Protein AF-0000000079913215 (afdb_homodimer)

Structure (mmCIF, N/CA/C/O backbone):
data_AF-0000000079913215-model_v1
#
loop_
_entity.id
_entity.type
_entity.pdbx_description
1 polymer 'Alpha/beta hydrolase'
#
loop_
_atom_site.group_PDB
_atom_site.id
_atom_site.type_symbol
_atom_site.label_atom_id
_atom_site.label_alt_id
_atom_site.label_comp_id
_atom_site.label_asym_id
_atom_site.label_entity_id
_atom_site.label_seq_id
_atom_site.pdbx_PDB_ins_code
_atom_site.Cartn_x
_atom_site.Cartn_y
_atom_site.Cartn_z
_atom_site.occupancy
_atom_site.B_iso_or_equiv
_atom_site.auth_seq_id
_atom_site.auth_comp_id
_atom_site.auth_asym_id
_atom_site.auth_atom_id
_atom_site.pdbx_PDB_model_num
ATOM 1 N N . MET A 1 1 ? 13.938 24.641 -9.336 1 28 1 MET A N 1
ATOM 2 C CA . MET A 1 1 ? 14.359 23.297 -9.742 1 28 1 MET A CA 1
ATOM 3 C C . MET A 1 1 ? 14.945 22.531 -8.555 1 28 1 MET A C 1
ATOM 5 O O . MET A 1 1 ? 15.953 22.953 -7.98 1 28 1 MET A O 1
ATOM 9 N N . SER A 1 2 ? 14.07 21.984 -7.719 1 37.97 2 SER A N 1
ATOM 10 C CA . SER A 1 2 ? 14.523 21.328 -6.488 1 37.97 2 SER A CA 1
ATOM 11 C C . SER A 1 2 ? 15.711 20.422 -6.75 1 37.97 2 SER A C 1
ATOM 13 O O . SER A 1 2 ? 15.742 19.703 -7.746 1 37.97 2 SER A O 1
ATOM 15 N N . ASN A 1 3 ? 16.875 20.781 -6.258 1 39.44 3 ASN A N 1
ATOM 16 C CA . ASN A 1 3 ? 18.141 20.078 -6.363 1 39.44 3 ASN A CA 1
ATOM 17 C C . ASN A 1 3 ? 18 18.609 -5.953 1 39.44 3 ASN A C 1
ATOM 19 O O . ASN A 1 3 ? 17.953 18.297 -4.766 1 39.44 3 ASN A O 1
ATOM 23 N N . VAL A 1 4 ? 17.297 17.844 -6.684 1 47.38 4 VAL A N 1
ATOM 24 C CA . VAL A 1 4 ? 17.297 16.406 -6.457 1 47.38 4 VAL A CA 1
ATOM 25 C C . VAL A 1 4 ? 18.734 15.898 -6.328 1 47.38 4 VAL A C 1
ATOM 27 O O . VAL A 1 4 ? 19.578 16.156 -7.199 1 47.38 4 VAL A O 1
ATOM 30 N N . GLN A 1 5 ? 19.156 15.586 -5.07 1 52.19 5 GLN A N 1
ATOM 31 C CA . GLN A 1 5 ? 20.469 15.07 -4.695 1 52.19 5 GLN A CA 1
ATOM 32 C C . GLN A 1 5 ? 20.844 13.867 -5.551 1 52.19 5 GLN A C 1
ATOM 34 O O . GLN A 1 5 ? 19.984 13.094 -5.973 1 52.19 5 GLN A O 1
ATOM 39 N N . SER A 1 6 ? 21.953 13.75 -5.914 1 61.62 6 SER A N 1
ATOM 40 C CA . SER A 1 6 ? 22.625 12.609 -6.523 1 61.62 6 SER A CA 1
ATOM 41 C C . SER A 1 6 ? 22.359 11.328 -5.734 1 61.62 6 SER A C 1
ATOM 43 O O . SER A 1 6 ? 22.578 11.281 -4.523 1 61.62 6 SER A O 1
ATOM 45 N N . GLY A 1 7 ? 21.25 10.414 -6.113 1 82.88 7 GLY A N 1
ATOM 46 C CA . GLY A 1 7 ? 21 9.133 -5.473 1 82.88 7 GLY A CA 1
ATOM 47 C C . GLY A 1 7 ? 19.562 8.938 -5.047 1 82.88 7 GLY A C 1
ATOM 48 O O . GLY A 1 7 ? 19.203 7.879 -4.535 1 82.88 7 GLY A O 1
ATOM 49 N N . ALA A 1 8 ? 18.828 10.07 -5.254 1 92.19 8 ALA A N 1
ATOM 50 C CA . ALA A 1 8 ? 17.422 9.93 -4.902 1 92.19 8 ALA A CA 1
ATOM 51 C C . ALA A 1 8 ? 16.719 8.922 -5.816 1 92.19 8 ALA A C 1
ATOM 53 O O . ALA A 1 8 ? 17.031 8.836 -7.004 1 92.19 8 ALA A O 1
ATOM 54 N N . PRO A 1 9 ? 15.805 8.227 -5.199 1 95.38 9 PRO A N 1
ATOM 55 C CA . PRO A 1 9 ? 15.062 7.297 -6.051 1 95.38 9 PRO A CA 1
ATOM 56 C C . PRO A 1 9 ? 14.352 7.996 -7.211 1 95.38 9 PRO A C 1
ATOM 58 O O . PRO A 1 9 ? 13.883 9.125 -7.059 1 95.38 9 PRO A O 1
ATOM 61 N N . HIS A 1 10 ? 14.234 7.285 -8.305 1 95.19 10 HIS A N 1
ATOM 62 C CA . HIS A 1 10 ? 13.633 7.844 -9.508 1 95.19 10 HIS A CA 1
ATOM 63 C C . HIS A 1 10 ? 12.203 8.305 -9.242 1 95.19 10 HIS A C 1
ATOM 65 O O . HIS A 1 10 ? 11.789 9.367 -9.719 1 95.19 10 HIS A O 1
ATOM 71 N N . TRP A 1 11 ? 11.445 7.5 -8.508 1 97.12 11 TRP A N 1
ATOM 72 C CA . TRP A 1 11 ? 10.055 7.855 -8.234 1 97.12 11 TRP A CA 1
ATOM 73 C C . TRP A 1 11 ? 9.977 9.188 -7.5 1 97.12 11 TRP A C 1
ATOM 75 O O . TRP A 1 11 ? 9.055 9.977 -7.73 1 97.12 11 TRP A O 1
ATOM 85 N N . PHE A 1 12 ? 10.922 9.484 -6.594 1 98.44 12 PHE A N 1
ATOM 86 C CA . PHE A 1 12 ? 10.961 10.711 -5.812 1 98.44 12 PHE A CA 1
ATOM 87 C C . PHE A 1 12 ? 11.289 11.906 -6.695 1 98.44 12 PHE A C 1
ATOM 89 O O . PHE A 1 12 ? 10.602 12.93 -6.648 1 98.44 12 PHE A O 1
ATOM 96 N N . ALA A 1 13 ? 12.297 11.742 -7.508 1 97.88 13 ALA A N 1
ATOM 97 C CA . ALA A 1 13 ? 12.703 12.812 -8.414 1 97.88 13 ALA A CA 1
ATOM 98 C C . ALA A 1 13 ? 11.578 13.156 -9.391 1 97.88 13 ALA A C 1
ATOM 100 O O . ALA A 1 13 ? 11.328 14.328 -9.672 1 97.88 13 ALA A O 1
ATOM 101 N N . SER A 1 14 ? 10.93 12.133 -9.891 1 97.44 14 SER A N 1
ATOM 102 C CA . SER A 1 14 ? 9.828 12.336 -10.828 1 97.44 14 SER A CA 1
ATOM 103 C C . SER A 1 14 ? 8.656 13.055 -10.164 1 97.44 14 SER A C 1
ATOM 105 O O . SER A 1 14 ? 8.039 13.93 -10.766 1 97.44 14 SER A O 1
ATOM 107 N N . ALA A 1 15 ? 8.352 12.672 -8.945 1 98.38 15 ALA A N 1
ATOM 108 C CA . ALA A 1 15 ? 7.266 13.312 -8.211 1 98.38 15 ALA A CA 1
ATOM 109 C C . ALA A 1 15 ? 7.555 14.789 -7.98 1 98.38 15 ALA A C 1
ATOM 111 O O . ALA A 1 15 ? 6.688 15.641 -8.203 1 98.38 15 ALA A O 1
ATOM 112 N N . LEU A 1 16 ? 8.742 15.102 -7.57 1 98.12 16 LEU A N 1
ATOM 113 C CA . LEU A 1 16 ? 9.094 16.484 -7.262 1 98.12 16 LEU A CA 1
ATOM 114 C C . LEU A 1 16 ? 9.133 17.328 -8.531 1 98.12 16 LEU A C 1
ATOM 116 O O . LEU A 1 16 ? 8.984 18.562 -8.461 1 98.12 16 LEU A O 1
ATOM 120 N N . ALA A 1 17 ? 9.32 16.703 -9.656 1 97.94 17 ALA A N 1
ATOM 121 C CA . ALA A 1 17 ? 9.406 17.406 -10.93 1 97.94 17 ALA A CA 1
ATOM 122 C C . ALA A 1 17 ? 8.016 17.734 -11.477 1 97.94 17 ALA A C 1
ATOM 124 O O . ALA A 1 17 ? 7.875 18.547 -12.398 1 97.94 17 ALA A O 1
ATOM 125 N N . CYS A 1 18 ? 7.008 17.109 -10.898 1 98 18 CYS A N 1
ATOM 126 C CA . CYS A 1 18 ? 5.648 17.359 -11.359 1 98 18 CYS A CA 1
ATOM 127 C C . CYS A 1 18 ? 5.25 18.812 -11.125 1 98 18 CYS A C 1
ATOM 129 O O . CYS A 1 18 ? 5.543 19.375 -10.07 1 98 18 CYS A O 1
ATOM 131 N N . PRO A 1 19 ? 4.613 19.438 -12.094 1 97.81 19 PRO A N 1
ATOM 132 C CA . PRO A 1 19 ? 4.168 20.812 -11.906 1 97.81 19 PRO A CA 1
ATOM 133 C C . PRO A 1 19 ? 3.225 20.969 -10.711 1 97.81 19 PRO A C 1
ATOM 135 O O . PRO A 1 19 ? 2.357 20.125 -10.492 1 97.81 19 PRO A O 1
ATOM 138 N N . VAL A 1 20 ? 3.439 21.984 -9.961 1 98.56 20 VAL A N 1
ATOM 139 C CA . VAL A 1 20 ? 2.623 22.266 -8.789 1 98.56 20 VAL A CA 1
ATOM 140 C C . VAL A 1 20 ? 2.084 23.703 -8.875 1 98.56 20 VAL A C 1
ATOM 142 O O . VAL A 1 20 ? 2.789 24.609 -9.32 1 98.56 20 VAL A O 1
ATOM 145 N N . GLU A 1 21 ? 0.799 23.875 -8.57 1 98.69 21 GLU A N 1
ATOM 146 C CA . GLU A 1 21 ? 0.175 25.188 -8.422 1 98.69 21 GLU A CA 1
ATOM 147 C C . GLU A 1 21 ? 0.134 25.609 -6.957 1 98.69 21 GLU A C 1
ATOM 149 O O . GLU A 1 21 ? -0.109 24.797 -6.07 1 98.69 21 GLU A O 1
ATOM 154 N N . VAL A 1 22 ? 0.387 26.875 -6.73 1 98.69 22 VAL A N 1
ATOM 155 C CA . VAL A 1 22 ? 0.302 27.422 -5.383 1 98.69 22 VAL A CA 1
ATOM 156 C C . VAL A 1 22 ? -0.801 28.469 -5.316 1 98.69 22 VAL A C 1
ATOM 158 O O . VAL A 1 22 ? -1.002 29.219 -6.273 1 98.69 22 VAL A O 1
ATOM 161 N N . GLY A 1 23 ? -1.54 28.406 -4.211 1 98.75 23 GLY A N 1
ATOM 162 C CA . GLY A 1 23 ? -2.613 29.375 -4.012 1 98.75 23 GLY A CA 1
ATOM 163 C C . GLY A 1 23 ? -2.902 29.641 -2.547 1 98.75 23 GLY A C 1
ATOM 164 O O . GLY A 1 23 ? -2.174 29.188 -1.667 1 98.75 23 GLY A O 1
ATOM 165 N N . GLN A 1 24 ? -3.85 30.531 -2.348 1 98.62 24 GLN A N 1
ATOM 166 C CA . GLN A 1 24 ? -4.277 30.875 -0.997 1 98.62 24 GLN A CA 1
ATOM 167 C C . GLN A 1 24 ? -5.766 31.219 -0.96 1 98.62 24 GLN A C 1
ATOM 169 O O . GLN A 1 24 ? -6.352 31.578 -1.985 1 98.62 24 GLN A O 1
ATOM 174 N N . VAL A 1 25 ? -6.32 31.047 0.155 1 98.75 25 VAL A N 1
ATOM 175 C CA . VAL A 1 25 ? -7.703 31.422 0.418 1 98.75 25 VAL A CA 1
ATOM 176 C C . VAL A 1 25 ? -7.801 32.094 1.784 1 98.75 25 VAL A C 1
ATOM 178 O O . VAL A 1 25 ? -7.016 31.812 2.688 1 98.75 25 VAL A O 1
ATOM 181 N N . ASP A 1 26 ? -8.664 33.094 1.885 1 98.5 26 ASP A N 1
ATOM 182 C CA . ASP A 1 26 ? -8.961 33.719 3.172 1 98.5 26 ASP A CA 1
ATOM 183 C C . ASP A 1 26 ? -10.016 32.906 3.938 1 98.5 26 ASP A C 1
ATOM 185 O O . ASP A 1 26 ? -11.125 32.719 3.439 1 98.5 26 ASP A O 1
ATOM 189 N N . VAL A 1 27 ? -9.625 32.406 5.074 1 98.06 27 VAL A N 1
ATOM 190 C CA . VAL A 1 27 ? -10.562 31.719 5.953 1 98.06 27 VAL A CA 1
ATOM 191 C C . VAL A 1 27 ? -10.586 32.375 7.324 1 98.06 27 VAL A C 1
ATOM 193 O O . VAL A 1 27 ? -9.609 32.312 8.078 1 98.06 27 VAL A O 1
ATOM 196 N N . ALA A 1 28 ? -11.75 33 7.691 1 96.94 28 ALA A N 1
ATOM 197 C CA . ALA A 1 28 ? -11.93 33.656 8.977 1 96.94 28 ALA A CA 1
ATOM 198 C C . ALA A 1 28 ? -10.758 34.594 9.281 1 96.94 28 ALA A C 1
ATOM 200 O O . ALA A 1 28 ? -10.148 34.5 10.344 1 96.94 28 ALA A O 1
ATOM 201 N N . ALA A 1 29 ? -10.289 35.344 8.352 1 96.69 29 ALA A N 1
ATOM 202 C CA . ALA A 1 29 ? -9.328 36.438 8.461 1 96.69 29 ALA A CA 1
ATOM 203 C C . ALA A 1 29 ? -7.895 35.906 8.531 1 96.69 29 ALA A C 1
ATOM 205 O O . ALA A 1 29 ? -7.008 36.562 9.07 1 96.69 29 ALA A O 1
ATOM 206 N N . ALA A 1 30 ? -7.688 34.719 8.094 1 98.12 30 ALA A N 1
ATOM 207 C CA . ALA A 1 30 ? -6.352 34.156 7.957 1 98.12 30 ALA A CA 1
ATOM 208 C C . ALA A 1 30 ? -6.117 33.656 6.535 1 98.12 30 ALA A C 1
ATOM 210 O O . ALA A 1 30 ? -6.977 32.969 5.961 1 98.12 30 ALA A O 1
ATOM 211 N N . GLN A 1 31 ? -4.996 34.031 6.012 1 98.69 31 GLN A N 1
ATOM 212 C CA . GLN A 1 31 ? -4.621 33.469 4.711 1 98.69 31 GLN A CA 1
ATOM 213 C C . GLN A 1 31 ? -4.113 32.031 4.836 1 98.69 31 GLN A C 1
ATOM 215 O O . GLN A 1 31 ? -3.123 31.781 5.52 1 98.69 31 GLN A O 1
ATOM 220 N N . ILE A 1 32 ? -4.812 31.172 4.168 1 98.88 32 ILE A N 1
ATOM 221 C CA . ILE A 1 32 ? -4.461 29.75 4.16 1 98.88 32 ILE A CA 1
ATOM 222 C C . ILE A 1 32 ? -3.848 29.375 2.814 1 98.88 32 ILE A C 1
ATOM 224 O O . ILE A 1 32 ? -4.496 29.5 1.773 1 98.88 32 ILE A O 1
ATOM 228 N N . ARG A 1 33 ? -2.604 28.938 2.838 1 98.94 33 ARG A N 1
ATOM 229 C CA . ARG A 1 33 ? -1.866 28.594 1.629 1 98.94 33 ARG A CA 1
ATOM 230 C C . ARG A 1 33 ? -2.068 27.125 1.268 1 98.94 33 ARG A C 1
ATOM 232 O O . ARG A 1 33 ? -2.307 26.281 2.145 1 98.94 33 ARG A O 1
ATOM 239 N N . TYR A 1 34 ? -2.049 26.844 -0.021 1 98.94 34 TYR A N 1
ATOM 240 C CA . TYR A 1 34 ? -2.158 25.453 -0.47 1 98.94 34 TYR A CA 1
ATOM 241 C C . TYR A 1 34 ? -1.324 25.219 -1.724 1 98.94 34 TYR A C 1
ATOM 243 O O . TYR A 1 34 ? -0.885 26.172 -2.371 1 98.94 34 TYR A O 1
ATOM 251 N N . ARG A 1 35 ? -1.052 24.062 -1.949 1 98.88 35 ARG A N 1
ATOM 252 C CA . ARG A 1 35 ? -0.433 23.516 -3.156 1 98.88 35 ARG A CA 1
ATOM 253 C C . ARG A 1 35 ? -1.342 22.484 -3.826 1 98.88 35 ARG A C 1
ATOM 255 O O . ARG A 1 35 ? -2.066 21.766 -3.148 1 98.88 35 ARG A O 1
ATOM 262 N N . ALA A 1 36 ? -1.284 22.484 -5.176 1 98.94 36 ALA A N 1
ATOM 263 C CA . ALA A 1 36 ? -2.242 21.625 -5.871 1 98.94 36 ALA A CA 1
ATOM 264 C C . ALA A 1 36 ? -1.607 20.969 -7.094 1 98.94 36 ALA A C 1
ATOM 266 O O . ALA A 1 36 ? -0.75 21.562 -7.75 1 98.94 36 ALA A O 1
ATOM 267 N N . TRP A 1 37 ? -1.973 19.766 -7.355 1 98.88 37 TRP A N 1
ATOM 268 C CA . TRP A 1 37 ? -1.52 18.953 -8.477 1 98.88 37 TRP A CA 1
ATOM 269 C C . TRP A 1 37 ? -2.703 18.375 -9.234 1 98.88 37 TRP A C 1
ATOM 271 O O . TRP A 1 37 ? -3.791 18.203 -8.672 1 98.88 37 TRP A O 1
ATOM 281 N N . GLY A 1 38 ? -2.492 17.969 -10.508 1 98.69 38 GLY A N 1
ATOM 282 C CA . GLY A 1 38 ? -3.512 17.281 -11.289 1 98.69 38 GLY A CA 1
ATOM 283 C C . GLY A 1 38 ? -4.504 18.234 -11.938 1 98.69 38 GLY A C 1
ATOM 284 O O . GLY A 1 38 ? -4.434 19.453 -11.734 1 98.69 38 GLY A O 1
ATOM 285 N N . PRO A 1 39 ? -5.395 17.734 -12.703 1 98.38 39 PRO A N 1
ATOM 286 C CA . PRO A 1 39 ? -6.32 18.562 -13.484 1 98.38 39 PRO A CA 1
ATOM 287 C C . PRO A 1 39 ? -7.398 19.219 -12.625 1 98.38 39 PRO A C 1
ATOM 289 O O . PRO A 1 39 ? -7.961 18.578 -11.734 1 98.38 39 PRO A O 1
ATOM 292 N N . THR A 1 40 ? -7.664 20.5 -12.914 1 98.19 40 THR A N 1
ATOM 293 C CA . THR A 1 40 ? -8.766 21.203 -12.266 1 98.19 40 THR A CA 1
ATOM 294 C C . THR A 1 40 ? -10.109 20.688 -12.781 1 98.19 40 THR A C 1
ATOM 296 O O . THR A 1 40 ? -10.18 20.109 -13.867 1 98.19 40 THR A O 1
ATOM 299 N N . GLY A 1 41 ? -11.086 20.844 -11.984 1 98.25 41 GLY A N 1
ATOM 300 C CA . GLY A 1 41 ? -12.422 20.453 -12.406 1 98.25 41 GLY A CA 1
ATOM 301 C C . GLY A 1 41 ? -12.68 18.969 -12.305 1 98.25 41 GLY A C 1
ATOM 302 O O . GLY A 1 41 ? -13.609 18.453 -12.938 1 98.25 41 GLY A O 1
ATOM 303 N N . THR A 1 42 ? -11.844 18.281 -11.594 1 98.19 42 THR A N 1
ATOM 304 C CA . THR A 1 42 ? -12 16.859 -11.344 1 98.19 42 THR A CA 1
ATOM 305 C C . THR A 1 42 ? -12.227 16.594 -9.859 1 98.19 42 THR A C 1
ATOM 307 O O . THR A 1 42 ? -11.93 17.438 -9.016 1 98.19 42 THR A O 1
ATOM 310 N N . PRO A 1 43 ? -12.867 15.438 -9.5 1 97.56 43 PRO A N 1
ATOM 311 C CA . PRO A 1 43 ? -12.914 15.07 -8.086 1 97.56 43 PRO A CA 1
ATOM 312 C C . PRO A 1 43 ? -11.539 15.047 -7.43 1 97.56 43 PRO A C 1
ATOM 314 O O . PRO A 1 43 ? -10.531 14.875 -8.117 1 97.56 43 PRO A O 1
ATOM 317 N N . GLY A 1 44 ? -11.547 15.25 -6.125 1 98.38 44 GLY A N 1
ATOM 318 C CA . GLY A 1 44 ? -10.203 15.422 -5.59 1 98.38 44 GLY A CA 1
ATOM 319 C C . GLY A 1 44 ? -10.102 15.078 -4.117 1 98.38 44 GLY A C 1
ATOM 320 O O . GLY A 1 44 ? -11.078 14.648 -3.504 1 98.38 44 GLY A O 1
ATOM 321 N N . ILE A 1 45 ? -8.82 15.148 -3.664 1 98.75 45 ILE A N 1
ATOM 322 C CA . ILE A 1 45 ? -8.531 14.898 -2.258 1 98.75 45 ILE A CA 1
ATOM 323 C C . ILE A 1 45 ? -7.77 16.078 -1.664 1 98.75 45 ILE A C 1
ATOM 325 O O . ILE A 1 45 ? -7.043 16.781 -2.373 1 98.75 45 ILE A O 1
ATOM 329 N N . VAL A 1 46 ? -8.039 16.375 -0.43 1 99 46 VAL A N 1
ATOM 330 C CA . VAL A 1 46 ? -7.281 17.344 0.365 1 99 46 VAL A CA 1
ATOM 331 C C . VAL A 1 46 ? -6.387 16.594 1.357 1 99 46 VAL A C 1
ATOM 333 O O . VAL A 1 46 ? -6.875 15.82 2.182 1 99 46 VAL A O 1
ATOM 336 N N . LEU A 1 47 ? -5.094 16.812 1.204 1 99 47 LEU A N 1
ATOM 337 C CA . LEU A 1 47 ? -4.105 16.234 2.115 1 99 47 LEU A CA 1
ATOM 338 C C . LEU A 1 47 ? -3.871 17.172 3.305 1 99 47 LEU A C 1
ATOM 340 O O . LEU A 1 47 ? -3.529 18.344 3.127 1 99 47 LEU A O 1
ATOM 344 N N . VAL A 1 48 ? -4.051 16.625 4.504 1 98.94 48 VAL A N 1
ATOM 345 C CA . VAL A 1 48 ? -3.945 17.406 5.734 1 98.94 48 VAL A CA 1
ATOM 346 C C . VAL A 1 48 ? -2.764 16.906 6.562 1 98.94 48 VAL A C 1
ATOM 348 O O . VAL A 1 48 ? -2.744 15.758 6.992 1 98.94 48 VAL A O 1
ATOM 351 N N . HIS A 1 49 ? -1.792 17.797 6.812 1 98.81 49 HIS A N 1
ATOM 352 C CA . HIS A 1 49 ? -0.534 17.438 7.453 1 98.81 49 HIS A CA 1
ATOM 353 C C . HIS A 1 49 ? -0.703 17.297 8.961 1 98.81 49 HIS A C 1
ATOM 355 O O . HIS A 1 49 ? -1.725 17.719 9.516 1 98.81 49 HIS A O 1
ATOM 361 N N . GLY A 1 50 ? 0.283 16.688 9.633 1 97.44 50 GLY A N 1
ATOM 362 C CA . GLY A 1 50 ? 0.31 16.516 11.078 1 97.44 50 GLY A CA 1
ATOM 363 C C . GLY A 1 50 ? 0.834 17.734 11.812 1 97.44 50 GLY A C 1
ATOM 364 O O . GLY A 1 50 ? 1.113 18.766 11.195 1 97.44 50 GLY A O 1
ATOM 365 N N . GLY A 1 51 ? 0.943 17.625 13.133 1 95.06 51 GLY A N 1
ATOM 366 C CA . GLY A 1 51 ? 1.44 18.719 13.945 1 95.06 51 GLY A CA 1
ATOM 367 C C . GLY A 1 51 ? 2.867 19.109 13.617 1 95.06 51 GLY A C 1
ATOM 368 O O . GLY A 1 51 ? 3.727 18.25 13.43 1 95.06 51 GLY A O 1
ATOM 369 N N . ALA A 1 52 ? 3.053 20.422 13.523 1 95.19 52 ALA A N 1
ATOM 370 C CA . ALA A 1 52 ? 4.363 21.016 13.297 1 95.19 52 ALA A CA 1
ATOM 371 C C . ALA A 1 52 ? 4.887 20.672 11.906 1 95.19 52 ALA A C 1
ATOM 373 O O . ALA A 1 52 ? 6.078 20.844 11.625 1 95.19 52 ALA A O 1
ATOM 374 N N . ALA A 1 53 ? 4.047 20.141 11.086 1 97.69 53 ALA A N 1
ATOM 375 C CA . ALA A 1 53 ? 4.375 19.844 9.695 1 97.69 53 ALA A CA 1
ATOM 376 C C . ALA A 1 53 ? 3.812 20.922 8.766 1 97.69 53 ALA A C 1
ATOM 378 O O . ALA A 1 53 ? 3.666 22.078 9.164 1 97.69 53 ALA A O 1
ATOM 379 N N . HIS A 1 54 ? 3.713 20.609 7.488 1 98.69 54 HIS A N 1
ATOM 380 C CA . HIS A 1 54 ? 3.189 21.516 6.473 1 98.69 54 HIS A CA 1
ATOM 381 C C . HIS A 1 54 ? 2.93 20.797 5.164 1 98.69 54 HIS A C 1
ATOM 383 O O . HIS A 1 54 ? 3.15 19.578 5.066 1 98.69 54 HIS A O 1
ATOM 389 N N . SER A 1 55 ? 2.436 21.516 4.164 1 98.88 55 SER A N 1
ATOM 390 C CA . SER A 1 55 ? 1.95 20.922 2.928 1 98.88 55 SER A CA 1
ATOM 391 C C . SER A 1 55 ? 3.07 20.188 2.189 1 98.88 55 SER A C 1
ATOM 393 O O . SER A 1 55 ? 2.822 19.219 1.476 1 98.88 55 SER A O 1
ATOM 395 N N . ARG A 1 56 ? 4.332 20.609 2.35 1 98.81 56 ARG A N 1
ATOM 396 C CA . ARG A 1 56 ? 5.426 20.062 1.549 1 98.81 56 ARG A CA 1
ATOM 397 C C . ARG A 1 56 ? 5.855 18.703 2.064 1 98.81 56 ARG A C 1
ATOM 399 O O . ARG A 1 56 ? 6.699 18.047 1.454 1 98.81 56 ARG A O 1
ATOM 406 N N . TRP A 1 57 ? 5.242 18.25 3.195 1 98.81 57 TRP A N 1
ATOM 407 C CA . TRP A 1 57 ? 5.41 16.859 3.631 1 98.81 57 TRP A CA 1
ATOM 408 C C . TRP A 1 57 ? 4.773 15.898 2.637 1 98.81 57 TRP A C 1
ATOM 410 O O . TRP A 1 57 ? 5.047 14.695 2.67 1 98.81 57 TRP A O 1
ATOM 420 N N . TRP A 1 58 ? 3.975 16.469 1.69 1 98.94 58 TRP A N 1
ATOM 421 C CA . TRP A 1 58 ? 3.232 15.656 0.733 1 98.94 58 TRP A CA 1
ATOM 422 C C . TRP A 1 58 ? 3.818 15.797 -0.668 1 98.94 58 TRP A C 1
ATOM 424 O O . TRP A 1 58 ? 3.309 15.211 -1.623 1 98.94 58 TRP A O 1
ATOM 434 N N . ASP A 1 59 ? 4.941 16.453 -0.904 1 98.81 59 ASP A N 1
ATOM 435 C CA . ASP A 1 59 ? 5.469 16.797 -2.219 1 98.81 59 ASP A CA 1
ATOM 436 C C . ASP A 1 59 ? 5.715 15.555 -3.064 1 98.81 59 ASP A C 1
ATOM 438 O O . ASP A 1 59 ? 5.562 15.586 -4.289 1 98.81 59 ASP A O 1
ATOM 442 N N . HIS A 1 60 ? 6.117 14.492 -2.436 1 98.75 60 HIS A N 1
ATOM 443 C CA . HIS A 1 60 ? 6.488 13.281 -3.16 1 98.75 60 HIS A CA 1
ATOM 444 C C . HIS A 1 60 ? 5.309 12.312 -3.258 1 98.75 60 HIS A C 1
ATOM 446 O O . HIS A 1 60 ? 5.336 11.375 -4.059 1 98.75 60 HIS A O 1
ATOM 452 N N . VAL A 1 61 ? 4.254 12.531 -2.473 1 98.88 61 VAL A N 1
ATOM 453 C CA . VAL A 1 61 ? 3.082 11.664 -2.432 1 98.88 61 VAL A CA 1
ATOM 454 C C . VAL A 1 61 ? 1.981 12.242 -3.32 1 98.88 61 VAL A C 1
ATOM 456 O O . VAL A 1 61 ? 1.391 11.523 -4.129 1 98.88 61 VAL A O 1
ATOM 459 N N . ALA A 1 62 ? 1.729 13.531 -3.258 1 98.94 62 ALA A N 1
ATOM 460 C CA . ALA A 1 62 ? 0.585 14.195 -3.875 1 98.94 62 ALA A CA 1
ATOM 461 C C . ALA A 1 62 ? 0.573 13.984 -5.387 1 98.94 62 ALA A C 1
ATOM 463 O O . ALA A 1 62 ? -0.449 13.594 -5.957 1 98.94 62 ALA A O 1
ATOM 464 N N . PRO A 1 63 ? 1.743 14.195 -6.094 1 98.75 63 PRO A N 1
ATOM 465 C CA . PRO A 1 63 ? 1.711 14 -7.543 1 98.75 63 PRO A CA 1
ATOM 466 C C . PRO A 1 63 ? 1.331 12.578 -7.941 1 98.75 63 PRO A C 1
ATOM 468 O O . PRO A 1 63 ? 0.705 12.367 -8.984 1 98.75 63 PRO A O 1
ATOM 471 N N . MET A 1 64 ? 1.671 11.586 -7.133 1 98.62 64 MET A N 1
ATOM 472 C CA . MET A 1 64 ? 1.382 10.188 -7.449 1 98.62 64 MET A CA 1
ATOM 473 C C . MET A 1 64 ? -0.107 9.898 -7.297 1 98.62 64 MET A C 1
ATOM 475 O O . MET A 1 64 ? -0.597 8.883 -7.797 1 98.62 64 MET A O 1
ATOM 479 N N . LEU A 1 65 ? -0.819 10.727 -6.598 1 98.75 65 LEU A N 1
ATOM 480 C CA . LEU A 1 65 ? -2.254 10.562 -6.395 1 98.75 65 LEU A CA 1
ATOM 481 C C . LEU A 1 65 ? -3.047 11.383 -7.402 1 98.75 65 LEU A C 1
ATOM 483 O O . LEU A 1 65 ? -4.277 11.336 -7.414 1 98.75 65 LEU A O 1
ATOM 487 N N . ALA A 1 66 ? -2.357 12.078 -8.305 1 98.5 66 ALA A N 1
ATOM 488 C CA . ALA A 1 66 ? -3.006 13.133 -9.07 1 98.5 66 ALA A CA 1
ATOM 489 C C . ALA A 1 66 ? -3.33 12.672 -10.484 1 98.5 66 ALA A C 1
ATOM 491 O O . ALA A 1 66 ? -3.58 13.492 -11.375 1 98.5 66 ALA A O 1
ATOM 492 N N . THR A 1 67 ? -3.291 11.359 -10.742 1 94.44 67 THR A N 1
ATOM 493 C CA . THR A 1 67 ? -3.705 10.844 -12.047 1 94.44 67 THR A CA 1
ATOM 494 C C . THR A 1 67 ? -5.227 10.867 -12.172 1 94.44 67 THR A C 1
ATOM 496 O O . THR A 1 67 ? -5.914 10.016 -11.602 1 94.44 67 THR A O 1
ATOM 499 N N . GLY A 1 68 ? -5.766 11.867 -12.898 1 94.88 68 GLY A N 1
ATOM 500 C CA . GLY A 1 68 ? -7.195 11.977 -13.125 1 94.88 68 GLY A CA 1
ATOM 501 C C . GLY A 1 68 ? -7.945 12.578 -11.953 1 94.88 68 GLY A C 1
ATOM 502 O O . GLY A 1 68 ? -9.172 12.492 -11.883 1 94.88 68 GLY A O 1
ATOM 503 N N . ARG A 1 69 ? -7.203 13.109 -11.023 1 97.81 69 ARG A N 1
ATOM 504 C CA . ARG A 1 69 ? -7.785 13.68 -9.812 1 97.81 69 ARG A CA 1
ATOM 505 C C . ARG A 1 69 ? -7.035 14.938 -9.391 1 97.81 69 ARG A C 1
ATOM 507 O O . ARG A 1 69 ? -5.824 15.047 -9.594 1 97.81 69 ARG A O 1
ATOM 514 N N . ARG A 1 70 ? -7.785 15.844 -8.852 1 98.81 70 ARG A N 1
ATOM 515 C CA . ARG A 1 70 ? -7.148 17.016 -8.258 1 98.81 70 ARG A CA 1
ATOM 516 C C . ARG A 1 70 ? -6.684 16.719 -6.832 1 98.81 70 ARG A C 1
ATOM 518 O O . ARG A 1 70 ? -7.441 16.188 -6.02 1 98.81 70 ARG A O 1
ATOM 525 N N . VAL A 1 71 ? -5.406 16.984 -6.551 1 98.94 71 VAL A N 1
ATOM 526 C CA . VAL A 1 71 ? -4.859 16.766 -5.215 1 98.94 71 VAL A CA 1
ATOM 527 C C . VAL A 1 71 ? -4.383 18.094 -4.629 1 98.94 71 VAL A C 1
ATOM 529 O O . VAL A 1 71 ? -3.604 18.812 -5.258 1 98.94 71 VAL A O 1
ATOM 532 N N . VAL A 1 72 ? -4.891 18.406 -3.418 1 99 72 VAL A N 1
ATOM 533 C CA . VAL A 1 72 ? -4.574 19.656 -2.76 1 99 72 VAL A CA 1
ATOM 534 C C . VAL A 1 72 ? -3.949 19.391 -1.394 1 99 72 VAL A C 1
ATOM 536 O O . VAL A 1 72 ? -4.441 18.547 -0.634 1 99 72 VAL A O 1
ATOM 539 N N . ALA A 1 73 ? -2.832 19.984 -1.132 1 99 73 ALA A N 1
ATOM 540 C CA . ALA A 1 73 ? -2.227 19.984 0.197 1 99 73 ALA A CA 1
ATOM 541 C C . ALA A 1 73 ? -2.201 21.391 0.785 1 99 73 ALA A C 1
ATOM 543 O O . ALA A 1 73 ? -1.694 22.328 0.156 1 99 73 ALA A O 1
ATOM 544 N N . LEU A 1 74 ? -2.682 21.562 1.985 1 98.94 74 LEU A N 1
ATOM 545 C CA . LEU A 1 74 ? -2.707 22.891 2.57 1 98.94 74 LEU A CA 1
ATOM 546 C C . LEU A 1 74 ? -1.742 22.984 3.746 1 98.94 74 LEU A C 1
ATOM 548 O O . LEU A 1 74 ? -1.298 21.969 4.277 1 98.94 74 LEU A O 1
ATOM 552 N N . ASP A 1 75 ? -1.394 24.203 4.066 1 98.94 75 ASP A N 1
ATOM 553 C CA . ASP A 1 75 ? -0.829 24.547 5.367 1 98.94 75 ASP A CA 1
ATOM 554 C C . ASP A 1 75 ? -1.918 25 6.34 1 98.94 75 ASP A C 1
ATOM 556 O O . ASP A 1 75 ? -2.543 26.047 6.137 1 98.94 75 ASP A O 1
ATOM 560 N N . LEU A 1 76 ? -2.164 24.203 7.355 1 98.81 76 LEU A N 1
ATOM 561 C CA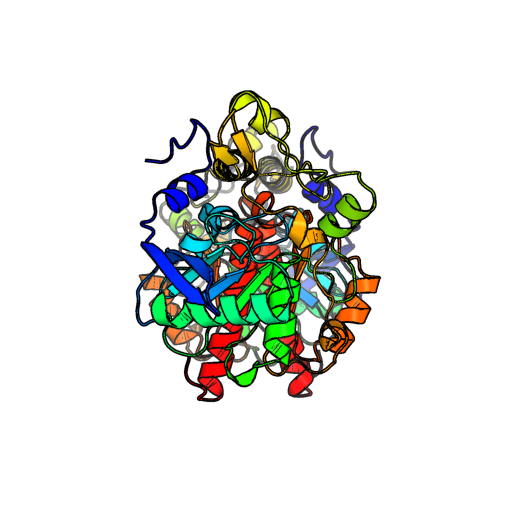 . LEU A 1 76 ? -3.088 24.656 8.383 1 98.81 76 LEU A CA 1
ATOM 562 C C . LEU A 1 76 ? -2.578 25.938 9.039 1 98.81 76 LEU A C 1
ATOM 564 O O . LEU A 1 76 ? -1.368 26.141 9.156 1 98.81 76 LEU A O 1
ATOM 568 N N . SER A 1 77 ? -3.529 26.828 9.492 1 98.69 77 SER A N 1
ATOM 569 C CA . SER A 1 77 ? -3.072 28.016 10.211 1 98.69 77 SER A CA 1
ATOM 570 C C . SER A 1 77 ? -2.098 27.641 11.32 1 98.69 77 SER A C 1
ATOM 572 O O . SER A 1 77 ? -2.262 26.609 11.984 1 98.69 77 SER A O 1
ATOM 574 N N . GLY A 1 78 ? -1.086 28.484 11.445 1 97.62 78 GLY A N 1
ATOM 575 C CA . GLY A 1 78 ? -0.051 28.219 12.43 1 97.62 78 GLY A CA 1
ATOM 576 C C . GLY A 1 78 ? 1.046 27.297 11.914 1 97.62 78 GLY A C 1
ATOM 577 O O . GLY A 1 78 ? 2.021 27.031 12.617 1 97.62 78 GLY A O 1
ATOM 578 N N . HIS A 1 79 ? 0.918 26.859 10.68 1 98.12 79 HIS A N 1
ATOM 579 C CA . HIS A 1 79 ? 1.894 25.969 10.07 1 98.12 79 HIS A CA 1
ATOM 580 C C . HIS A 1 79 ? 2.291 26.453 8.68 1 98.12 79 HIS A C 1
ATOM 582 O O . HIS A 1 79 ? 1.533 27.172 8.023 1 98.12 79 HIS A O 1
ATOM 588 N N . GLY A 1 80 ? 3.463 26.016 8.234 1 98.25 80 GLY A N 1
ATOM 589 C CA . GLY A 1 80 ? 3.91 26.281 6.879 1 98.25 80 GLY A CA 1
ATOM 590 C C . GLY A 1 80 ? 3.924 27.766 6.543 1 98.25 80 GLY A C 1
ATOM 591 O O . GLY A 1 80 ? 4.5 28.562 7.277 1 98.25 80 GLY A O 1
ATOM 592 N N . ASP A 1 81 ? 3.252 28.047 5.469 1 98.38 81 ASP A N 1
ATOM 593 C CA . ASP A 1 81 ? 3.297 29.422 4.984 1 98.38 81 ASP A CA 1
ATOM 594 C C . ASP A 1 81 ? 1.945 30.109 5.164 1 98.38 81 ASP A C 1
ATOM 596 O O . ASP A 1 81 ? 1.716 31.203 4.617 1 98.38 81 ASP A O 1
ATOM 600 N N . SER A 1 82 ? 1.063 29.453 5.898 1 98.81 82 SER A N 1
ATOM 601 C CA . SER A 1 82 ? -0.212 30.062 6.258 1 98.81 82 SER A CA 1
ATOM 602 C C . SER A 1 82 ? -0.055 31.031 7.434 1 98.81 82 SER A C 1
ATOM 604 O O . SER A 1 82 ? 0.951 30.984 8.141 1 98.81 82 SER A O 1
ATOM 606 N N . ASP A 1 83 ? -1.084 31.859 7.613 1 98.38 83 ASP A N 1
ATOM 607 C CA . ASP A 1 83 ? -1.09 32.812 8.719 1 98.38 83 ASP A CA 1
ATOM 608 C C . ASP A 1 83 ? -1.198 32.094 10.062 1 98.38 83 ASP A C 1
ATOM 610 O O . ASP A 1 83 ? -1.626 30.938 10.117 1 98.38 83 ASP A O 1
ATOM 614 N N . SER A 1 84 ? -0.792 32.75 11.117 1 96.69 84 SER A N 1
ATOM 615 C CA . SER A 1 84 ? -1.018 32.312 12.484 1 96.69 84 SER A CA 1
ATOM 616 C C . SER A 1 84 ? -2.32 32.875 13.047 1 96.69 84 SER A C 1
ATOM 618 O O . SER A 1 84 ? -2.908 33.781 12.469 1 96.69 84 SER A O 1
ATOM 620 N N . ARG A 1 85 ? -2.793 32.188 14.07 1 95.5 85 ARG A N 1
ATOM 621 C CA . ARG A 1 85 ? -3.967 32.594 14.828 1 95.5 85 ARG A CA 1
ATOM 622 C C . ARG A 1 85 ? -3.645 32.75 16.312 1 95.5 85 ARG A C 1
ATOM 624 O O . ARG A 1 85 ? -2.645 32.188 16.781 1 95.5 85 ARG A O 1
ATOM 631 N N . GLU A 1 86 ? -4.562 33.531 16.969 1 92.81 86 GLU A N 1
ATOM 632 C CA . GLU A 1 86 ? -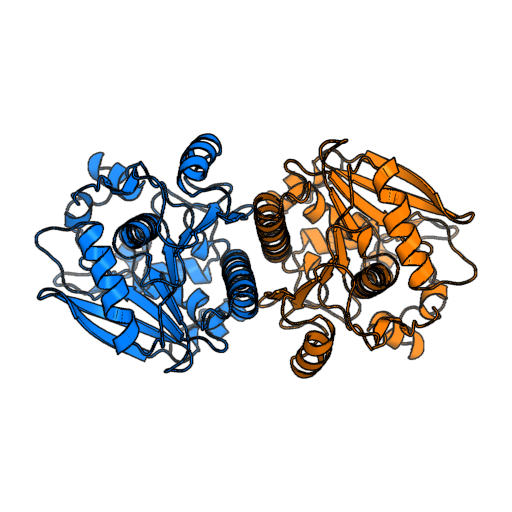4.418 33.625 18.406 1 92.81 86 GLU A CA 1
ATOM 633 C C . GLU A 1 86 ? -4.766 32.312 19.094 1 92.81 86 GLU A C 1
ATOM 635 O O . GLU A 1 86 ? -4.172 31.953 20.109 1 92.81 86 GLU A O 1
ATOM 640 N N . HIS A 1 87 ? -5.707 31.688 18.547 1 92.44 87 HIS A N 1
ATOM 641 C CA . HIS A 1 87 ? -6.164 30.406 19.062 1 92.44 87 HIS A CA 1
ATOM 642 C C . HIS A 1 87 ? -6.34 29.391 17.922 1 92.44 87 HIS A C 1
ATOM 644 O O . HIS A 1 87 ? -6.754 29.75 16.828 1 92.44 87 HIS A O 1
ATOM 650 N N . TYR A 1 88 ? -6.004 28.172 18.312 1 94 88 TYR A N 1
ATOM 651 C CA . TYR A 1 88 ? -6.129 27.078 17.344 1 94 88 TYR A CA 1
ATOM 652 C C . TYR A 1 88 ? -7.133 26.031 17.828 1 94 88 TYR A C 1
ATOM 654 O O . TYR A 1 88 ? -7.297 25.828 19.031 1 94 88 TYR A O 1
ATOM 662 N N . GLY A 1 89 ? -7.812 25.359 16.844 1 93.75 89 GLY A N 1
ATOM 663 C CA . GLY A 1 89 ? -8.742 24.297 17.156 1 93.75 89 GLY A CA 1
ATOM 664 C C . GLY A 1 89 ? -8.977 23.359 15.977 1 93.75 89 GLY A C 1
ATOM 665 O O . GLY A 1 89 ? -8.773 23.734 14.82 1 93.75 89 GLY A O 1
ATOM 666 N N . LEU A 1 90 ? -9.43 22.203 16.344 1 94.44 90 LEU A N 1
ATOM 667 C CA . LEU A 1 90 ? -9.648 21.172 15.336 1 94.44 90 LEU A CA 1
ATOM 668 C C . LEU A 1 90 ? -10.773 21.578 14.391 1 94.44 90 LEU A C 1
ATOM 670 O O . LEU A 1 90 ? -10.695 21.344 13.188 1 94.44 90 LEU A O 1
ATOM 674 N N . GLU A 1 91 ? -11.812 22.188 14.914 1 95.06 91 GLU A N 1
ATOM 675 C CA . GLU A 1 91 ? -12.945 22.594 14.094 1 95.06 91 GLU A CA 1
ATOM 676 C C . GLU A 1 91 ? -12.547 23.656 13.086 1 95.06 91 GLU A C 1
ATOM 678 O O . GLU A 1 91 ? -12.945 23.609 11.922 1 95.06 91 GLU A O 1
ATOM 683 N N . GLN A 1 92 ? -11.766 24.625 13.578 1 96.31 92 GLN A N 1
ATOM 684 C CA . GLN A 1 92 ? -11.281 25.672 12.695 1 96.31 92 GLN A CA 1
ATOM 685 C C . GLN A 1 92 ? -10.391 25.109 11.594 1 96.31 92 GLN A C 1
ATOM 687 O O . GLN A 1 92 ? -10.484 25.516 10.438 1 96.31 92 GLN A O 1
ATOM 692 N N . TRP A 1 93 ? -9.531 24.203 11.922 1 97.88 93 TRP A N 1
ATOM 693 C CA . TRP A 1 93 ? -8.656 23.578 10.945 1 97.88 93 TRP A CA 1
ATOM 694 C C . TRP A 1 93 ? -9.461 22.75 9.945 1 97.88 93 TRP A C 1
ATOM 696 O O . TRP A 1 93 ? -9.117 22.688 8.766 1 97.88 93 TRP A O 1
ATOM 706 N N . ALA A 1 94 ? -10.5 22.062 10.43 1 97.81 94 ALA A N 1
ATOM 707 C CA . ALA A 1 94 ? -11.383 21.328 9.531 1 97.81 94 ALA A CA 1
ATOM 708 C C . ALA A 1 94 ? -12.023 22.266 8.508 1 97.81 94 ALA A C 1
ATOM 710 O O . ALA A 1 94 ? -12.102 21.938 7.32 1 97.81 94 ALA A O 1
ATOM 711 N N . GLU A 1 95 ? -12.453 23.391 8.945 1 98.19 95 GLU A N 1
ATOM 712 C CA . GLU A 1 95 ? -13.047 24.391 8.062 1 98.19 95 GLU A CA 1
ATOM 713 C C . GLU A 1 95 ? -12.039 24.906 7.043 1 98.19 95 GLU A C 1
ATOM 715 O O . GLU A 1 95 ? -12.383 25.156 5.887 1 98.19 95 GLU A O 1
ATOM 720 N N . GLU A 1 96 ? -10.82 25.109 7.484 1 98.81 96 GLU A N 1
ATOM 721 C CA . GLU A 1 96 ? -9.766 25.547 6.574 1 98.81 96 GLU A CA 1
ATOM 722 C C . GLU A 1 96 ? -9.531 24.516 5.473 1 98.81 96 GLU A C 1
ATOM 724 O O . GLU A 1 96 ? -9.375 24.875 4.301 1 98.81 96 GLU A O 1
ATOM 729 N N . ALA A 1 97 ? -9.555 23.25 5.844 1 98.88 97 ALA A N 1
ATOM 730 C CA . ALA A 1 97 ? -9.344 22.172 4.875 1 98.88 97 ALA A CA 1
ATOM 731 C C . ALA A 1 97 ? -10.469 22.125 3.846 1 98.88 97 ALA A C 1
ATOM 733 O O . ALA A 1 97 ? -10.219 21.938 2.652 1 98.88 97 ALA A O 1
ATOM 734 N N . LEU A 1 98 ? -11.664 22.297 4.305 1 98.81 98 LEU A N 1
ATOM 735 C CA . LEU A 1 98 ? -12.781 22.312 3.369 1 98.81 98 LEU A CA 1
ATOM 736 C C . LEU A 1 98 ? -12.719 23.531 2.461 1 98.81 98 LEU A C 1
ATOM 738 O O . LEU A 1 98 ? -12.977 23.438 1.26 1 98.81 98 LEU A O 1
ATOM 742 N N . ALA A 1 99 ? -12.312 24.672 2.986 1 98.75 99 ALA A N 1
ATOM 743 C CA . ALA A 1 99 ? -12.367 25.953 2.299 1 98.75 99 ALA A CA 1
ATOM 744 C C . ALA A 1 99 ? -11.398 25.984 1.122 1 98.75 99 ALA A C 1
ATOM 746 O O . ALA A 1 99 ? -11.633 26.688 0.133 1 98.75 99 ALA A O 1
ATOM 747 N N . VAL A 1 100 ? -10.336 25.219 1.154 1 98.81 100 VAL A N 1
ATOM 748 C CA . VAL A 1 100 ? -9.336 25.297 0.091 1 98.81 100 VAL A CA 1
ATOM 749 C C . VAL A 1 100 ? -9.797 24.469 -1.106 1 98.81 100 VAL A C 1
ATOM 751 O O . VAL A 1 100 ? -9.273 24.625 -2.213 1 98.81 100 VAL A O 1
ATOM 754 N N . ALA A 1 101 ? -10.742 23.578 -0.961 1 98.81 101 ALA A N 1
ATOM 755 C CA . ALA A 1 101 ? -11.07 22.562 -1.956 1 98.81 101 ALA A CA 1
ATOM 756 C C . ALA A 1 101 ? -11.539 23.203 -3.262 1 98.81 101 ALA A C 1
ATOM 758 O O . ALA A 1 101 ? -10.906 23.031 -4.309 1 98.81 101 ALA A O 1
ATOM 759 N N . LYS A 1 102 ? -12.578 23.984 -3.215 1 98.38 102 LYS A N 1
ATOM 760 C CA . LYS A 1 102 ? -13.172 24.531 -4.426 1 98.38 102 LYS A CA 1
ATOM 761 C C . LYS A 1 102 ? -12.227 25.531 -5.098 1 98.38 102 LYS A C 1
ATOM 763 O O . LYS A 1 102 ? -11.945 25.422 -6.293 1 98.38 102 LYS A O 1
ATOM 768 N N . PRO A 1 103 ? -11.617 26.5 -4.344 1 98.62 103 PRO A N 1
ATOM 769 C CA . PRO A 1 103 ? -10.695 27.453 -4.98 1 98.62 103 PRO A CA 1
ATOM 770 C C . PRO A 1 103 ? -9.477 26.766 -5.594 1 98.62 103 PRO A C 1
ATOM 772 O O . PRO A 1 103 ? -8.922 27.25 -6.578 1 98.62 103 PRO A O 1
ATOM 775 N N . ALA A 1 104 ? -9.141 25.641 -5.047 1 98.81 104 ALA A N 1
ATOM 776 C CA . ALA A 1 104 ? -7.965 24.922 -5.547 1 98.81 104 ALA A CA 1
ATOM 777 C C . ALA A 1 104 ? -8.328 24.047 -6.738 1 98.81 104 ALA A C 1
ATOM 779 O O . ALA A 1 104 ? -7.449 23.422 -7.348 1 98.81 104 ALA A O 1
ATOM 780 N N . GLY A 1 105 ? -9.562 23.922 -7.078 1 98.75 105 GLY A N 1
ATOM 781 C CA . GLY A 1 105 ? -9.93 23.328 -8.352 1 98.75 105 GLY A CA 1
ATOM 782 C C . GLY A 1 105 ? -10.586 21.969 -8.211 1 98.75 105 GLY A C 1
ATOM 783 O O . GLY A 1 105 ? -10.797 21.266 -9.203 1 98.75 105 GLY A O 1
ATOM 784 N N . ILE A 1 106 ? -10.93 21.547 -7 1 98.81 106 ILE A N 1
ATOM 785 C CA . ILE A 1 106 ? -11.609 20.266 -6.809 1 98.81 106 ILE A CA 1
ATOM 786 C C . ILE A 1 106 ? -13.078 20.406 -7.195 1 98.81 106 ILE A C 1
ATOM 788 O O . ILE A 1 106 ? -13.758 21.344 -6.773 1 98.81 106 ILE A O 1
ATOM 792 N N . SER A 1 107 ? -13.531 19.516 -8.016 1 98.31 107 SER A N 1
ATOM 793 C CA . SER A 1 107 ? -14.938 19.438 -8.367 1 98.31 107 SER A CA 1
ATOM 794 C C . SER A 1 107 ? -15.688 18.484 -7.445 1 98.31 107 SER A C 1
ATOM 796 O O . SER A 1 107 ? -15.234 17.359 -7.195 1 98.31 107 SER A O 1
ATOM 798 N N . GLY A 1 108 ? -16.844 18.953 -6.867 1 97.44 108 GLY A N 1
ATOM 799 C CA . GLY A 1 108 ? -17.625 18.094 -6 1 97.44 108 GLY A CA 1
ATOM 800 C C . GLY A 1 108 ? -17.062 17.984 -4.598 1 97.44 108 GLY A C 1
ATOM 801 O O . GLY A 1 108 ? -16.203 18.766 -4.203 1 97.44 108 GLY A O 1
ATOM 802 N N . PRO A 1 109 ? -17.672 17.031 -3.773 1 98 109 PRO A N 1
ATOM 803 C CA . PRO A 1 109 ? -17.172 16.828 -2.408 1 98 109 PRO A CA 1
ATOM 804 C C . PRO A 1 109 ? -15.758 16.266 -2.373 1 98 109 PRO A C 1
ATOM 806 O O . PRO A 1 109 ? -15.484 15.234 -3.004 1 98 109 PRO A O 1
ATOM 809 N N . PRO A 1 110 ? -14.891 16.891 -1.67 1 98.75 110 PRO A N 1
ATOM 810 C CA . PRO A 1 110 ? -13.531 16.375 -1.555 1 98.75 110 PRO A CA 1
ATOM 811 C C . PRO A 1 110 ? -13.43 15.203 -0.572 1 98.75 110 PRO A C 1
ATOM 813 O O . PRO A 1 110 ? -14.258 15.086 0.336 1 98.75 110 PRO A O 1
ATOM 816 N N . ALA A 1 111 ? -12.492 14.328 -0.784 1 98.88 111 ALA A N 1
ATOM 817 C CA . ALA A 1 111 ? -12.039 13.422 0.268 1 98.88 111 ALA A CA 1
ATOM 818 C C . ALA A 1 111 ? -10.875 14.016 1.05 1 98.88 111 ALA A C 1
ATOM 820 O O . ALA A 1 111 ? -10.016 14.688 0.477 1 98.88 111 ALA A O 1
ATOM 821 N N . PHE A 1 112 ? -10.875 13.805 2.33 1 98.94 112 PHE A N 1
ATOM 822 C CA . PHE A 1 112 ? -9.734 14.227 3.137 1 98.94 112 PHE A CA 1
ATOM 823 C C . PHE A 1 112 ? -8.805 13.047 3.414 1 98.94 112 PHE A C 1
ATOM 825 O O . PHE A 1 112 ? -9.266 11.938 3.684 1 98.94 112 PHE A O 1
ATOM 832 N N . VAL A 1 113 ? -7.547 13.258 3.293 1 98.94 113 VAL A N 1
ATOM 833 C CA . VAL A 1 113 ? -6.508 12.352 3.762 1 98.94 113 VAL A CA 1
ATOM 834 C C . VAL A 1 113 ? -5.617 13.062 4.777 1 98.94 113 VAL A C 1
ATOM 836 O O . VAL A 1 113 ? -4.891 13.992 4.43 1 98.94 113 VAL A O 1
ATOM 839 N N . GLY A 1 114 ? -5.664 12.617 6.016 1 98.88 114 GLY A N 1
ATOM 840 C CA . GLY A 1 114 ? -4.988 13.344 7.078 1 98.88 114 GLY A CA 1
ATOM 841 C C . GLY A 1 114 ? -4.039 12.484 7.883 1 98.88 114 GLY A C 1
ATOM 842 O O . GLY A 1 114 ? -4.34 11.32 8.164 1 98.88 114 GLY A O 1
ATOM 843 N N . HIS A 1 115 ? -2.926 13.031 8.297 1 98.62 115 HIS A N 1
ATOM 844 C CA . HIS A 1 115 ? -1.911 12.352 9.094 1 98.62 115 HIS A CA 1
ATOM 845 C C . HIS A 1 115 ? -1.814 12.953 10.492 1 98.62 115 HIS A C 1
ATOM 847 O O . HIS A 1 115 ? -1.706 14.172 10.641 1 98.62 115 HIS A O 1
ATOM 853 N N . SER A 1 116 ? -1.875 12.023 11.539 1 96.69 116 SER A N 1
ATOM 854 C CA . SER A 1 116 ? -1.646 12.469 12.906 1 96.69 116 SER A CA 1
ATOM 855 C C . SER A 1 116 ? -2.631 13.562 13.305 1 96.69 116 SER A C 1
ATOM 857 O O . SER A 1 116 ? -3.844 13.383 13.188 1 96.69 116 SER A O 1
ATOM 859 N N . MET A 1 117 ? -2.248 14.773 13.625 1 95.06 117 MET A N 1
ATOM 860 C CA . MET A 1 117 ? -3.148 15.891 13.891 1 95.06 117 MET A CA 1
ATOM 861 C C . MET A 1 117 ? -4.094 16.109 12.719 1 95.06 117 MET A C 1
ATOM 863 O O . MET A 1 117 ? -5.281 16.391 12.914 1 95.06 117 MET A O 1
ATOM 867 N N . GLY A 1 118 ? -3.562 16 11.484 1 97.62 118 GLY A N 1
ATOM 868 C CA . GLY A 1 118 ? -4.395 16.141 10.305 1 97.62 118 GLY A CA 1
ATOM 869 C C . GLY A 1 118 ? -5.461 15.062 10.203 1 97.62 118 GLY A C 1
ATOM 870 O O . GLY A 1 118 ? -6.527 15.289 9.633 1 97.62 118 GLY A O 1
ATOM 871 N N . GLY A 1 119 ? -5.137 13.836 10.711 1 97.12 119 GLY A N 1
ATOM 872 C CA . GLY A 1 119 ? -6.16 12.805 10.82 1 97.12 119 GLY A CA 1
ATOM 873 C C . GLY A 1 119 ? -7.27 13.172 11.789 1 97.12 119 GLY A C 1
ATOM 874 O O . GLY A 1 119 ? -8.445 12.938 11.516 1 97.12 119 GLY A O 1
ATOM 875 N N . MET A 1 120 ? -6.91 13.766 12.93 1 94.88 120 MET A N 1
ATOM 876 C CA . MET A 1 120 ? -7.906 14.25 13.883 1 94.88 120 MET A CA 1
ATOM 877 C C . MET A 1 120 ? -8.781 15.336 13.258 1 94.88 120 MET A C 1
ATOM 879 O O . MET A 1 120 ? -10 15.32 13.414 1 94.88 120 MET A O 1
ATOM 883 N N . VAL A 1 121 ? -8.133 16.219 12.562 1 96.38 121 VAL A N 1
ATOM 884 C CA . VAL A 1 121 ? -8.836 17.281 11.852 1 96.38 121 VAL A CA 1
ATOM 885 C C . VAL A 1 121 ? -9.836 16.672 10.867 1 96.38 121 VAL A C 1
ATOM 887 O O . VAL A 1 121 ? -10.984 17.094 10.789 1 96.38 121 VAL A O 1
ATOM 890 N N . SER A 1 122 ? -9.414 15.672 10.172 1 97.62 122 SER A N 1
ATOM 891 C CA . SER A 1 122 ? -10.25 15.008 9.18 1 97.62 122 SER A CA 1
ATOM 892 C C . SER A 1 122 ? -11.43 14.289 9.836 1 97.62 122 SER A C 1
ATOM 894 O O . SER A 1 122 ? -12.539 14.297 9.305 1 97.62 122 SER A O 1
ATOM 896 N N . TYR A 1 123 ? -11.18 13.633 10.945 1 95.81 123 TYR A N 1
ATOM 897 C CA . TYR A 1 123 ? -12.25 12.961 11.664 1 95.81 123 TYR A CA 1
ATOM 898 C C . TYR A 1 123 ? -13.289 13.961 12.164 1 95.81 123 TYR A C 1
ATOM 900 O O . TYR A 1 123 ? -14.492 13.719 12.062 1 95.81 123 TYR A O 1
ATOM 908 N N . VAL A 1 124 ? -12.828 15.055 12.727 1 94.94 124 VAL A N 1
ATOM 909 C CA . VAL A 1 124 ? -13.727 16.109 13.188 1 94.94 124 VAL A CA 1
ATOM 910 C C . VAL A 1 124 ? -14.539 16.641 12.008 1 94.94 124 VAL A C 1
ATOM 912 O O . VAL A 1 124 ? -15.742 16.891 12.133 1 94.94 124 VAL A O 1
ATOM 915 N N . ALA A 1 125 ? -13.906 16.812 10.859 1 97 125 ALA A N 1
ATOM 916 C CA . ALA A 1 125 ? -14.609 17.234 9.648 1 97 125 ALA A CA 1
ATOM 917 C C . ALA A 1 125 ? -15.727 16.25 9.297 1 97 125 ALA A C 1
ATOM 919 O O . ALA A 1 125 ? -16.828 16.672 8.922 1 97 125 ALA A O 1
ATOM 920 N N . ALA A 1 126 ? -15.461 14.977 9.43 1 96.19 126 ALA A N 1
ATOM 921 C CA . ALA A 1 126 ? -16.453 13.938 9.141 1 96.19 126 ALA A CA 1
ATOM 922 C C . ALA A 1 126 ? -17.672 14.078 10.039 1 96.19 126 ALA A C 1
ATOM 924 O O . ALA A 1 126 ? -18.781 13.727 9.641 1 96.19 126 ALA A O 1
ATOM 925 N N . GLN A 1 127 ? -17.453 14.586 11.219 1 93 127 GLN A N 1
ATOM 926 C CA . GLN A 1 127 ? -18.531 14.781 12.164 1 93 127 GLN A CA 1
ATOM 927 C C . GLN A 1 127 ? -19.297 16.078 11.875 1 93 127 GLN A C 1
ATOM 929 O O . GLN A 1 127 ? -20.516 16.109 11.984 1 93 127 GLN A O 1
ATOM 934 N N . LEU A 1 128 ? -18.594 17.062 11.523 1 93.62 128 LEU A N 1
ATOM 935 C CA . LEU A 1 128 ? -19.156 18.391 11.367 1 93.62 128 LEU A CA 1
ATOM 936 C C . LEU A 1 128 ? -19.938 18.5 10.062 1 93.62 128 LEU A C 1
ATOM 938 O O . LEU A 1 128 ? -21.062 18.984 10.055 1 93.62 128 LEU A O 1
ATOM 942 N N . PHE A 1 129 ? -19.312 18.047 8.969 1 95.31 129 PHE A N 1
ATOM 943 C CA . PHE A 1 129 ? -19.906 18.219 7.652 1 95.31 129 PHE A CA 1
ATOM 944 C C . PHE A 1 129 ? -19.594 17.047 6.746 1 95.31 129 PHE A C 1
ATOM 946 O O . PHE A 1 129 ? -19.156 17.219 5.605 1 95.31 129 PHE A O 1
ATOM 953 N N . GLY A 1 130 ? -19.797 15.836 7.312 1 96.19 130 GLY A N 1
ATOM 954 C CA . GLY A 1 130 ? -19.516 14.617 6.578 1 96.19 130 GLY A CA 1
ATOM 955 C C . GLY A 1 130 ? -20.312 14.5 5.289 1 96.19 130 GLY A C 1
ATOM 956 O O . GLY A 1 130 ? -19.844 13.883 4.324 1 96.19 130 GLY A O 1
ATOM 957 N N . GLU A 1 131 ? -21.406 15.07 5.223 1 95.5 131 GLU A N 1
ATOM 958 C CA . GLU A 1 131 ? -22.266 15.016 4.035 1 95.5 131 GLU A CA 1
ATOM 959 C C . GLU A 1 131 ? -21.656 15.82 2.887 1 95.5 131 GLU A C 1
ATOM 961 O O . GLU A 1 131 ? -22.031 15.625 1.727 1 95.5 131 GLU A O 1
ATOM 966 N N . ASP A 1 132 ? -20.766 16.719 3.229 1 97.19 132 ASP A N 1
ATOM 967 C CA . ASP A 1 132 ? -20.109 17.547 2.227 1 97.19 132 ASP A CA 1
ATOM 968 C C . ASP A 1 132 ? -18.766 16.953 1.811 1 97.19 132 ASP A C 1
ATOM 970 O O . ASP A 1 132 ? -18 17.578 1.089 1 97.19 132 ASP A O 1
ATOM 974 N N . LEU A 1 133 ? -18.5 15.727 2.295 1 98.38 133 LEU A N 1
ATOM 975 C CA . LEU A 1 133 ? -17.234 15.055 1.985 1 98.38 133 LEU A CA 1
ATOM 976 C C . LEU A 1 133 ? -17.484 13.734 1.267 1 98.38 133 LEU A C 1
ATOM 978 O O . LEU A 1 133 ? -18.484 13.047 1.541 1 98.38 133 LEU A O 1
ATOM 982 N N . ALA A 1 134 ? -16.562 13.383 0.367 1 98 134 ALA A N 1
ATOM 983 C CA . ALA A 1 134 ? -16.609 12.062 -0.265 1 98 134 ALA A CA 1
ATOM 984 C C . ALA A 1 134 ? -16.156 10.977 0.707 1 98 134 ALA A C 1
ATOM 986 O O . ALA A 1 134 ? -16.453 9.797 0.505 1 98 134 ALA A O 1
ATOM 987 N N . GLY A 1 135 ? -15.484 11.328 1.728 1 98.19 135 GLY A N 1
ATOM 988 C CA . GLY A 1 135 ? -14.945 10.453 2.76 1 98.19 135 GLY A CA 1
ATOM 989 C C . GLY A 1 135 ? -13.656 10.984 3.377 1 98.19 135 GLY A C 1
ATOM 990 O O . GLY A 1 135 ? -13.125 12 2.934 1 98.19 135 GLY A O 1
ATOM 991 N N . VAL A 1 136 ? -13.219 10.266 4.441 1 98.56 136 VAL A N 1
ATOM 992 C CA . VAL A 1 136 ? -11.961 10.672 5.059 1 98.56 136 VAL A CA 1
ATOM 993 C C . VAL A 1 136 ? -11.062 9.445 5.246 1 98.56 136 VAL A C 1
ATOM 995 O O . VAL A 1 136 ? -11.547 8.359 5.57 1 98.56 136 VAL A O 1
ATOM 998 N N . GLN A 1 137 ? -9.812 9.617 4.957 1 98.88 137 GLN A N 1
ATOM 999 C CA . GLN A 1 137 ? -8.781 8.633 5.25 1 98.88 137 GLN A CA 1
ATOM 1000 C C . GLN A 1 137 ? -7.82 9.141 6.324 1 98.88 137 GLN A C 1
ATOM 1002 O O . GLN A 1 137 ? -7.207 10.203 6.164 1 98.88 137 GLN A O 1
ATOM 1007 N N . LEU A 1 138 ? -7.719 8.391 7.41 1 98.38 138 LEU A N 1
ATOM 1008 C CA . LEU A 1 138 ? -6.887 8.773 8.547 1 98.38 138 LEU A CA 1
ATOM 1009 C C . LEU A 1 138 ? -5.609 7.941 8.586 1 98.38 138 LEU A C 1
ATOM 1011 O O . LEU A 1 138 ? -5.656 6.715 8.477 1 98.38 138 LEU A O 1
ATOM 1015 N N . ILE A 1 139 ? -4.48 8.633 8.742 1 98.81 139 ILE A N 1
ATOM 1016 C CA . ILE A 1 139 ? -3.188 7.957 8.758 1 98.81 139 ILE A CA 1
ATOM 1017 C C . ILE A 1 139 ? -2.576 8.031 10.156 1 98.81 139 ILE A C 1
ATOM 1019 O O . ILE A 1 139 ? -2.166 9.109 10.602 1 98.81 139 ILE A O 1
ATOM 1023 N N . ASP A 1 140 ? -2.521 6.93 10.836 1 97.88 140 ASP A N 1
ATOM 1024 C CA . ASP A 1 140 ? -1.904 6.723 12.148 1 97.88 140 ASP A CA 1
ATOM 1025 C C . ASP A 1 140 ? -2.256 7.859 13.102 1 97.88 140 ASP A C 1
ATOM 1027 O O . ASP A 1 140 ? -1.368 8.469 13.711 1 97.88 140 ASP A O 1
ATOM 1031 N N . SER A 1 141 ? -3.553 8.125 13.258 1 95.25 141 SER A N 1
ATOM 1032 C CA . SER A 1 141 ? -4.086 9.258 14.016 1 95.25 141 SER A CA 1
ATOM 1033 C C . SER A 1 141 ? -4.832 8.797 15.258 1 95.25 141 SER A C 1
ATOM 1035 O O . SER A 1 141 ? -5.824 8.07 15.156 1 95.25 141 SER A O 1
ATOM 1037 N N . PRO A 1 142 ? -4.375 9.172 16.391 1 85.62 142 PRO A N 1
ATOM 1038 C CA . PRO A 1 142 ? -5.105 8.797 17.609 1 85.62 142 PRO A CA 1
ATOM 1039 C C . PRO A 1 142 ? -6.359 9.641 17.828 1 85.62 142 PRO A C 1
ATOM 1041 O O . PRO A 1 142 ? -6.27 10.805 18.234 1 85.62 142 PRO A O 1
ATOM 1044 N N . VAL A 1 143 ? -7.578 9.211 17.547 1 74.06 143 VAL A N 1
ATOM 1045 C CA . VAL A 1 143 ? -8.805 9.992 17.625 1 74.06 143 VAL A CA 1
ATOM 1046 C C . VAL A 1 143 ? -9.273 10.078 19.062 1 74.06 143 VAL A C 1
ATOM 1048 O O . VAL A 1 143 ? -10.477 10.117 19.344 1 74.06 143 VAL A O 1
ATOM 1051 N N . ARG A 1 144 ? -8.5 10.07 20.062 1 66.88 144 ARG A N 1
ATOM 1052 C CA . ARG A 1 144 ? -8.938 10.25 21.438 1 66.88 144 ARG A CA 1
ATOM 1053 C C . ARG A 1 144 ? -7.828 10.867 22.297 1 66.88 144 ARG A C 1
ATOM 1055 O O . ARG A 1 144 ? -8.047 11.227 23.453 1 66.88 144 ARG A O 1
ATOM 1062 N N . ALA A 1 145 ? -6.68 10.984 21.75 1 65.31 145 ALA A N 1
ATOM 1063 C CA . ALA A 1 145 ? -5.535 11.336 22.578 1 65.31 145 ALA A CA 1
ATOM 1064 C C . ALA A 1 145 ? -4.805 12.555 22.031 1 65.31 145 ALA A C 1
ATOM 1066 O O . ALA A 1 145 ? -5.156 13.062 20.969 1 65.31 145 ALA A O 1
ATOM 1067 N N . GLN A 1 146 ? -4.02 13.094 22.984 1 69.38 146 GLN A N 1
ATOM 1068 C CA . GLN A 1 146 ? -3.021 14.055 22.531 1 69.38 146 GLN A CA 1
ATOM 1069 C C . GLN A 1 146 ? -2.002 13.398 21.609 1 69.38 146 GLN A C 1
ATOM 1071 O O . GLN A 1 146 ? -1.639 12.234 21.797 1 69.38 146 GLN A O 1
ATOM 1076 N N . THR A 1 147 ? -1.687 14.141 20.562 1 74.56 147 THR A N 1
ATOM 1077 C CA . THR A 1 147 ? -0.641 13.664 19.672 1 74.56 147 THR A CA 1
ATOM 1078 C C . THR A 1 147 ? 0.71 13.641 20.375 1 74.56 147 THR A C 1
ATOM 1080 O O . THR A 1 147 ? 0.889 14.289 21.406 1 74.56 147 THR A O 1
ATOM 1083 N N . PRO A 1 148 ? 1.626 12.883 19.812 1 75.12 148 PRO A N 1
ATOM 1084 C CA . PRO A 1 148 ? 2.971 12.883 20.406 1 75.12 148 PRO A CA 1
ATOM 1085 C C . PRO A 1 148 ? 3.604 14.273 20.422 1 75.12 148 PRO A C 1
ATOM 1087 O O . PRO A 1 148 ? 4.336 14.602 21.359 1 75.12 148 PRO A O 1
ATOM 1090 N N . GLU A 1 149 ? 3.34 15.039 19.438 1 78.56 149 GLU A N 1
ATOM 1091 C CA . GLU A 1 149 ? 3.877 16.391 19.391 1 78.56 149 GLU A CA 1
ATOM 1092 C C . GLU A 1 149 ? 3.33 17.234 20.547 1 78.56 149 GLU A C 1
ATOM 1094 O O . GLU A 1 149 ? 4.082 17.953 21.203 1 78.56 149 GLU A O 1
ATOM 1099 N N . GLU A 1 150 ? 2.07 17.125 20.766 1 72.44 150 GLU A N 1
ATOM 1100 C CA . GLU A 1 150 ? 1.429 17.859 21.859 1 72.44 150 GLU A CA 1
ATOM 1101 C C . GLU A 1 150 ? 1.94 17.391 23.219 1 72.44 150 GLU A C 1
ATOM 1103 O O . GLU A 1 150 ? 2.172 18.188 24.109 1 72.44 150 GLU A O 1
ATOM 1108 N N . GLU A 1 151 ? 2.066 16.094 23.281 1 72.88 151 GLU A N 1
ATOM 1109 C CA . GLU A 1 151 ? 2.598 15.523 24.516 1 72.88 151 GLU A CA 1
ATOM 1110 C C . GLU A 1 151 ? 4.035 15.977 24.75 1 72.88 151 GLU A C 1
ATOM 1112 O O . GLU A 1 151 ? 4.398 16.328 25.875 1 72.88 151 GLU A O 1
ATOM 1117 N N . ALA A 1 152 ? 4.801 15.953 23.719 1 70.75 152 ALA A N 1
ATOM 1118 C CA . ALA A 1 152 ? 6.191 16.375 23.844 1 70.75 152 ALA A CA 1
ATOM 1119 C C . ALA A 1 152 ? 6.277 17.859 24.234 1 70.75 152 ALA A C 1
ATOM 1121 O O . ALA A 1 152 ? 7.137 18.234 25.031 1 70.75 152 ALA A O 1
ATOM 1122 N N . ALA A 1 153 ? 5.488 18.688 23.719 1 70.62 153 ALA A N 1
ATOM 1123 C CA . ALA A 1 153 ? 5.445 20.109 24.047 1 70.62 153 ALA A CA 1
ATOM 1124 C C . ALA A 1 153 ? 5.031 20.328 25.5 1 70.62 153 ALA A C 1
ATOM 1126 O O . ALA A 1 153 ? 5.625 21.141 26.203 1 70.62 153 ALA A O 1
ATOM 1127 N N . ARG A 1 154 ? 4.047 19.578 25.953 1 70.62 154 ARG A N 1
ATOM 1128 C CA . ARG A 1 154 ? 3.559 19.688 27.328 1 70.62 154 ARG A CA 1
ATOM 1129 C C . ARG A 1 154 ? 4.648 19.328 28.328 1 70.62 154 ARG A C 1
ATOM 1131 O O . ARG A 1 154 ? 4.754 19.953 29.391 1 70.62 154 ARG A O 1
ATOM 1138 N N . GLN A 1 155 ? 5.422 18.328 27.875 1 68.12 155 GLN A N 1
ATOM 1139 C CA . GLN A 1 155 ? 6.48 17.875 28.766 1 68.12 155 GLN A CA 1
ATOM 1140 C C . GLN A 1 155 ? 7.75 18.688 28.594 1 68.12 155 GLN A C 1
ATOM 1142 O O . GLN A 1 155 ? 8.789 18.375 29.172 1 68.12 155 GLN A O 1
ATOM 1147 N N . GLN A 1 156 ? 7.625 19.688 27.828 1 66.75 156 GLN A N 1
ATOM 1148 C CA . GLN A 1 156 ? 8.727 20.609 27.578 1 66.75 156 GLN A CA 1
ATOM 1149 C C . GLN A 1 156 ? 9.938 19.875 27 1 66.75 156 GLN A C 1
ATOM 1151 O O . GLN A 1 156 ? 11.078 20.219 27.312 1 66.75 156 GLN A O 1
ATOM 1156 N N . ARG A 1 157 ? 9.594 18.797 26.469 1 57.22 157 ARG A N 1
ATOM 1157 C CA . ARG A 1 157 ? 10.648 17.984 25.859 1 57.22 157 ARG A CA 1
ATOM 1158 C C . ARG A 1 157 ? 10.938 18.438 24.438 1 57.22 157 ARG A C 1
ATOM 1160 O O . ARG A 1 157 ? 12.016 18.172 23.906 1 57.22 157 ARG A O 1
ATOM 1167 N N . ALA A 1 158 ? 10.008 18.969 23.859 1 55.75 158 ALA A N 1
ATOM 1168 C CA . ALA A 1 158 ? 10.125 19.453 22.484 1 55.75 158 ALA A CA 1
ATOM 1169 C C . ALA A 1 158 ? 9.289 20.719 22.297 1 55.75 158 ALA A C 1
ATOM 1171 O O . ALA A 1 158 ? 8.328 20.953 23.031 1 55.75 158 ALA A O 1
ATOM 1172 N N . PHE A 1 159 ? 9.664 21.594 21.453 1 62.66 159 PHE A N 1
ATOM 1173 C CA . PHE A 1 159 ? 8.93 22.719 20.906 1 62.66 159 PHE A CA 1
ATOM 1174 C C . PHE A 1 159 ? 8.812 23.844 21.922 1 62.66 159 PHE A C 1
ATOM 1176 O O . PHE A 1 159 ? 7.754 24.438 22.078 1 62.66 159 PHE A O 1
ATOM 1183 N N . GLY A 1 160 ? 9.852 24.109 22.719 1 59.84 160 GLY A N 1
ATOM 1184 C CA . GLY A 1 160 ? 9.906 25.297 23.547 1 59.84 160 GLY A CA 1
ATOM 1185 C C . GLY A 1 160 ? 9.633 26.578 22.781 1 59.84 160 GLY A C 1
ATOM 1186 O O . GLY A 1 160 ? 9.016 26.547 21.719 1 59.84 160 GLY A O 1
ATOM 1187 N N . PRO A 1 161 ? 9.906 27.672 23.328 1 67.56 161 PRO A N 1
ATOM 1188 C CA . PRO A 1 161 ? 9.797 28.938 22.578 1 67.56 161 PRO A CA 1
ATOM 1189 C C . PRO A 1 161 ? 10.414 28.844 21.188 1 67.56 161 PRO A C 1
ATOM 1191 O O . PRO A 1 161 ? 11.273 27.984 20.938 1 67.56 161 PRO A O 1
ATOM 1194 N N . LYS A 1 162 ? 9.758 29.562 20.375 1 78.62 162 LYS A N 1
ATOM 1195 C CA . LYS A 1 162 ? 10.258 29.531 19 1 78.62 162 LYS A CA 1
ATOM 1196 C C . LYS A 1 162 ? 11.773 29.703 18.969 1 78.62 162 LYS A C 1
ATOM 1198 O O . LYS A 1 162 ? 12.305 30.703 19.453 1 78.62 162 LYS A O 1
ATOM 1203 N N . LYS A 1 163 ? 12.414 28.719 18.469 1 85.88 163 LYS A N 1
ATOM 1204 C CA . LYS A 1 163 ? 13.875 28.703 18.406 1 85.88 163 LYS A CA 1
ATOM 1205 C C . LYS A 1 163 ? 14.383 29.297 17.094 1 85.88 163 LYS A C 1
ATOM 1207 O O . LYS A 1 163 ? 13.797 29.078 16.047 1 85.88 163 LYS A O 1
ATOM 1212 N N . VAL A 1 164 ? 15.43 30.141 17.219 1 93.81 164 VAL A N 1
ATOM 1213 C CA . VAL A 1 164 ? 16.125 30.703 16.062 1 93.81 164 VAL A CA 1
ATOM 1214 C C . VAL A 1 164 ? 17.547 30.125 15.992 1 93.81 164 VAL A C 1
ATOM 1216 O O . VAL A 1 164 ? 18.328 30.281 16.938 1 93.81 164 VAL A O 1
ATOM 1219 N N . TYR A 1 165 ? 17.812 29.484 14.938 1 95.81 165 TYR A N 1
ATOM 1220 C CA . TYR A 1 165 ? 19.125 28.906 14.695 1 95.81 165 TYR A CA 1
ATOM 1221 C C . TYR A 1 165 ? 20 29.875 13.898 1 95.81 165 TYR A C 1
ATOM 1223 O O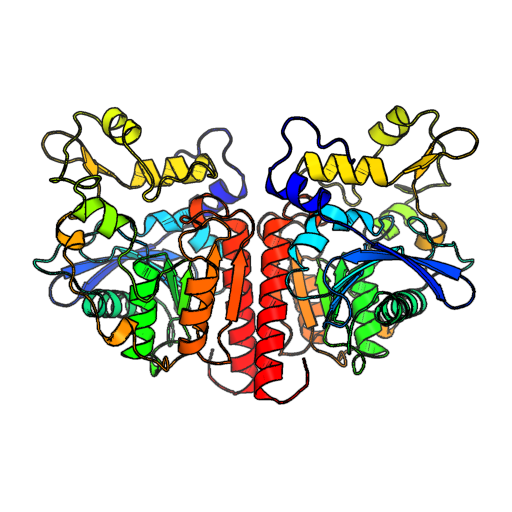 . TYR A 1 165 ? 19.516 30.594 13.023 1 95.81 165 TYR A O 1
ATOM 1231 N N . SER A 1 166 ? 21.266 29.844 14.109 1 95.94 166 SER A N 1
ATOM 1232 C CA . SER A 1 166 ? 22.188 30.828 13.547 1 95.94 166 SER A CA 1
ATOM 1233 C C . SER A 1 166 ? 22.344 30.641 12.039 1 95.94 166 SER A C 1
ATOM 1235 O O . SER A 1 166 ? 22.672 31.594 11.32 1 95.94 166 SER A O 1
ATOM 1237 N N . SER A 1 167 ? 22.172 29.359 11.602 1 96.5 167 SER A N 1
ATOM 1238 C CA . SER A 1 167 ? 22.312 29.062 10.18 1 96.5 167 SER A CA 1
ATOM 1239 C C . SER A 1 167 ? 21.359 27.953 9.75 1 96.5 167 SER A C 1
ATOM 1241 O O . SER A 1 167 ? 20.797 27.25 10.586 1 96.5 167 SER A O 1
ATOM 1243 N N . LYS A 1 168 ? 21.25 27.906 8.477 1 96.12 168 LYS A N 1
ATOM 1244 C CA . LYS A 1 168 ? 20.422 26.828 7.926 1 96.12 168 LYS A CA 1
ATOM 1245 C C . LYS A 1 168 ? 20.984 25.453 8.297 1 96.12 168 LYS A C 1
ATOM 1247 O O . LYS A 1 168 ? 20.219 24.547 8.648 1 96.12 168 LYS A O 1
ATOM 1252 N N . ALA A 1 169 ? 22.234 25.328 8.211 1 96.94 169 ALA A N 1
ATOM 1253 C CA . ALA A 1 169 ? 22.891 24.062 8.539 1 96.94 169 ALA A CA 1
ATOM 1254 C C . ALA A 1 169 ? 22.672 23.688 10 1 96.94 169 ALA A C 1
ATOM 1256 O O . ALA A 1 169 ? 22.469 22.516 10.32 1 96.94 169 ALA A O 1
ATOM 1257 N N . ASP A 1 170 ? 22.734 24.688 10.805 1 96.19 170 ASP A N 1
ATOM 1258 C CA . ASP A 1 170 ? 22.469 24.469 12.227 1 96.19 170 ASP A CA 1
ATOM 1259 C C . ASP A 1 170 ? 21.031 24.016 12.461 1 96.19 170 ASP A C 1
ATOM 1261 O O . ASP A 1 170 ? 20.781 23.078 13.234 1 96.19 170 ASP A O 1
ATOM 1265 N N . ALA A 1 171 ? 20.156 24.641 11.844 1 95.88 171 ALA A N 1
ATOM 1266 C CA . ALA A 1 171 ? 18.75 24.25 11.953 1 95.88 171 ALA A CA 1
ATOM 1267 C C . ALA A 1 171 ? 18.531 22.828 11.461 1 95.88 171 ALA A C 1
ATOM 1269 O O . ALA A 1 171 ? 17.875 22.016 12.133 1 95.88 171 ALA A O 1
ATOM 1270 N N . LEU A 1 172 ? 19.094 22.547 10.352 1 96.75 172 LEU A N 1
ATOM 1271 C CA . LEU A 1 172 ? 18.938 21.219 9.742 1 96.75 172 LEU A CA 1
ATOM 1272 C C . LEU A 1 172 ? 19.469 20.141 10.664 1 96.75 172 LEU A C 1
ATOM 1274 O O . LEU A 1 172 ? 18.906 19.047 10.742 1 96.75 172 LEU A O 1
ATOM 1278 N N . ALA A 1 173 ? 20.516 20.375 11.367 1 95.81 173 ALA A N 1
ATOM 1279 C CA . ALA A 1 173 ? 21.125 19.422 12.273 1 95.81 173 ALA A CA 1
ATOM 1280 C C . ALA A 1 173 ? 20.203 19.094 13.445 1 95.81 173 ALA A C 1
ATOM 1282 O O . ALA A 1 173 ? 20.359 18.062 14.109 1 95.81 173 ALA A O 1
ATOM 1283 N N . HIS A 1 174 ? 19.297 19.984 13.68 1 94.06 174 HIS A N 1
ATOM 1284 C CA . HIS A 1 174 ? 18.406 19.828 14.82 1 94.06 174 HIS A CA 1
ATOM 1285 C C . HIS A 1 174 ? 17.047 19.266 14.383 1 94.06 174 HIS A C 1
ATOM 1287 O O . HIS A 1 174 ? 16.156 19.062 15.219 1 94.06 174 HIS A O 1
ATOM 1293 N N . PHE A 1 175 ? 16.828 19.062 13.109 1 94.69 175 PHE A N 1
ATOM 1294 C CA . PHE A 1 175 ? 15.57 18.5 12.641 1 94.69 175 PHE A CA 1
ATOM 1295 C C . PHE A 1 175 ? 15.367 17.094 13.195 1 94.69 175 PHE A C 1
ATOM 1297 O O . PHE A 1 175 ? 16.266 16.25 13.117 1 94.69 175 PHE A O 1
ATOM 1304 N N . ARG A 1 176 ? 14.211 16.906 13.828 1 93.25 176 ARG A N 1
ATOM 1305 C CA . ARG A 1 176 ? 13.836 15.594 14.359 1 93.25 176 ARG A CA 1
ATOM 1306 C C . ARG A 1 176 ? 12.344 15.336 14.164 1 93.25 176 ARG A C 1
ATOM 1308 O O . ARG A 1 176 ? 11.531 16.25 14.25 1 93.25 176 ARG A O 1
ATOM 1315 N N . PHE A 1 177 ? 12.086 14.055 13.938 1 94.19 177 PHE A N 1
ATOM 1316 C CA . PHE A 1 177 ? 10.688 13.641 13.953 1 94.19 177 PHE A CA 1
ATOM 1317 C C . PHE A 1 177 ? 10.195 13.469 15.383 1 94.19 177 PHE A C 1
ATOM 1319 O O . PHE A 1 177 ? 10.945 13.023 16.25 1 94.19 177 PHE A O 1
ATOM 1326 N N . VAL A 1 178 ? 8.953 13.859 15.555 1 91.44 178 VAL A N 1
ATOM 1327 C CA . VAL A 1 178 ? 8.266 13.625 16.812 1 91.44 178 VAL A CA 1
ATOM 1328 C C . VAL A 1 178 ? 6.953 12.883 16.562 1 91.44 178 VAL A C 1
ATOM 1330 O O . VAL A 1 178 ? 6.055 13.414 15.906 1 91.44 178 VAL A O 1
ATOM 1333 N N . PRO A 1 179 ? 6.879 11.641 17.047 1 92.5 179 PRO A N 1
ATOM 1334 C CA . PRO A 1 179 ? 7.883 10.906 17.828 1 92.5 179 PRO A CA 1
ATOM 1335 C C . PRO A 1 179 ? 9.125 10.555 17 1 92.5 179 PRO A C 1
ATOM 1337 O O . PRO A 1 179 ? 9.086 10.617 15.773 1 92.5 179 PRO A O 1
ATOM 1340 N N . PRO A 1 180 ? 10.227 10.242 17.781 1 93.06 180 PRO A N 1
ATOM 1341 C CA . PRO A 1 180 ? 11.438 9.859 17.062 1 93.06 180 PRO A CA 1
ATOM 1342 C C . PRO A 1 180 ? 11.227 8.656 16.141 1 93.06 180 PRO A C 1
ATOM 1344 O O . PRO A 1 180 ? 10.508 7.723 16.5 1 93.06 180 PRO A O 1
ATOM 1347 N N . GLN A 1 181 ? 11.734 8.75 14.945 1 94.56 181 GLN A N 1
ATOM 1348 C CA . GLN A 1 181 ? 11.648 7.719 13.914 1 94.56 181 GLN A CA 1
ATOM 1349 C C . GLN A 1 181 ? 12.938 7.645 13.102 1 94.56 181 GLN A C 1
ATOM 1351 O O . GLN A 1 181 ? 13.359 8.633 12.508 1 94.56 181 GLN A O 1
ATOM 1356 N N . GLU A 1 182 ? 13.523 6.48 13.078 1 92.06 182 GLU A N 1
ATOM 1357 C CA . GLU A 1 182 ? 14.781 6.301 12.352 1 92.06 182 GLU A CA 1
ATOM 1358 C C . GLU A 1 182 ? 14.531 5.875 10.906 1 92.06 182 GLU A C 1
ATOM 1360 O O . GLU A 1 182 ? 15.266 6.273 10 1 92.06 182 GLU A O 1
ATOM 1365 N N . SER A 1 183 ? 13.531 5.078 10.742 1 95.06 183 SER A N 1
ATOM 1366 C CA . SER A 1 183 ? 13.227 4.605 9.398 1 95.06 183 SER A CA 1
ATOM 1367 C C . SER A 1 183 ? 12.75 5.75 8.508 1 95.06 183 SER A C 1
ATOM 1369 O O . SER A 1 183 ? 11.828 6.484 8.867 1 95.06 183 SER A O 1
ATOM 1371 N N . ALA A 1 184 ? 13.445 5.926 7.344 1 96.94 184 ALA A N 1
ATOM 1372 C CA . ALA A 1 184 ? 13.102 6.98 6.395 1 96.94 184 ALA A CA 1
ATOM 1373 C C . ALA A 1 184 ? 13.734 6.711 5.027 1 96.94 184 ALA A C 1
ATOM 1375 O O . ALA A 1 184 ? 14.75 6.023 4.934 1 96.94 184 ALA A O 1
ATOM 1376 N N . VAL A 1 185 ? 13 7.09 3.977 1 97.06 185 VAL A N 1
ATOM 1377 C CA . VAL A 1 185 ? 13.695 7.309 2.715 1 97.06 185 VAL A CA 1
ATOM 1378 C C . VAL A 1 185 ? 14.562 8.562 2.812 1 97.06 185 VAL A C 1
ATOM 1380 O O . VAL A 1 185 ? 14.047 9.672 2.969 1 97.06 185 VAL A O 1
ATOM 1383 N N . PRO A 1 186 ? 15.836 8.438 2.693 1 97 186 PRO A N 1
ATOM 1384 C CA . PRO A 1 186 ? 16.719 9.57 2.98 1 97 186 PRO A CA 1
ATOM 1385 C C . PRO A 1 186 ? 16.375 10.812 2.156 1 97 186 PRO A C 1
ATOM 1387 O O . PRO A 1 186 ? 16.328 11.922 2.693 1 97 186 PRO A O 1
ATOM 1390 N N . ALA A 1 187 ? 16.078 10.633 0.915 1 97.81 187 ALA A N 1
ATOM 1391 C CA . ALA A 1 187 ? 15.742 11.766 0.057 1 97.81 187 ALA A CA 1
ATOM 1392 C C . ALA A 1 187 ? 14.492 12.484 0.556 1 97.81 187 ALA A C 1
ATOM 1394 O O . ALA A 1 187 ? 14.414 13.711 0.498 1 97.81 187 ALA A O 1
ATOM 1395 N N . VAL A 1 188 ? 13.57 11.719 1.056 1 98.44 188 VAL A N 1
ATOM 1396 C CA . VAL A 1 188 ? 12.328 12.289 1.564 1 98.44 188 VAL A CA 1
ATOM 1397 C C . VAL A 1 188 ? 12.594 13.047 2.861 1 98.44 188 VAL A C 1
ATOM 1399 O O . VAL A 1 188 ? 12.156 14.188 3.025 1 98.44 188 VAL A O 1
ATOM 1402 N N . ARG A 1 189 ? 13.312 12.391 3.734 1 97.69 189 ARG A N 1
ATOM 1403 C CA . ARG A 1 189 ? 13.672 13.016 5.004 1 97.69 189 ARG A CA 1
ATOM 1404 C C . ARG A 1 189 ? 14.367 14.352 4.773 1 97.69 189 ARG A C 1
ATOM 1406 O O . ARG A 1 189 ? 14.016 15.359 5.391 1 97.69 189 ARG A O 1
ATOM 1413 N N . ASP A 1 190 ? 15.312 14.336 3.904 1 97.19 190 ASP A N 1
ATOM 1414 C CA . ASP A 1 190 ? 16.109 15.531 3.652 1 97.19 190 ASP A CA 1
ATOM 1415 C C . ASP A 1 190 ? 15.258 16.641 3.039 1 97.19 190 ASP A C 1
ATOM 1417 O O . ASP A 1 190 ? 15.398 17.812 3.404 1 97.19 190 ASP A O 1
ATOM 1421 N N . HIS A 1 191 ? 14.414 16.312 2.127 1 98.19 191 HIS A N 1
ATOM 1422 C CA . HIS A 1 191 ? 13.531 17.281 1.489 1 98.19 191 HIS A CA 1
ATOM 1423 C C . HIS A 1 191 ? 12.594 17.922 2.504 1 98.19 191 HIS A C 1
ATOM 1425 O O . HIS A 1 191 ? 12.422 19.156 2.51 1 98.19 191 HIS A O 1
ATOM 1431 N N . VAL A 1 192 ? 12.031 17.109 3.35 1 98.38 192 VAL A N 1
ATOM 1432 C CA . VAL A 1 192 ? 11.109 17.609 4.367 1 98.38 192 VAL A CA 1
ATOM 1433 C C . VAL A 1 192 ? 11.852 18.5 5.348 1 98.38 192 VAL A C 1
ATOM 1435 O O . VAL A 1 192 ? 11.367 19.594 5.695 1 98.38 192 VAL A O 1
ATOM 1438 N N . ALA A 1 193 ? 12.969 18.125 5.738 1 97.81 193 ALA A N 1
ATOM 1439 C CA . ALA A 1 193 ? 13.773 18.938 6.656 1 97.81 193 ALA A CA 1
ATOM 1440 C C . ALA A 1 193 ? 14.086 20.312 6.051 1 97.81 193 ALA A C 1
ATOM 1442 O O . ALA A 1 193 ? 13.883 21.344 6.695 1 97.81 193 ALA A O 1
ATOM 1443 N N . GLU A 1 194 ? 14.484 20.281 4.848 1 97.44 194 GLU A N 1
ATOM 1444 C CA . GLU A 1 194 ? 14.906 21.5 4.172 1 97.44 194 GLU A CA 1
ATOM 1445 C C . GLU A 1 194 ? 13.734 22.453 3.988 1 97.44 194 GLU A C 1
ATOM 1447 O O . GLU A 1 194 ? 13.906 23.672 4.031 1 97.44 194 GLU A O 1
ATOM 1452 N N . THR A 1 195 ? 12.625 21.875 3.789 1 98.19 195 THR A N 1
ATOM 1453 C CA . THR A 1 195 ? 11.477 22.719 3.477 1 98.19 195 THR A CA 1
ATOM 1454 C C . THR A 1 195 ? 10.719 23.094 4.746 1 98.19 195 THR A C 1
ATOM 1456 O O . THR A 1 195 ? 9.711 23.797 4.688 1 98.19 195 THR A O 1
ATOM 1459 N N . SER A 1 196 ? 11.133 22.672 5.887 1 98 196 SER A N 1
ATOM 1460 C CA . SER A 1 196 ? 10.422 22.891 7.137 1 98 196 SER A CA 1
ATOM 1461 C C . SER A 1 196 ? 10.922 24.141 7.844 1 98 196 SER A C 1
ATOM 1463 O O . SER A 1 196 ? 10.453 24.484 8.938 1 98 196 SER A O 1
ATOM 1465 N N . MET A 1 197 ? 11.812 24.859 7.203 1 97 197 MET A N 1
ATOM 1466 C CA . MET A 1 197 ? 12.422 26.016 7.84 1 97 197 MET A CA 1
ATOM 1467 C C . MET A 1 197 ? 12.242 27.266 6.977 1 97 197 MET A C 1
ATOM 1469 O O . MET A 1 197 ? 12 27.156 5.773 1 97 197 MET A O 1
ATOM 1473 N N . ARG A 1 198 ? 12.344 28.375 7.617 1 96.44 198 ARG A N 1
ATOM 1474 C CA . ARG A 1 198 ? 12.352 29.672 6.93 1 96.44 198 ARG A CA 1
ATOM 1475 C C . ARG A 1 198 ? 13.375 30.609 7.543 1 96.44 198 ARG A C 1
ATOM 1477 O O . ARG A 1 198 ? 13.711 30.484 8.727 1 96.44 198 ARG A O 1
ATOM 1484 N N . GLU A 1 199 ? 13.836 31.484 6.723 1 96.5 199 GLU A N 1
ATOM 1485 C CA . GLU A 1 199 ? 14.711 32.531 7.223 1 96.5 199 GLU A CA 1
ATOM 1486 C C . GLU A 1 199 ? 13.93 33.562 8.023 1 96.5 199 GLU A C 1
ATOM 1488 O O . GLU A 1 199 ? 12.836 33.969 7.629 1 96.5 199 GLU A O 1
ATOM 1493 N N . VAL A 1 200 ? 14.461 33.875 9.148 1 95.12 200 VAL A N 1
ATOM 1494 C CA . VAL A 1 200 ? 13.914 34.906 10.016 1 95.12 200 VAL A CA 1
ATOM 1495 C C . VAL A 1 200 ? 15.023 35.875 10.453 1 95.12 200 VAL A C 1
ATOM 1497 O O . VAL A 1 200 ? 16.188 35.688 10.109 1 95.12 200 VAL A O 1
ATOM 1500 N N . GLU A 1 201 ? 14.531 36.969 11.031 1 94.56 201 GLU A N 1
ATOM 1501 C CA . GLU A 1 201 ? 15.555 37.844 11.578 1 94.56 201 GLU A CA 1
ATOM 1502 C C . GLU A 1 201 ? 16.453 37.125 12.562 1 94.56 201 GLU A C 1
ATOM 1504 O O . GLU A 1 201 ? 15.977 36.5 13.508 1 94.56 201 GLU A O 1
ATOM 1509 N N . GLY A 1 202 ? 17.641 37.125 12.266 1 95.06 202 GLY A N 1
ATOM 1510 C CA . GLY A 1 202 ? 18.625 36.5 13.156 1 95.06 202 GLY A CA 1
ATOM 1511 C C . GLY A 1 202 ? 18.984 35.094 12.758 1 95.06 202 GLY A C 1
ATOM 1512 O O . GLY A 1 202 ? 19.859 34.469 13.375 1 95.06 202 GLY A O 1
ATOM 1513 N N . GLY A 1 203 ? 18.281 34.594 11.805 1 97.25 203 GLY A N 1
ATOM 1514 C CA . GLY A 1 203 ? 18.672 33.25 11.383 1 97.25 203 GLY A CA 1
ATOM 1515 C C . GLY A 1 203 ? 17.547 32.469 10.719 1 97.25 203 GLY A C 1
ATOM 1516 O O . GLY A 1 203 ? 16.891 33 9.797 1 97.25 203 GLY A O 1
ATOM 1517 N N . TRP A 1 204 ? 17.453 31.219 11.234 1 96.94 204 TRP A N 1
ATOM 1518 C CA . TRP A 1 204 ? 16.453 30.312 10.664 1 96.94 204 TRP A CA 1
ATOM 1519 C C . TRP A 1 204 ? 15.555 29.734 11.758 1 96.94 204 TRP A C 1
ATOM 1521 O O . TRP A 1 204 ? 16.016 29.484 12.883 1 96.94 204 TRP A O 1
ATOM 1531 N N . SER A 1 205 ? 14.32 29.531 11.438 1 96.06 205 SER A N 1
ATOM 1532 C CA . SER A 1 205 ? 13.375 28.938 12.383 1 96.06 205 SER A CA 1
ATOM 1533 C C . SER A 1 205 ? 12.43 27.969 11.688 1 96.06 205 SER A C 1
ATOM 1535 O O . SER A 1 205 ? 12.367 27.922 10.461 1 96.06 205 SER A O 1
ATOM 1537 N N . TRP A 1 206 ? 11.766 27.156 12.523 1 95.5 206 TRP A N 1
ATOM 1538 C CA . TRP A 1 206 ? 10.797 26.188 12.008 1 95.5 206 TRP A CA 1
ATOM 1539 C C . TRP A 1 206 ? 9.516 26.891 11.57 1 95.5 206 TRP A C 1
ATOM 1541 O O . TRP A 1 206 ? 9.125 27.906 12.164 1 95.5 206 TRP A O 1
ATOM 1551 N N . LYS A 1 207 ? 8.836 26.312 10.586 1 96.19 207 LYS A N 1
ATOM 1552 C CA . LYS A 1 207 ? 7.641 26.906 9.992 1 96.19 207 LYS A CA 1
ATOM 1553 C C . LYS A 1 207 ? 6.383 26.469 10.742 1 96.19 207 LYS A C 1
ATOM 1555 O O . LYS A 1 207 ? 5.41 26.031 10.125 1 96.19 207 LYS A O 1
ATOM 1560 N N . PHE A 1 208 ? 6.363 26.594 12 1 94.38 208 PHE A N 1
ATOM 1561 C CA . PHE A 1 208 ? 5.133 26.406 12.758 1 94.38 208 PHE A CA 1
ATOM 1562 C C . PHE A 1 208 ? 5.117 27.328 13.984 1 94.38 208 PHE A C 1
ATOM 1564 O O . PHE A 1 208 ? 6.172 27.719 14.477 1 94.38 208 PHE A O 1
ATOM 1571 N N . ASP A 1 209 ? 3.924 27.734 14.367 1 92.94 209 ASP A N 1
ATOM 1572 C CA . ASP A 1 209 ? 3.672 28.5 15.586 1 92.94 209 ASP A CA 1
ATOM 1573 C C . ASP A 1 209 ? 3.564 27.562 16.797 1 92.94 209 ASP A C 1
ATOM 1575 O O . ASP A 1 209 ? 2.654 26.734 16.875 1 92.94 209 ASP A O 1
ATOM 1579 N N . PRO A 1 210 ? 4.469 27.688 17.797 1 89.31 210 PRO A N 1
ATOM 1580 C CA . PRO A 1 210 ? 4.402 26.812 18.969 1 89.31 210 PRO A CA 1
ATOM 1581 C C . PRO A 1 210 ? 3.08 26.953 19.719 1 89.31 210 PRO A C 1
ATOM 1583 O O . PRO A 1 210 ? 2.736 26.078 20.531 1 89.31 210 PRO A O 1
ATOM 1586 N N . GLY A 1 211 ? 2.359 28.016 19.5 1 86.69 211 GLY A N 1
ATOM 1587 C CA . GLY A 1 211 ? 1.072 28.203 20.156 1 86.69 211 GLY A CA 1
ATOM 1588 C C . GLY A 1 211 ? 0.064 27.125 19.812 1 86.69 211 GLY A C 1
ATOM 1589 O O . GLY A 1 211 ? -0.915 26.938 20.547 1 86.69 211 GLY A O 1
ATOM 1590 N N . PHE A 1 212 ? 0.273 26.375 18.734 1 86.75 212 PHE A N 1
ATOM 1591 C CA . PHE A 1 212 ? -0.724 25.391 18.328 1 86.75 212 PHE A CA 1
ATOM 1592 C C . PHE A 1 212 ? -0.723 24.188 19.281 1 86.75 212 PHE A C 1
ATOM 1594 O O . PHE A 1 212 ? -1.676 23.406 19.312 1 86.75 212 PHE A O 1
ATOM 1601 N N . PHE A 1 213 ? 0.336 24 20.078 1 81.25 213 PHE A N 1
ATOM 1602 C CA . PHE A 1 213 ? 0.407 22.891 21.031 1 81.25 213 PHE A CA 1
ATOM 1603 C C . PHE A 1 213 ? -0.621 23.062 22.141 1 81.25 213 PHE A C 1
ATOM 1605 O O . PHE A 1 213 ? -0.917 22.109 22.859 1 81.25 213 PHE A O 1
ATOM 1612 N N . ALA A 1 214 ? -1.132 24.219 22.266 1 77.38 214 ALA A N 1
ATOM 1613 C CA . ALA A 1 214 ? -2.166 24.5 23.25 1 77.38 214 ALA A CA 1
ATOM 1614 C C . ALA A 1 214 ? -3.547 24.562 22.609 1 77.38 214 ALA A C 1
ATOM 1616 O O . ALA A 1 214 ? -4.469 25.172 23.141 1 77.38 214 ALA A O 1
ATOM 1617 N N . ARG A 1 215 ? -3.666 23.938 21.562 1 77 215 ARG A N 1
ATOM 1618 C CA . ARG A 1 215 ? -4.934 23.969 20.844 1 77 215 ARG A CA 1
ATOM 1619 C C . ARG A 1 215 ? -6.055 23.359 21.688 1 77 215 ARG A C 1
ATOM 1621 O O . ARG A 1 215 ? -5.797 22.516 22.547 1 77 215 ARG A O 1
ATOM 1628 N N . SER A 1 216 ? -7.223 23.781 21.406 1 74.75 216 SER A N 1
ATOM 1629 C CA . SER A 1 216 ? -8.383 23.25 22.109 1 74.75 216 SER A CA 1
ATOM 1630 C C . SER A 1 216 ? -8.711 21.844 21.625 1 74.75 216 SER A C 1
ATOM 1632 O O . SER A 1 216 ? -8.469 21.5 20.469 1 74.75 216 SER A O 1
ATOM 1634 N N . GLY A 1 217 ? -9.156 20.984 22.578 1 71 217 GLY A N 1
ATOM 1635 C CA . GLY A 1 217 ? -9.703 19.688 22.219 1 71 217 GLY A CA 1
ATOM 1636 C C . GLY A 1 217 ? -11.062 19.766 21.562 1 71 217 GLY A C 1
ATOM 1637 O O . GLY A 1 217 ? -11.484 20.844 21.125 1 71 217 GLY A O 1
ATOM 1638 N N . SER A 1 218 ? -11.523 18.656 21.156 1 75.81 218 SER A N 1
ATOM 1639 C CA . SER A 1 218 ? -12.867 18.578 20.594 1 75.81 218 SER A CA 1
ATOM 1640 C C . SER A 1 218 ? -13.625 17.359 21.125 1 75.81 218 SER A C 1
ATOM 1642 O O . SER A 1 218 ? -13.102 16.25 21.109 1 75.81 218 SER A O 1
ATOM 1644 N N . ASP A 1 219 ? -14.789 17.625 21.578 1 75.5 219 ASP A N 1
ATOM 1645 C CA . ASP A 1 219 ? -15.672 16.547 21.984 1 75.5 219 ASP A CA 1
ATOM 1646 C C . ASP A 1 219 ? -16.016 15.641 20.812 1 75.5 219 ASP A C 1
ATOM 1648 O O . ASP A 1 219 ? -16.469 14.508 21 1 75.5 219 ASP A O 1
ATOM 1652 N N . ARG A 1 220 ? -15.766 16.109 19.688 1 76.38 220 ARG A N 1
ATOM 1653 C CA . ARG A 1 220 ? -16.109 15.367 18.484 1 76.38 220 ARG A CA 1
ATOM 1654 C C . ARG A 1 220 ? -15.141 14.211 18.266 1 76.38 220 ARG A C 1
ATOM 1656 O O . ARG A 1 220 ? -15.438 13.273 17.516 1 76.38 220 ARG A O 1
ATOM 1663 N N . LEU A 1 221 ? -14.086 14.266 18.906 1 77.5 221 LEU A N 1
ATOM 1664 C CA . LEU A 1 221 ? -13.109 13.195 18.766 1 77.5 221 LEU A CA 1
ATOM 1665 C C . LEU A 1 221 ? -13.617 11.914 19.438 1 77.5 221 LEU A C 1
ATOM 1667 O O . LEU A 1 221 ? -13.141 10.82 19.125 1 77.5 221 LEU A O 1
ATOM 1671 N N . VAL A 1 222 ? -14.555 12.117 20.297 1 72.94 222 VAL A N 1
ATOM 1672 C CA . VAL A 1 222 ? -15.062 10.938 20.984 1 72.94 222 VAL A CA 1
ATOM 1673 C C . VAL A 1 222 ? -16.469 10.602 20.484 1 72.94 222 VAL A C 1
ATOM 1675 O O . VAL A 1 222 ? -17.047 9.594 20.891 1 72.94 222 VAL A O 1
ATOM 1678 N N . ALA A 1 223 ? -16.953 11.461 19.625 1 74.56 223 ALA A N 1
ATOM 1679 C CA . ALA A 1 223 ? -18.281 11.203 19.078 1 74.56 223 ALA A CA 1
ATOM 1680 C C . ALA A 1 223 ? -18.266 10 18.141 1 74.56 223 ALA A C 1
ATOM 1682 O O . ALA A 1 223 ? -17.266 9.734 17.484 1 74.56 223 ALA A O 1
ATOM 1683 N N . ALA A 1 224 ? -19.375 9.32 18.25 1 71.94 224 ALA A N 1
ATOM 1684 C CA . ALA A 1 224 ? -19.562 8.195 17.328 1 71.94 224 ALA A CA 1
ATOM 1685 C C . ALA A 1 224 ? -20.375 8.609 16.109 1 71.94 224 ALA A C 1
ATOM 1687 O O . ALA A 1 224 ? -20.828 9.75 16.016 1 71.94 224 ALA A O 1
ATOM 1688 N N . GLU A 1 225 ? -20.203 7.895 15.062 1 76.5 225 GLU A N 1
ATOM 1689 C CA . GLU A 1 225 ? -21.047 7.914 13.867 1 76.5 225 GLU A CA 1
ATOM 1690 C C . GLU A 1 225 ? -20.609 9.016 12.906 1 76.5 225 GLU A C 1
ATOM 1692 O O . GLU A 1 225 ? -21.391 9.938 12.625 1 76.5 225 GLU A O 1
ATOM 1697 N N . PRO A 1 226 ? -19.406 8.859 12.445 1 88.06 226 PRO A N 1
ATOM 1698 C CA . PRO A 1 226 ? -19.062 9.773 11.352 1 88.06 226 PRO A CA 1
ATOM 1699 C C . PRO A 1 226 ? -20.141 9.805 10.258 1 88.06 226 PRO A C 1
ATOM 1701 O O . PRO A 1 226 ? -20.844 8.812 10.047 1 88.06 226 PRO A O 1
ATOM 1704 N N . ARG A 1 227 ? -20.266 10.984 9.633 1 91.25 227 ARG A N 1
ATOM 1705 C CA . ARG A 1 227 ? -21.344 11.188 8.664 1 91.25 227 ARG A CA 1
ATOM 1706 C C . ARG A 1 227 ? -20.844 10.938 7.238 1 91.25 227 ARG A C 1
ATOM 1708 O O . ARG A 1 227 ? -21.484 11.359 6.273 1 91.25 227 ARG A O 1
ATOM 1715 N N . CYS A 1 228 ? -19.703 10.391 7.086 1 95 228 CYS A N 1
ATOM 1716 C CA . CYS A 1 228 ? -19.188 9.953 5.797 1 95 228 CYS A CA 1
ATOM 1717 C C . CYS A 1 228 ? -18.312 8.719 5.957 1 95 228 CYS A C 1
ATOM 1719 O O . CYS A 1 228 ? -18.047 8.273 7.078 1 95 228 CYS A O 1
ATOM 1721 N N . ARG A 1 229 ? -17.953 8.062 4.883 1 95.5 229 ARG A N 1
ATOM 1722 C CA . ARG A 1 229 ? -17.125 6.859 4.895 1 95.5 229 ARG A CA 1
ATOM 1723 C C . ARG A 1 229 ? -15.727 7.16 5.402 1 95.5 229 ARG A C 1
ATOM 1725 O O . ARG A 1 229 ? -15.18 8.234 5.137 1 95.5 229 ARG A O 1
ATOM 1732 N N . ILE A 1 230 ? -15.172 6.141 6.113 1 97.12 230 ILE A N 1
ATOM 1733 C CA . ILE A 1 230 ? -13.891 6.301 6.781 1 97.12 230 ILE A CA 1
ATOM 1734 C C . ILE A 1 230 ? -12.953 5.16 6.387 1 97.12 230 ILE A C 1
ATOM 1736 O O . ILE A 1 230 ? -13.375 4.004 6.305 1 97.12 230 ILE A O 1
ATOM 1740 N N . ALA A 1 231 ? -11.781 5.492 6.102 1 98.44 231 ALA A N 1
ATOM 1741 C CA . ALA A 1 231 ? -10.68 4.539 6.043 1 98.44 231 ALA A CA 1
ATOM 1742 C C . ALA A 1 231 ? -9.562 4.926 7.012 1 98.44 231 ALA A C 1
ATOM 1744 O O . ALA A 1 231 ? -9.359 6.109 7.285 1 98.44 231 ALA A O 1
ATOM 1745 N N . PHE A 1 232 ? -8.93 3.953 7.59 1 98.38 232 PHE A N 1
ATOM 1746 C CA . PHE A 1 232 ? -7.836 4.168 8.531 1 98.38 232 PHE A CA 1
ATOM 1747 C C . PHE A 1 232 ? -6.617 3.344 8.133 1 98.38 232 PHE A C 1
ATOM 1749 O O . PHE A 1 232 ? -6.727 2.141 7.895 1 98.38 232 PHE A O 1
ATOM 1756 N N . PHE A 1 233 ? -5.496 4.004 8.023 1 98.75 233 PHE A N 1
ATOM 1757 C CA . PHE A 1 233 ? -4.211 3.346 7.844 1 98.75 233 PHE A CA 1
ATOM 1758 C C . PHE A 1 233 ? -3.406 3.359 9.141 1 98.75 233 PHE A C 1
ATOM 1760 O O . PHE A 1 233 ? -2.988 4.422 9.602 1 98.75 233 PHE A O 1
ATOM 1767 N N . ARG A 1 234 ? -3.203 2.23 9.672 1 98.25 234 ARG A N 1
ATOM 1768 C CA . ARG A 1 234 ? -2.391 2.096 10.883 1 98.25 234 ARG A CA 1
ATOM 1769 C C . ARG A 1 234 ? -0.941 1.777 10.531 1 98.25 234 ARG A C 1
ATOM 1771 O O . ARG A 1 234 ? -0.673 0.88 9.727 1 98.25 234 ARG A O 1
ATOM 1778 N N . ALA A 1 235 ? -0.031 2.531 11.102 1 98.31 235 ALA A N 1
ATOM 1779 C CA . ALA A 1 235 ? 1.389 2.209 10.992 1 98.31 235 ALA A CA 1
ATOM 1780 C C . ALA A 1 235 ? 1.787 1.128 11.992 1 98.31 235 ALA A C 1
ATOM 1782 O O . ALA A 1 235 ? 1.626 1.305 13.203 1 98.31 235 ALA A O 1
ATOM 1783 N N . GLU A 1 236 ? 2.322 0.083 11.461 1 97 236 GLU A N 1
ATOM 1784 C CA . GLU A 1 236 ? 2.648 -1.059 12.305 1 97 236 GLU A CA 1
ATOM 1785 C C . GLU A 1 236 ? 3.52 -0.637 13.484 1 97 236 GLU A C 1
ATOM 1787 O O . GLU A 1 236 ? 3.355 -1.146 14.602 1 97 236 GLU A O 1
ATOM 1792 N N . ASN A 1 237 ? 4.441 0.256 13.273 1 96.75 237 ASN A N 1
ATOM 1793 C CA . ASN A 1 237 ? 5.352 0.74 14.305 1 96.75 237 ASN A CA 1
ATOM 1794 C C . ASN A 1 237 ? 5.059 2.191 14.68 1 96.75 237 ASN A C 1
ATOM 1796 O O . ASN A 1 237 ? 5.973 2.949 15 1 96.75 237 ASN A O 1
ATOM 1800 N N . GLY A 1 238 ? 3.754 2.553 14.438 1 97 238 GLY A N 1
ATOM 1801 C CA . GLY A 1 238 ? 3.369 3.93 14.703 1 97 238 GLY A CA 1
ATOM 1802 C C . GLY A 1 238 ? 2.875 4.148 16.125 1 97 238 GLY A C 1
ATOM 1803 O O . GLY A 1 238 ? 3.385 3.539 17.062 1 97 238 GLY A O 1
ATOM 1804 N N . ILE A 1 239 ? 1.936 5.09 16.328 1 95.25 239 ILE A N 1
ATOM 1805 C CA . ILE A 1 239 ? 1.568 5.535 17.656 1 95.25 239 ILE A CA 1
ATOM 1806 C C . ILE A 1 239 ? 0.203 4.965 18.031 1 95.25 239 ILE A C 1
ATOM 1808 O O . ILE A 1 239 ? -0.247 5.117 19.172 1 95.25 239 ILE A O 1
ATOM 1812 N N . VAL A 1 240 ? -0.486 4.328 17.094 1 95.38 240 VAL A N 1
ATOM 1813 C CA . VAL A 1 240 ? -1.76 3.668 17.359 1 95.38 240 VAL A CA 1
ATOM 1814 C C . VAL A 1 240 ? -1.536 2.168 17.547 1 95.38 240 VAL A C 1
ATOM 1816 O O . VAL A 1 240 ? -1.357 1.436 16.578 1 95.38 240 VAL A O 1
ATOM 1819 N N . ASP A 1 241 ? -1.59 1.733 18.766 1 92.31 241 ASP A N 1
ATOM 1820 C CA . ASP A 1 241 ? -1.403 0.304 19 1 92.31 241 ASP A CA 1
ATOM 1821 C C . ASP A 1 241 ? -2.705 -0.463 18.781 1 92.31 241 ASP A C 1
ATOM 1823 O O . ASP A 1 241 ? -3.727 0.128 18.422 1 92.31 241 ASP A O 1
ATOM 1827 N N . GLU A 1 242 ? -2.664 -1.739 18.953 1 90.44 242 GLU A N 1
ATOM 1828 C CA . GLU A 1 242 ? -3.793 -2.6 18.609 1 90.44 242 GLU A CA 1
ATOM 1829 C C . GLU A 1 242 ? -5 -2.299 19.5 1 90.44 242 GLU A C 1
ATOM 1831 O O . GLU A 1 242 ? -6.141 -2.34 19.031 1 90.44 242 GLU A O 1
ATOM 1836 N N . GLU A 1 243 ? -4.773 -2.055 20.719 1 90.44 243 GLU A N 1
ATOM 1837 C CA . GLU A 1 243 ? -5.867 -1.762 21.641 1 90.44 243 GLU A CA 1
ATOM 1838 C C . GLU A 1 243 ? -6.559 -0.45 21.281 1 90.44 243 GLU A C 1
ATOM 1840 O O . GLU A 1 243 ? -7.789 -0.375 21.25 1 90.44 243 GLU A O 1
ATOM 1845 N N . MET A 1 244 ? -5.77 0.536 21.031 1 90.38 244 MET A N 1
ATOM 1846 C CA . MET A 1 244 ? -6.328 1.817 20.609 1 90.38 244 MET A CA 1
ATOM 1847 C C . MET A 1 244 ? -7.113 1.666 19.312 1 90.38 244 MET A C 1
ATOM 1849 O O . MET A 1 244 ? -8.195 2.238 19.172 1 90.38 244 MET A O 1
ATOM 1853 N N . MET A 1 245 ? -6.57 0.903 18.406 1 91.94 245 MET A N 1
ATOM 1854 C CA . MET A 1 245 ? -7.246 0.684 17.125 1 91.94 245 MET A CA 1
ATOM 1855 C C . MET A 1 245 ? -8.602 0.01 17.328 1 91.94 245 MET A C 1
ATOM 1857 O O . MET A 1 245 ? -9.578 0.363 16.672 1 91.94 245 MET A O 1
ATOM 1861 N N . ARG A 1 246 ? -8.711 -0.953 18.219 1 89.31 246 ARG A N 1
ATOM 1862 C CA . ARG A 1 246 ? -9.961 -1.641 18.516 1 89.31 246 ARG A CA 1
ATOM 1863 C C . ARG A 1 246 ? -11.023 -0.663 19.016 1 89.31 246 ARG A C 1
ATOM 1865 O O . ARG A 1 246 ? -12.172 -0.702 18.562 1 89.31 246 ARG A O 1
ATOM 1872 N N . THR A 1 247 ? -10.562 0.201 19.875 1 86.5 247 THR A N 1
ATOM 1873 C CA . THR A 1 247 ? -11.461 1.2 20.438 1 86.5 247 THR A CA 1
ATOM 1874 C C . THR A 1 247 ? -11.945 2.164 19.359 1 86.5 247 THR A C 1
ATOM 1876 O O . THR A 1 247 ? -13.133 2.469 19.281 1 86.5 247 THR A O 1
ATOM 1879 N N . MET A 1 248 ? -11.047 2.586 18.578 1 89.94 248 MET A N 1
ATOM 1880 C CA . MET A 1 248 ? -11.383 3.527 17.516 1 89.94 248 MET A CA 1
ATOM 1881 C C . MET A 1 248 ? -12.281 2.871 16.469 1 89.94 248 MET A C 1
ATOM 1883 O O . MET A 1 248 ? -13.227 3.494 15.977 1 89.94 248 MET A O 1
ATOM 1887 N N . ARG A 1 249 ? -11.953 1.657 16.156 1 89.94 249 ARG A N 1
ATOM 1888 C CA . ARG A 1 249 ? -12.727 0.944 15.148 1 89.94 249 ARG A CA 1
ATOM 1889 C C . ARG A 1 249 ? -14.203 0.891 15.523 1 89.94 249 ARG A C 1
ATOM 1891 O O . ARG A 1 249 ? -15.078 1.011 14.664 1 89.94 249 ARG A O 1
ATOM 1898 N N . ALA A 1 250 ? -14.5 0.704 16.734 1 86.75 250 ALA A N 1
ATOM 1899 C CA . ALA A 1 250 ? -15.875 0.63 17.219 1 86.75 250 ALA A CA 1
ATOM 1900 C C . ALA A 1 250 ? -16.609 1.938 16.953 1 86.75 250 ALA A C 1
ATOM 1902 O O . ALA A 1 250 ? -17.828 1.937 16.734 1 86.75 250 ALA A O 1
ATOM 1903 N N . ARG A 1 251 ? -15.859 3.016 16.891 1 86.12 251 ARG A N 1
ATOM 1904 C CA . ARG A 1 251 ? -16.453 4.336 16.703 1 86.12 251 ARG A CA 1
ATOM 1905 C C . ARG A 1 251 ? -16.641 4.641 15.219 1 86.12 251 ARG A C 1
ATOM 1907 O O . ARG A 1 251 ? -17.516 5.445 14.852 1 86.12 251 ARG A O 1
ATOM 1914 N N . PHE A 1 252 ? -15.844 4.047 14.305 1 90.88 252 PHE A N 1
ATOM 1915 C CA . PHE A 1 252 ? -15.859 4.352 12.875 1 90.88 252 PHE A CA 1
ATOM 1916 C C . PHE A 1 252 ? -17.078 3.734 12.203 1 90.88 252 PHE A C 1
ATOM 1918 O O . PHE A 1 252 ? -17.547 4.227 11.172 1 90.88 252 PHE A O 1
ATOM 1925 N N . GLY A 1 253 ? -17.609 2.693 12.836 1 84 253 GLY A N 1
ATOM 1926 C CA . GLY A 1 253 ? -18.719 1.965 12.227 1 84 253 GLY A CA 1
ATOM 1927 C C . GLY A 1 253 ? -18.266 0.735 11.461 1 84 253 GLY A C 1
ATOM 1928 O O . GLY A 1 253 ? -17.078 0.557 11.203 1 84 253 GLY A O 1
ATOM 1929 N N . PRO A 1 254 ? -19.141 -0.109 11.016 1 83.94 254 PRO A N 1
ATOM 1930 C CA . PRO A 1 254 ? -18.828 -1.431 10.469 1 83.94 254 PRO A CA 1
ATOM 1931 C C . PRO A 1 254 ? -18.266 -1.365 9.047 1 83.94 254 PRO A C 1
ATOM 1933 O O . PRO A 1 254 ? -17.641 -2.32 8.578 1 83.94 254 PRO A O 1
ATOM 1936 N N . THR A 1 255 ? -18.406 -0.264 8.414 1 90 255 THR A N 1
ATOM 1937 C CA . THR A 1 255 ? -17.984 -0.211 7.016 1 90 255 THR A CA 1
ATOM 1938 C C . THR A 1 255 ? -16.625 0.468 6.875 1 90 255 THR A C 1
ATOM 1940 O O . THR A 1 255 ? -16.094 0.579 5.77 1 90 255 THR A O 1
ATOM 1943 N N . ALA A 1 256 ? -16.109 0.875 7.996 1 94.88 256 ALA A N 1
ATOM 1944 C CA . ALA A 1 256 ? -14.805 1.538 7.957 1 94.88 256 ALA A CA 1
ATOM 1945 C C . ALA A 1 256 ? -13.719 0.58 7.484 1 94.88 256 ALA A C 1
ATOM 1947 O O . ALA A 1 256 ? -13.695 -0.587 7.883 1 94.88 256 ALA A O 1
ATOM 1948 N N . LEU A 1 257 ? -12.883 1.085 6.617 1 97.44 257 LEU A N 1
ATOM 1949 C CA . LEU A 1 257 ? -11.742 0.303 6.141 1 97.44 257 LEU A CA 1
ATOM 1950 C C . LEU A 1 257 ? -10.523 0.536 7.02 1 97.44 257 LEU A C 1
ATOM 1952 O O . LEU A 1 257 ? -10.117 1.681 7.242 1 97.44 257 LEU A O 1
ATOM 1956 N N . VAL A 1 258 ? -10 -0.507 7.539 1 97.31 258 VAL A N 1
ATOM 1957 C CA . VAL A 1 258 ? -8.789 -0.403 8.344 1 97.31 258 VAL A CA 1
ATOM 1958 C C . VAL A 1 258 ? -7.684 -1.261 7.727 1 97.31 258 VAL A C 1
ATOM 1960 O O . VAL A 1 258 ? -7.887 -2.449 7.465 1 97.31 258 VAL A O 1
ATOM 1963 N N . THR A 1 259 ? -6.555 -0.684 7.48 1 98.31 259 THR A N 1
ATOM 1964 C CA . THR A 1 259 ? -5.426 -1.377 6.875 1 98.31 259 THR A CA 1
ATOM 1965 C C . THR A 1 259 ? -4.133 -1.067 7.625 1 98.31 259 THR A C 1
ATOM 1967 O O . THR A 1 259 ? -3.809 0.098 7.859 1 98.31 259 THR A O 1
ATOM 1970 N N . ASP A 1 260 ? -3.385 -2.076 7.941 1 98.12 260 ASP A N 1
ATOM 1971 C CA . ASP A 1 260 ? -2.053 -1.904 8.508 1 98.12 260 ASP A CA 1
ATOM 1972 C C . ASP A 1 260 ? -1.001 -1.749 7.414 1 98.12 260 ASP A C 1
ATOM 1974 O O . ASP A 1 260 ? -1.021 -2.479 6.422 1 98.12 260 ASP A O 1
ATOM 1978 N N . ILE A 1 261 ? -0.166 -0.837 7.602 1 98.69 261 ILE A N 1
ATOM 1979 C CA . ILE A 1 261 ? 0.996 -0.687 6.73 1 98.69 261 ILE A CA 1
ATOM 1980 C C . ILE A 1 261 ? 2.225 -1.294 7.402 1 98.69 261 ILE A C 1
ATOM 1982 O O . ILE A 1 261 ? 2.732 -0.752 8.391 1 98.69 261 ILE A O 1
ATOM 1986 N N . PRO A 1 262 ? 2.73 -2.377 6.832 1 98.12 262 PRO A N 1
ATOM 1987 C CA . PRO A 1 262 ? 3.838 -3.072 7.488 1 98.12 262 PRO A CA 1
ATOM 1988 C C . PRO A 1 262 ? 5.113 -2.234 7.543 1 98.12 262 PRO A C 1
ATOM 1990 O O . PRO A 1 262 ? 5.418 -1.505 6.594 1 98.12 262 PRO A O 1
ATOM 1993 N N . ASP A 1 263 ? 5.812 -2.283 8.641 1 97.38 263 ASP A N 1
ATOM 1994 C CA . ASP A 1 263 ? 7.137 -1.723 8.867 1 97.38 263 ASP A CA 1
ATOM 1995 C C . ASP A 1 263 ? 7.09 -0.197 8.93 1 97.38 263 ASP A C 1
ATOM 1997 O O . ASP A 1 263 ? 8.125 0.459 9.039 1 97.38 263 ASP A O 1
ATOM 2001 N N . ALA A 1 264 ? 5.926 0.379 8.828 1 98.31 264 ALA A N 1
ATOM 2002 C CA . ALA A 1 264 ? 5.805 1.835 8.844 1 98.31 264 ALA A CA 1
ATOM 2003 C C . ALA A 1 264 ? 5.898 2.381 10.266 1 98.31 264 ALA A C 1
ATOM 2005 O O . ALA A 1 264 ? 5.332 1.807 11.195 1 98.31 264 ALA A O 1
ATOM 2006 N N . GLY A 1 265 ? 6.688 3.443 10.406 1 98.06 265 GLY A N 1
ATOM 2007 C CA . GLY A 1 265 ? 6.602 4.277 11.594 1 98.06 265 GLY A CA 1
ATOM 2008 C C . GLY A 1 265 ? 5.496 5.312 11.516 1 98.06 265 GLY A C 1
ATOM 2009 O O . GLY A 1 265 ? 4.703 5.312 10.57 1 98.06 265 GLY A O 1
ATOM 2010 N N . HIS A 1 266 ? 5.426 6.172 12.523 1 97.75 266 HIS A N 1
ATOM 2011 C CA . HIS A 1 266 ? 4.348 7.148 12.625 1 97.75 266 HIS A CA 1
ATOM 2012 C C . HIS A 1 266 ? 4.301 8.055 11.398 1 97.75 266 HIS A C 1
ATOM 2014 O O . HIS A 1 266 ? 3.221 8.414 10.93 1 97.75 266 HIS A O 1
ATOM 2020 N N . HIS A 1 267 ? 5.484 8.461 10.992 1 98.44 267 HIS A N 1
ATOM 2021 C CA . HIS A 1 267 ? 5.559 9.305 9.812 1 98.44 267 HIS A CA 1
ATOM 2022 C C . HIS A 1 267 ? 5.617 8.469 8.539 1 98.44 267 HIS A C 1
ATOM 2024 O O . HIS A 1 267 ? 6.641 8.445 7.852 1 98.44 267 HIS A O 1
ATOM 2030 N N . VAL A 1 268 ? 4.469 7.949 8.164 1 98.75 268 VAL A N 1
ATOM 2031 C CA . VAL A 1 268 ? 4.336 6.91 7.145 1 98.75 268 VAL A CA 1
ATOM 2032 C C . VAL A 1 268 ? 4.828 7.438 5.797 1 98.75 268 VAL A C 1
ATOM 2034 O O . VAL A 1 268 ? 5.5 6.723 5.055 1 98.75 268 VAL A O 1
ATOM 2037 N N . MET A 1 269 ? 4.543 8.703 5.406 1 98.75 269 MET A N 1
ATOM 2038 C CA . MET A 1 269 ? 4.922 9.266 4.109 1 98.75 269 MET A CA 1
ATOM 2039 C C . MET A 1 269 ? 6.434 9.43 4.008 1 98.75 269 MET A C 1
ATOM 2041 O O . MET A 1 269 ? 6.973 9.609 2.916 1 98.75 269 MET A O 1
ATOM 2045 N N . ILE A 1 270 ? 7.086 9.297 5.156 1 98.56 270 ILE A N 1
ATOM 2046 C CA . ILE A 1 270 ? 8.531 9.477 5.18 1 98.56 270 ILE A CA 1
ATOM 2047 C C . ILE A 1 270 ? 9.227 8.141 4.922 1 98.56 270 ILE A C 1
ATOM 2049 O O . ILE A 1 270 ? 10.211 8.078 4.188 1 98.56 270 ILE A O 1
ATOM 2053 N N . ASP A 1 271 ? 8.672 7.078 5.512 1 98 271 ASP A N 1
ATOM 2054 C CA . ASP A 1 271 ? 9.43 5.832 5.445 1 98 271 ASP A CA 1
ATOM 2055 C C . ASP A 1 271 ? 8.758 4.832 4.504 1 98 271 ASP A C 1
ATOM 2057 O O . ASP A 1 271 ? 9.43 3.971 3.932 1 98 271 ASP A O 1
ATOM 2061 N N . GLN A 1 272 ? 7.473 4.906 4.355 1 98.38 272 GLN A N 1
ATOM 2062 C CA . GLN A 1 272 ? 6.754 3.99 3.473 1 98.38 272 GLN A CA 1
ATOM 2063 C C . GLN A 1 272 ? 5.824 4.75 2.531 1 98.38 272 GLN A C 1
ATOM 2065 O O . GLN A 1 272 ? 4.637 4.434 2.438 1 98.38 272 GLN A O 1
ATOM 2070 N N . PRO A 1 273 ? 6.383 5.691 1.764 1 98.75 273 PRO A N 1
ATOM 2071 C CA . PRO A 1 273 ? 5.523 6.535 0.934 1 98.75 273 PRO A CA 1
ATOM 2072 C C . PRO A 1 273 ? 4.777 5.746 -0.141 1 98.75 273 PRO A C 1
ATOM 2074 O O . PRO A 1 273 ? 3.596 5.996 -0.39 1 98.75 273 PRO A O 1
ATOM 2077 N N . LEU A 1 274 ? 5.406 4.781 -0.785 1 98.81 274 LEU A N 1
ATOM 2078 C CA . LEU A 1 274 ? 4.766 4.062 -1.88 1 98.81 274 LEU A CA 1
ATOM 2079 C C . LEU A 1 274 ? 3.672 3.137 -1.356 1 98.81 274 LEU A C 1
ATOM 2081 O O . LEU A 1 274 ? 2.613 3.008 -1.977 1 98.81 274 LEU A O 1
ATOM 2085 N N . ALA A 1 275 ? 3.934 2.463 -0.208 1 98.88 275 ALA A N 1
ATOM 2086 C CA . ALA A 1 275 ? 2.889 1.657 0.419 1 98.88 275 ALA A CA 1
ATOM 2087 C C . ALA A 1 275 ? 1.68 2.516 0.782 1 98.88 275 ALA A C 1
ATOM 2089 O O . ALA A 1 275 ? 0.535 2.1 0.588 1 98.88 275 ALA A O 1
ATOM 2090 N N . LEU A 1 276 ? 1.942 3.707 1.272 1 98.94 276 LEU A N 1
ATOM 2091 C CA . LEU A 1 276 ? 0.871 4.633 1.617 1 98.94 276 LEU A CA 1
ATOM 2092 C C . LEU A 1 276 ? 0.073 5.027 0.378 1 98.94 276 LEU A C 1
ATOM 2094 O O . LEU A 1 276 ? -1.159 5.023 0.4 1 98.94 276 LEU A O 1
ATOM 2098 N N . VAL A 1 277 ? 0.762 5.363 -0.692 1 98.94 277 VAL A N 1
ATOM 2099 C CA . VAL A 1 277 ? 0.113 5.758 -1.939 1 98.94 277 VAL A CA 1
ATOM 2100 C C . VAL A 1 277 ? -0.805 4.637 -2.42 1 98.94 277 VAL A C 1
ATOM 2102 O O . VAL A 1 277 ? -1.948 4.887 -2.809 1 98.94 277 VAL A O 1
ATOM 2105 N N . VAL A 1 278 ? -0.324 3.416 -2.352 1 98.94 278 VAL A N 1
ATOM 2106 C CA . VAL A 1 278 ? -1.115 2.281 -2.816 1 98.94 278 VAL A CA 1
ATOM 2107 C C . VAL A 1 278 ? -2.355 2.123 -1.94 1 98.94 278 VAL A C 1
ATOM 2109 O O . VAL A 1 278 ? -3.449 1.86 -2.445 1 98.94 278 VAL A O 1
ATOM 2112 N N . GLY A 1 279 ? -2.166 2.236 -0.634 1 98.94 279 GLY A N 1
ATOM 2113 C CA . GLY A 1 279 ? -3.314 2.193 0.259 1 98.94 279 GLY A CA 1
ATOM 2114 C C . GLY A 1 279 ? -4.367 3.236 -0.071 1 98.94 279 GLY A C 1
ATOM 2115 O O . GLY A 1 279 ? -5.543 2.906 -0.23 1 98.94 279 GLY A O 1
ATOM 2116 N N . ILE A 1 280 ? -3.941 4.48 -0.234 1 98.94 280 ILE A N 1
ATOM 2117 C CA . ILE A 1 280 ? -4.852 5.586 -0.521 1 98.94 280 ILE A CA 1
ATOM 2118 C C . ILE A 1 280 ? -5.562 5.336 -1.85 1 98.94 280 ILE A C 1
ATOM 2120 O O . ILE A 1 280 ? -6.781 5.477 -1.943 1 98.94 280 ILE A O 1
ATOM 2124 N N . ARG A 1 281 ? -4.809 4.953 -2.883 1 98.88 281 ARG A N 1
ATOM 2125 C CA . ARG A 1 281 ? -5.379 4.676 -4.195 1 98.88 281 ARG A CA 1
ATOM 2126 C C . ARG A 1 281 ? -6.434 3.576 -4.117 1 98.88 281 ARG A C 1
ATOM 2128 O O . ARG A 1 281 ? -7.477 3.662 -4.766 1 98.88 281 ARG A O 1
ATOM 2135 N N . THR A 1 282 ? -6.105 2.521 -3.354 1 98.88 282 THR A N 1
ATOM 2136 C CA . THR A 1 282 ? -7.004 1.374 -3.283 1 98.88 282 THR A CA 1
ATOM 2137 C C . THR A 1 282 ? -8.312 1.751 -2.59 1 98.88 282 THR A C 1
ATOM 2139 O O . THR A 1 282 ? -9.391 1.339 -3.021 1 98.88 282 THR A O 1
ATOM 2142 N N . VAL A 1 283 ? -8.266 2.557 -1.513 1 98.81 283 VAL A N 1
ATOM 2143 C CA . VAL A 1 283 ? -9.469 3.045 -0.845 1 98.81 283 VAL A CA 1
ATOM 2144 C C . VAL A 1 283 ? -10.297 3.885 -1.816 1 98.81 283 VAL A C 1
ATOM 2146 O O . VAL A 1 283 ? -11.516 3.715 -1.91 1 98.81 283 VAL A O 1
ATOM 2149 N N . LEU A 1 284 ? -9.633 4.773 -2.545 1 98.38 284 LEU A N 1
ATOM 2150 C CA . LEU A 1 284 ? -10.336 5.629 -3.492 1 98.38 284 LEU A CA 1
ATOM 2151 C C . LEU A 1 284 ? -11 4.8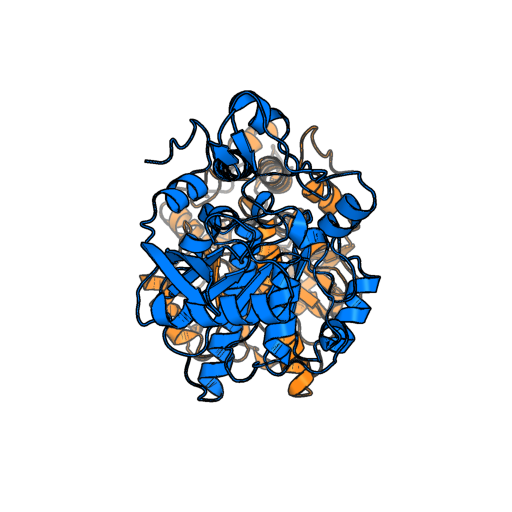01 -4.586 1 98.38 284 LEU A C 1
ATOM 2153 O O . LEU A 1 284 ? -12.117 5.102 -5.012 1 98.38 284 LEU A O 1
ATOM 2157 N N . ALA A 1 285 ? -10.297 3.754 -5.062 1 97.31 285 ALA A N 1
ATOM 2158 C CA . ALA A 1 285 ? -10.883 2.859 -6.059 1 97.31 285 ALA A CA 1
ATOM 2159 C C . ALA A 1 285 ? -12.141 2.191 -5.52 1 97.31 285 ALA A C 1
ATOM 2161 O O . ALA A 1 285 ? -13.133 2.053 -6.238 1 97.31 285 ALA A O 1
ATOM 2162 N N . SER A 1 286 ? -12.062 1.758 -4.293 1 97.25 286 SER A N 1
ATOM 2163 C CA . SER A 1 286 ? -13.219 1.13 -3.652 1 97.25 286 SER A CA 1
ATOM 2164 C C . SER A 1 286 ? -14.391 2.1 -3.555 1 97.25 286 SER A C 1
ATOM 2166 O O . SER A 1 286 ? -15.531 1.734 -3.848 1 97.25 286 SER A O 1
ATOM 2168 N N . TRP A 1 287 ? -14.109 3.318 -3.139 1 96.69 287 TRP A N 1
ATOM 2169 C CA . TRP A 1 287 ? -15.164 4.316 -2.996 1 96.69 287 TRP A CA 1
ATOM 2170 C C . TRP A 1 287 ? -15.758 4.684 -4.355 1 96.69 287 TRP A C 1
ATOM 2172 O O . TRP A 1 287 ? -16.969 4.867 -4.484 1 96.69 287 TRP A O 1
ATOM 2182 N N . ASP A 1 288 ? -14.914 4.785 -5.367 1 94.62 288 ASP A N 1
ATOM 2183 C CA . ASP A 1 288 ? -15.391 5.055 -6.719 1 94.62 288 ASP A CA 1
ATOM 2184 C C . ASP A 1 288 ? -16.328 3.945 -7.203 1 94.62 288 ASP A C 1
ATOM 2186 O O . ASP A 1 288 ? -17.344 4.219 -7.852 1 94.62 288 ASP A O 1
ATOM 2190 N N . ALA A 1 289 ? -15.938 2.705 -6.934 1 93.56 289 ALA A N 1
ATOM 2191 C CA . ALA A 1 289 ? -16.766 1.566 -7.324 1 93.56 289 ALA A CA 1
ATOM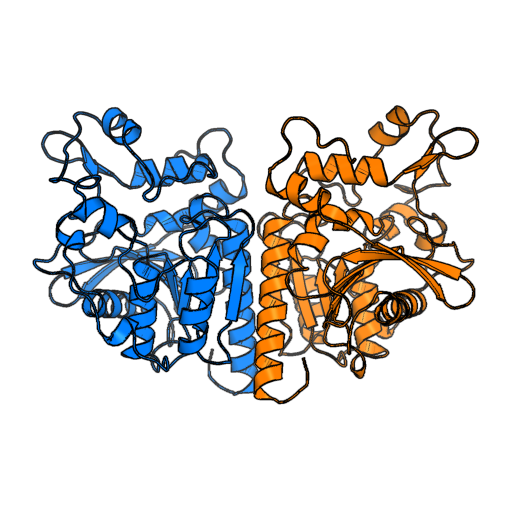 2192 C C . ALA A 1 289 ? -18.125 1.616 -6.629 1 93.56 289 ALA A C 1
ATOM 2194 O O . ALA A 1 289 ? -19.156 1.358 -7.254 1 93.56 289 ALA A O 1
ATOM 2195 N N . GLU A 1 290 ? -18.109 1.921 -5.359 1 91.75 290 GLU A N 1
ATOM 2196 C CA . GLU A 1 290 ? -19.344 2.051 -4.605 1 91.75 290 GLU A CA 1
ATOM 2197 C C . GLU A 1 290 ? -20.25 3.129 -5.203 1 91.75 290 GLU A C 1
ATOM 2199 O O . GLU A 1 290 ? -21.453 2.93 -5.34 1 91.75 290 GLU A O 1
ATOM 2204 N N . ASP A 1 291 ? -19.641 4.234 -5.535 1 91.88 291 ASP A N 1
ATOM 2205 C CA . ASP A 1 291 ? -20.391 5.355 -6.086 1 91.88 291 ASP A CA 1
ATOM 2206 C C . ASP A 1 291 ? -20.984 5 -7.445 1 91.88 291 ASP A C 1
ATOM 2208 O O . ASP A 1 291 ? -22.062 5.473 -7.797 1 91.88 291 ASP A O 1
ATOM 2212 N N . SER A 1 292 ? -20.297 4.211 -8.18 1 86.69 292 SER A N 1
ATOM 2213 C CA . SER A 1 292 ? -20.766 3.826 -9.508 1 86.69 292 SER A CA 1
ATOM 2214 C C . SER A 1 292 ? -22 2.938 -9.422 1 86.69 292 SER A C 1
ATOM 2216 O O . SER A 1 292 ? -22.844 2.938 -10.328 1 86.69 292 SER A O 1
ATOM 2218 N N . VAL A 1 293 ? -22.125 2.203 -8.391 1 83.25 293 VAL A N 1
ATOM 2219 C CA . VAL A 1 293 ? -23.266 1.293 -8.219 1 83.25 293 VAL A CA 1
ATOM 2220 C C . VAL A 1 293 ? -24.438 2.045 -7.613 1 83.25 293 VAL A C 1
ATOM 2222 O O . VAL A 1 293 ? -25.594 1.783 -7.961 1 83.25 293 VAL A O 1
ATOM 2225 N N . THR A 1 294 ? -24.203 2.973 -6.738 1 76.75 294 THR A N 1
ATOM 2226 C CA . THR A 1 294 ? -25.266 3.654 -6.012 1 76.75 294 THR A CA 1
ATOM 2227 C C . THR A 1 294 ? -25.703 4.914 -6.758 1 76.75 294 THR A C 1
ATOM 2229 O O . THR A 1 294 ? -26.719 5.516 -6.414 1 76.75 294 THR A O 1
ATOM 2232 N N . GLY A 1 295 ? -25.156 5.172 -7.84 1 70.56 295 GLY A N 1
ATOM 2233 C CA . GLY A 1 295 ? -25.516 6.363 -8.594 1 70.56 295 GLY A CA 1
ATOM 2234 C C . GLY A 1 295 ? -25.047 7.648 -7.934 1 70.56 295 GLY A C 1
ATOM 2235 O O . GLY A 1 295 ? -25.562 8.727 -8.227 1 70.56 295 GLY A O 1
ATOM 2236 N N . MET A 1 296 ? -24.422 7.488 -6.914 1 53.34 296 MET A N 1
ATOM 2237 C CA . MET A 1 296 ? -23.859 8.688 -6.293 1 53.34 296 MET A CA 1
ATOM 2238 C C . MET A 1 296 ? -22.766 9.297 -7.16 1 53.34 296 MET A C 1
ATOM 2240 O O . MET A 1 296 ? -21.953 8.57 -7.738 1 53.34 296 MET A O 1
ATOM 2244 N N . PRO A 1 297 ? -22.844 10.602 -7.59 1 50.91 297 PRO A N 1
ATOM 2245 C CA . PRO A 1 297 ? -21.812 11.164 -8.469 1 50.91 297 PRO A CA 1
ATOM 2246 C C . PRO A 1 297 ? -20.422 11.062 -7.871 1 50.91 297 PRO A C 1
ATOM 2248 O O . PRO A 1 297 ? -20.25 11.172 -6.652 1 50.91 297 PRO A O 1
ATOM 2251 N N . ALA A 1 298 ? -19.516 10.633 -8.617 1 46.34 298 ALA A N 1
ATOM 2252 C CA . ALA A 1 298 ? -18.094 10.703 -8.273 1 46.34 298 ALA A CA 1
ATOM 2253 C C . ALA A 1 298 ? -17.625 12.148 -8.141 1 46.34 298 ALA A C 1
ATOM 2255 O O . ALA A 1 298 ? -18.094 13.023 -8.867 1 46.34 298 ALA A O 1
ATOM 2256 N N . MET B 1 1 ? 16.609 -23.031 9.414 1 27.94 1 MET B N 1
ATOM 2257 C CA . MET B 1 1 ? 16.781 -21.656 9.883 1 27.94 1 MET B CA 1
ATOM 2258 C C . MET B 1 1 ? 17.344 -20.766 8.781 1 27.94 1 MET B C 1
ATOM 2260 O O . MET B 1 1 ? 18.453 -21.016 8.297 1 27.94 1 MET B O 1
ATOM 2264 N N . SER B 1 2 ? 16.484 -20.328 7.879 1 37.75 2 SER B N 1
ATOM 2265 C CA . SER B 1 2 ? 16.938 -19.578 6.707 1 37.75 2 SER B CA 1
ATOM 2266 C C . SER B 1 2 ? 17.938 -18.5 7.09 1 37.75 2 SER B C 1
ATOM 2268 O O . SER B 1 2 ? 17.766 -17.797 8.086 1 37.75 2 SER B O 1
ATOM 2270 N N . ASN B 1 3 ? 19.188 -18.641 6.684 1 39.16 3 ASN B N 1
ATOM 2271 C CA . ASN B 1 3 ? 20.312 -17.75 6.922 1 39.16 3 ASN B CA 1
ATOM 2272 C C . ASN B 1 3 ? 19.984 -16.312 6.531 1 39.16 3 ASN B C 1
ATOM 2274 O O . ASN B 1 3 ? 19.969 -15.969 5.348 1 39.16 3 ASN B O 1
ATOM 2278 N N . VAL B 1 4 ? 19.156 -15.688 7.227 1 47.66 4 VAL B N 1
ATOM 2279 C CA . VAL B 1 4 ? 18.938 -14.258 7.012 1 47.66 4 VAL B CA 1
ATOM 2280 C C . VAL B 1 4 ? 20.297 -13.539 6.973 1 47.66 4 VAL B C 1
ATOM 2282 O O . VAL B 1 4 ? 21.094 -13.656 7.902 1 47.66 4 VAL B O 1
ATOM 2285 N N . GLN B 1 5 ? 20.734 -13.195 5.738 1 53 5 GLN B N 1
ATOM 2286 C CA . GLN B 1 5 ? 21.984 -12.5 5.445 1 53 5 GLN B CA 1
ATOM 2287 C C . GLN B 1 5 ? 22.141 -11.25 6.305 1 53 5 GLN B C 1
ATOM 2289 O O . GLN B 1 5 ? 21.141 -10.602 6.648 1 53 5 GLN B O 1
ATOM 2294 N N . SER B 1 6 ? 23.156 -10.953 6.754 1 61.81 6 SER B N 1
ATOM 2295 C CA . SER B 1 6 ? 23.609 -9.727 7.406 1 61.81 6 SER B CA 1
ATOM 2296 C C . SER B 1 6 ? 23.234 -8.492 6.598 1 61.81 6 SER B C 1
ATOM 2298 O O . SER B 1 6 ? 23.531 -8.406 5.406 1 61.81 6 SER B O 1
ATOM 2300 N N . GLY B 1 7 ? 21.984 -7.777 6.879 1 83 7 GLY B N 1
ATOM 2301 C CA . GLY B 1 7 ? 21.625 -6.535 6.215 1 83 7 GLY B CA 1
ATOM 2302 C C . GLY B 1 7 ? 20.203 -6.547 5.668 1 83 7 GLY B C 1
ATOM 2303 O O . GLY B 1 7 ? 19.734 -5.547 5.121 1 83 7 GLY B O 1
ATOM 2304 N N . ALA B 1 8 ? 19.641 -7.801 5.797 1 92.25 8 ALA B N 1
ATOM 2305 C CA . ALA B 1 8 ? 18.25 -7.855 5.324 1 92.25 8 ALA B CA 1
ATOM 2306 C C . ALA B 1 8 ? 17.344 -6.961 6.168 1 92.25 8 ALA B C 1
ATOM 2308 O O . ALA B 1 8 ? 17.547 -6.84 7.379 1 92.25 8 ALA B O 1
ATOM 2309 N N . PRO B 1 9 ? 16.391 -6.395 5.48 1 95.31 9 PRO B N 1
ATOM 2310 C CA . PRO B 1 9 ? 15.461 -5.586 6.258 1 95.31 9 PRO B CA 1
ATOM 2311 C C . PRO B 1 9 ? 14.758 -6.387 7.355 1 95.31 9 PRO B C 1
ATOM 2313 O O . PRO B 1 9 ? 14.469 -7.57 7.172 1 95.31 9 PRO B O 1
ATOM 2316 N N . HIS B 1 10 ? 14.438 -5.707 8.43 1 95.25 10 HIS B N 1
ATOM 2317 C CA . HIS B 1 10 ? 13.812 -6.348 9.586 1 95.25 10 HIS B CA 1
ATOM 2318 C C . HIS B 1 10 ? 12.492 -7.008 9.195 1 95.25 10 HIS B C 1
ATOM 2320 O O . HIS B 1 10 ? 12.203 -8.125 9.641 1 95.25 10 HIS B O 1
ATOM 2326 N N . TRP B 1 11 ? 11.711 -6.32 8.391 1 97.06 11 TRP B N 1
ATOM 2327 C CA . TRP B 1 11 ? 10.414 -6.871 8 1 97.06 11 TRP B CA 1
ATOM 2328 C C . TRP B 1 11 ? 10.586 -8.195 7.27 1 97.06 11 TRP B C 1
ATOM 2330 O O . TRP B 1 11 ? 9.766 -9.109 7.426 1 97.06 11 TRP B O 1
ATOM 2340 N N . PHE B 1 12 ? 11.625 -8.336 6.457 1 98.44 12 PHE B N 1
ATOM 2341 C CA . PHE B 1 12 ? 11.906 -9.547 5.688 1 98.44 12 PHE B CA 1
ATOM 2342 C C . PHE B 1 12 ? 12.32 -10.688 6.605 1 98.44 12 PHE B C 1
ATOM 2344 O O . PHE B 1 12 ? 11.797 -11.797 6.508 1 98.44 12 PHE B O 1
ATOM 2351 N N . ALA B 1 13 ? 13.227 -10.391 7.492 1 97.81 13 ALA B N 1
ATOM 2352 C CA . ALA B 1 13 ? 13.695 -11.398 8.445 1 97.81 13 ALA B CA 1
ATOM 2353 C C . ALA B 1 13 ? 12.555 -11.898 9.32 1 97.81 13 ALA B C 1
ATOM 2355 O O . ALA B 1 13 ? 12.445 -13.102 9.586 1 97.81 13 ALA B O 1
ATOM 2356 N N . SER B 1 14 ? 11.734 -10.977 9.758 1 97.38 14 SER B N 1
ATOM 2357 C CA . SER B 1 14 ? 10.594 -11.336 10.602 1 97.38 14 SER B CA 1
ATOM 2358 C C . SER B 1 14 ? 9.602 -12.211 9.844 1 97.38 14 SER B C 1
ATOM 2360 O O . SER B 1 14 ? 9.062 -13.172 10.398 1 97.38 14 SER B O 1
ATOM 2362 N N . ALA B 1 15 ? 9.344 -11.875 8.602 1 98.38 15 ALA B N 1
ATOM 2363 C CA . ALA B 1 15 ? 8.422 -12.656 7.781 1 98.38 15 ALA B CA 1
ATOM 2364 C C . ALA B 1 15 ? 8.93 -14.078 7.586 1 98.38 15 ALA B C 1
ATOM 2366 O O . ALA B 1 15 ? 8.18 -15.047 7.742 1 98.38 15 ALA B O 1
ATOM 2367 N N . LEU B 1 16 ? 10.188 -14.211 7.285 1 98.12 16 LEU B N 1
ATOM 2368 C CA . LEU B 1 16 ? 10.758 -15.531 7.016 1 98.12 16 LEU B CA 1
ATOM 2369 C C . LEU B 1 16 ? 10.805 -16.375 8.281 1 98.12 16 LEU B C 1
ATOM 2371 O O . LEU B 1 16 ? 10.836 -17.609 8.219 1 98.12 16 LEU B O 1
ATOM 2375 N N . ALA B 1 17 ? 10.812 -15.734 9.422 1 97.88 17 ALA B N 1
ATOM 2376 C CA . ALA B 1 17 ? 10.883 -16.438 10.703 1 97.88 17 ALA B CA 1
ATOM 2377 C C . ALA B 1 17 ? 9.516 -16.953 11.125 1 97.88 17 ALA B C 1
ATOM 2379 O O . ALA B 1 17 ? 9.414 -17.781 12.039 1 97.88 17 ALA B O 1
ATOM 2380 N N . CYS B 1 18 ? 8.477 -16.484 10.461 1 98.06 18 CYS B N 1
ATOM 2381 C CA . CYS B 1 18 ? 7.133 -16.922 10.805 1 98.06 18 CYS B CA 1
ATOM 2382 C C . CYS B 1 18 ? 6.969 -18.422 10.547 1 98.06 18 CYS B C 1
ATOM 2384 O O . CYS B 1 18 ? 7.43 -18.922 9.523 1 98.06 18 CYS B O 1
ATOM 2386 N N . PRO B 1 19 ? 6.348 -19.125 11.453 1 97.81 19 PRO B N 1
ATOM 2387 C CA . PRO B 1 19 ? 6.121 -20.547 11.234 1 97.81 19 PRO B CA 1
ATOM 2388 C C . PRO B 1 19 ? 5.316 -20.828 9.969 1 97.81 19 PRO B C 1
ATOM 2390 O O . PRO B 1 19 ? 4.359 -20.109 9.664 1 97.81 19 PRO B O 1
ATOM 2393 N N . VAL B 1 20 ? 5.734 -21.797 9.25 1 98.56 20 VAL B N 1
ATOM 2394 C CA . VAL B 1 20 ? 5.07 -22.188 8.008 1 98.56 20 VAL B CA 1
ATOM 2395 C C . VAL B 1 20 ? 4.727 -23.688 8.055 1 98.56 20 VAL B C 1
ATOM 2397 O O . VAL B 1 20 ? 5.508 -24.484 8.562 1 98.56 20 VAL B O 1
ATOM 2400 N N . GLU B 1 21 ? 3.506 -24.031 7.648 1 98.69 21 GLU B N 1
ATOM 2401 C CA . GLU B 1 21 ? 3.082 -25.406 7.457 1 98.69 21 GLU B CA 1
ATOM 2402 C C . GLU B 1 21 ? 3.225 -25.828 5.996 1 98.69 21 GLU B C 1
ATOM 2404 O O . GLU B 1 21 ? 2.941 -25.047 5.086 1 98.69 21 GLU B O 1
ATOM 2409 N N . VAL B 1 22 ? 3.672 -27.031 5.805 1 98.69 22 VAL B N 1
ATOM 2410 C CA . VAL B 1 22 ? 3.781 -27.578 4.457 1 98.69 22 VAL B CA 1
ATOM 2411 C C . VAL B 1 22 ? 2.846 -28.781 4.305 1 98.69 22 VAL B C 1
ATOM 2413 O O . VAL B 1 22 ? 2.666 -29.562 5.242 1 98.69 22 VAL B O 1
ATOM 2416 N N . GLY B 1 23 ? 2.215 -28.828 3.129 1 98.75 23 GLY B N 1
ATOM 2417 C CA . GLY B 1 23 ? 1.31 -29.922 2.844 1 98.75 23 GLY B CA 1
ATOM 2418 C C . GLY B 1 23 ? 1.189 -30.234 1.362 1 98.75 23 GLY B C 1
ATOM 2419 O O . GLY B 1 23 ? 1.923 -29.672 0.546 1 98.75 23 GLY B O 1
ATOM 2420 N N . GLN B 1 24 ? 0.392 -31.234 1.087 1 98.69 24 GLN B N 1
ATOM 2421 C CA . GLN B 1 24 ? 0.135 -31.641 -0.294 1 98.69 24 GLN B CA 1
ATOM 2422 C C . GLN B 1 24 ? -1.279 -32.188 -0.456 1 98.69 24 GLN B C 1
ATOM 2424 O O . GLN B 1 24 ? -1.892 -32.625 0.517 1 98.69 24 GLN B O 1
ATOM 2429 N N . VAL B 1 25 ? -1.764 -32.062 -1.607 1 98.75 25 VAL B N 1
ATOM 2430 C CA . VAL B 1 25 ? -3.047 -32.656 -1.984 1 98.75 25 VAL B CA 1
ATOM 2431 C C . VAL B 1 25 ? -2.93 -33.344 -3.348 1 98.75 25 VAL B C 1
ATOM 2433 O O . VAL B 1 25 ? -2.117 -32.938 -4.184 1 98.75 25 VAL B O 1
ATOM 2436 N N . ASP B 1 26 ? -3.639 -34.438 -3.521 1 98.5 26 ASP B N 1
ATOM 2437 C CA . ASP B 1 26 ? -3.732 -35.094 -4.824 1 98.5 26 ASP B CA 1
ATOM 2438 C C . ASP B 1 26 ? -4.82 -34.438 -5.684 1 98.5 26 ASP B C 1
ATOM 2440 O O . ASP B 1 26 ? -5.988 -34.406 -5.285 1 98.5 26 ASP B O 1
ATOM 2444 N N . VAL B 1 27 ? -4.402 -33.875 -6.77 1 98.06 27 VAL B N 1
ATOM 2445 C CA . VAL B 1 27 ? -5.348 -33.312 -7.73 1 98.06 27 VAL B CA 1
ATOM 2446 C C . VAL B 1 27 ? -5.16 -33.969 -9.094 1 98.06 27 VAL B C 1
ATOM 2448 O O . VAL B 1 27 ? -4.145 -33.75 -9.758 1 98.06 27 VAL B O 1
ATOM 2451 N N . ALA B 1 28 ? -6.207 -34.75 -9.57 1 96.88 28 ALA B N 1
ATOM 2452 C CA . ALA B 1 28 ? -6.184 -35.406 -10.859 1 96.88 28 ALA B CA 1
ATOM 2453 C C . ALA B 1 28 ? -4.875 -36.188 -11.055 1 96.88 28 ALA B C 1
ATOM 2455 O O . ALA B 1 28 ? -4.188 -36 -12.062 1 96.88 28 ALA B O 1
ATOM 2456 N N . ALA B 1 29 ? -4.379 -36.844 -10.078 1 96.69 29 ALA B N 1
ATOM 2457 C CA . ALA B 1 29 ? -3.27 -37.781 -10.102 1 96.69 29 ALA B CA 1
ATOM 2458 C C . ALA B 1 29 ? -1.929 -37.062 -10.055 1 96.69 29 ALA B C 1
ATOM 2460 O O . ALA B 1 29 ? -0.912 -37.594 -10.508 1 96.69 29 ALA B O 1
ATOM 2461 N N . ALA B 1 30 ? -1.914 -35.875 -9.617 1 98.12 30 ALA B N 1
ATOM 2462 C CA . ALA B 1 30 ? -0.684 -35.125 -9.367 1 98.12 30 ALA B CA 1
ATOM 2463 C C . ALA B 1 30 ? -0.645 -34.594 -7.938 1 98.12 30 ALA B C 1
ATOM 2465 O O . ALA B 1 30 ? -1.634 -34.031 -7.441 1 98.12 30 ALA B O 1
ATOM 2466 N N . GLN B 1 31 ? 0.466 -34.812 -7.309 1 98.69 31 GLN B N 1
ATOM 2467 C CA . GLN B 1 31 ? 0.651 -34.219 -5.984 1 98.69 31 GLN B CA 1
ATOM 2468 C C . GLN B 1 31 ? 0.957 -32.719 -6.074 1 98.69 31 GLN B C 1
ATOM 2470 O O . GLN B 1 31 ? 1.957 -32.344 -6.676 1 98.69 31 GLN B O 1
ATOM 2475 N N . ILE B 1 32 ? 0.089 -31.969 -5.477 1 98.88 32 ILE B N 1
ATOM 2476 C CA . ILE B 1 32 ? 0.236 -30.516 -5.453 1 98.88 32 ILE B CA 1
ATOM 2477 C C . ILE B 1 32 ? 0.673 -30.078 -4.06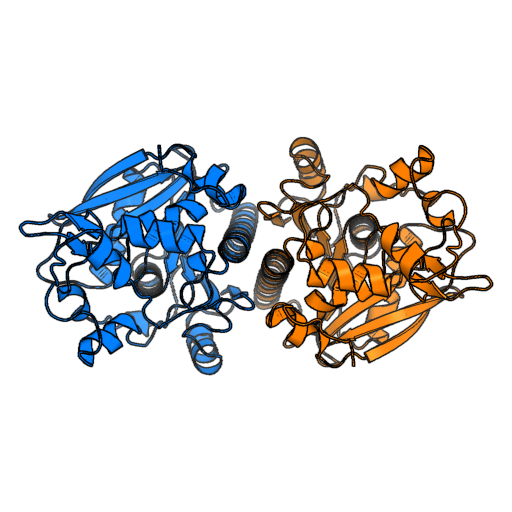2 1 98.88 32 ILE B C 1
ATOM 2479 O O . ILE B 1 32 ? -0.039 -30.281 -3.08 1 98.88 32 ILE B O 1
ATOM 2483 N N . ARG B 1 33 ? 1.835 -29.453 -3.982 1 98.94 33 ARG B N 1
ATOM 2484 C CA . ARG B 1 33 ? 2.412 -29.016 -2.717 1 98.94 33 ARG B CA 1
ATOM 2485 C C . ARG B 1 33 ? 1.974 -27.594 -2.381 1 98.94 33 ARG B C 1
ATOM 2487 O O . ARG B 1 33 ? 1.698 -26.781 -3.277 1 98.94 33 ARG B O 1
ATOM 2494 N N . TYR B 1 34 ? 1.85 -27.312 -1.097 1 98.94 34 TYR B N 1
ATOM 2495 C CA . TYR B 1 34 ? 1.507 -25.969 -0.666 1 98.94 34 TYR B CA 1
ATOM 2496 C C . TYR B 1 34 ? 2.188 -25.625 0.654 1 98.94 34 TYR B C 1
ATOM 2498 O O . TYR B 1 34 ? 2.701 -26.516 1.342 1 98.94 34 TYR B O 1
ATOM 2506 N N . ARG B 1 35 ? 2.27 -24.438 0.893 1 98.88 35 ARG B N 1
ATOM 2507 C CA . ARG B 1 35 ? 2.699 -23.812 2.146 1 98.88 35 ARG B CA 1
ATOM 2508 C C . ARG B 1 35 ? 1.6 -22.938 2.729 1 98.88 35 ARG B C 1
ATOM 2510 O O . ARG B 1 35 ? 0.836 -22.312 1.987 1 98.88 35 ARG B O 1
ATOM 2517 N N . ALA B 1 36 ? 1.545 -22.922 4.078 1 98.94 36 ALA B N 1
ATOM 2518 C CA . ALA B 1 36 ? 0.42 -22.219 4.684 1 98.94 36 ALA B CA 1
ATOM 2519 C C . ALA B 1 36 ? 0.85 -21.484 5.949 1 98.94 36 ALA B C 1
ATOM 2521 O O . ALA B 1 36 ? 1.725 -21.953 6.68 1 98.94 36 ALA B O 1
ATOM 2522 N N . TRP B 1 37 ? 0.296 -20.359 6.172 1 98.88 37 TRP B N 1
ATOM 2523 C CA . TRP B 1 37 ? 0.53 -19.484 7.324 1 98.88 37 TRP B CA 1
ATOM 2524 C C . TRP B 1 37 ? -0.786 -19.078 7.973 1 98.88 37 TRP B C 1
ATOM 2526 O O . TRP B 1 37 ? -1.832 -19.062 7.32 1 98.88 37 TRP B O 1
ATOM 2536 N N . GLY B 1 38 ? -0.74 -18.656 9.266 1 98.69 38 GLY B N 1
ATOM 2537 C CA . GLY B 1 38 ? -1.91 -18.125 9.945 1 98.69 38 GLY B CA 1
ATOM 2538 C C . GLY B 1 38 ? -2.812 -19.203 10.508 1 98.69 38 GLY B C 1
ATOM 2539 O O . GLY B 1 38 ? -2.557 -20.391 10.32 1 98.69 38 GLY B O 1
ATOM 2540 N N . PRO B 1 39 ? -3.818 -18.844 11.188 1 98.38 39 PRO B N 1
ATOM 2541 C CA . PRO B 1 39 ? -4.68 -19.797 11.898 1 98.38 39 PRO B CA 1
ATOM 2542 C C . PRO B 1 39 ? -5.578 -20.594 10.953 1 98.38 39 PRO B C 1
ATOM 2544 O O . PRO B 1 39 ? -6.145 -20.031 10.016 1 98.38 39 PRO B O 1
ATOM 2547 N N . THR B 1 40 ? -5.688 -21.891 11.234 1 98.19 40 THR B N 1
ATOM 2548 C CA . THR B 1 40 ? -6.621 -22.75 10.5 1 98.19 40 THR B CA 1
ATOM 2549 C C . THR B 1 40 ? -8.062 -22.438 10.898 1 98.19 40 THR B C 1
ATOM 2551 O O . THR B 1 40 ? -8.312 -21.875 11.969 1 98.19 40 THR B O 1
ATOM 2554 N N . GLY B 1 41 ? -8.938 -22.703 10.016 1 98.25 41 GLY B N 1
ATOM 2555 C CA . GLY B 1 41 ? -10.344 -22.531 10.312 1 98.25 41 GLY B CA 1
ATOM 2556 C C . GLY B 1 41 ? -10.805 -21.094 10.18 1 98.25 41 GLY B C 1
ATOM 2557 O O . GLY B 1 41 ? -11.844 -20.703 10.727 1 98.25 41 GLY B O 1
ATOM 2558 N N . THR B 1 42 ? -10 -20.297 9.539 1 98.12 42 THR B N 1
ATOM 2559 C CA . THR B 1 42 ? -10.344 -18.906 9.273 1 98.12 42 THR B CA 1
ATOM 2560 C C . THR B 1 42 ? -10.469 -18.656 7.773 1 98.12 42 THR B C 1
ATOM 2562 O O . THR B 1 42 ? -9.992 -19.453 6.965 1 98.12 42 THR B O 1
ATOM 2565 N N . PRO B 1 43 ? -11.234 -17.594 7.355 1 97.56 43 PRO B N 1
ATOM 2566 C CA . PRO B 1 43 ? -11.211 -17.234 5.938 1 97.56 43 PRO B CA 1
ATOM 2567 C C . PRO B 1 43 ? -9.797 -17.016 5.406 1 97.56 43 PRO B C 1
ATOM 2569 O O . PRO B 1 43 ? -8.883 -16.703 6.176 1 97.56 43 PRO B O 1
ATOM 2572 N N . GLY B 1 44 ? -9.672 -17.219 4.105 1 98.38 44 GLY B N 1
ATOM 2573 C CA . GLY B 1 44 ? -8.281 -17.188 3.688 1 98.38 44 GLY B CA 1
ATOM 2574 C C . GLY B 1 44 ? -8.102 -16.828 2.227 1 98.38 44 GLY B C 1
ATOM 2575 O O . GLY B 1 44 ? -9.078 -16.531 1.532 1 98.38 44 GLY B O 1
ATOM 2576 N N . ILE B 1 45 ? -6.793 -16.719 1.881 1 98.75 45 ILE B N 1
ATOM 2577 C CA . ILE B 1 45 ? -6.426 -16.422 0.501 1 98.75 45 ILE B CA 1
ATOM 2578 C C . ILE B 1 45 ? -5.461 -17.484 -0.018 1 98.75 45 ILE B C 1
ATOM 2580 O O . ILE B 1 45 ? -4.699 -18.062 0.755 1 98.75 45 ILE B O 1
ATOM 2584 N N . VAL B 1 46 ? -5.574 -17.812 -1.27 1 99 46 VAL B N 1
ATOM 2585 C CA . VAL B 1 46 ? -4.621 -18.656 -1.992 1 99 46 VAL B CA 1
ATOM 2586 C C . VAL B 1 46 ? -3.76 -17.781 -2.908 1 99 46 VAL B C 1
ATOM 2588 O O . VAL B 1 46 ? -4.281 -17.078 -3.773 1 99 46 VAL B O 1
ATOM 2591 N N . LEU B 1 47 ? -2.469 -17.812 -2.643 1 99 47 LEU B N 1
ATOM 2592 C CA . LEU B 1 47 ? -1.495 -17.109 -3.469 1 99 47 LEU B CA 1
ATOM 2593 C C . LEU B 1 47 ? -1.032 -17.984 -4.629 1 99 47 LEU B C 1
ATOM 2595 O O . LEU B 1 47 ? -0.547 -19.094 -4.418 1 99 47 LEU B O 1
ATOM 2599 N N . VAL B 1 48 ? -1.185 -17.469 -5.848 1 98.94 48 VAL B N 1
ATOM 2600 C CA . VAL B 1 48 ? -0.867 -18.219 -7.059 1 98.94 48 VAL B CA 1
ATOM 2601 C C . VAL B 1 48 ? 0.297 -17.547 -7.785 1 98.94 48 VAL B C 1
ATOM 2603 O O . VAL B 1 48 ? 0.191 -16.406 -8.219 1 98.94 48 VAL B O 1
ATOM 2606 N N . HIS B 1 49 ? 1.398 -18.281 -7.941 1 98.81 49 HIS B N 1
ATOM 2607 C CA . HIS B 1 49 ? 2.643 -17.734 -8.469 1 98.81 49 HIS B CA 1
ATOM 2608 C C . HIS B 1 49 ? 2.59 -17.625 -9.992 1 98.81 49 HIS B C 1
ATOM 2610 O O . HIS B 1 49 ? 1.689 -18.172 -10.625 1 98.81 49 HIS B O 1
ATOM 2616 N N . GLY B 1 50 ? 3.529 -16.875 -10.586 1 97.44 50 GLY B N 1
ATOM 2617 C CA . GLY B 1 50 ? 3.656 -16.688 -12.023 1 97.44 50 GLY B CA 1
ATOM 2618 C C . GLY B 1 50 ? 4.41 -17.828 -12.695 1 97.44 50 GLY B C 1
ATOM 2619 O O . GLY B 1 50 ? 4.777 -18.812 -12.055 1 97.44 50 GLY B O 1
ATOM 2620 N N . GLY B 1 51 ? 4.617 -17.688 -14.008 1 95.06 51 GLY B N 1
ATOM 2621 C CA . GLY B 1 51 ? 5.332 -18.703 -14.766 1 95.06 51 GLY B CA 1
ATOM 2622 C C . GLY B 1 51 ? 6.766 -18.891 -14.312 1 95.06 51 GLY B C 1
ATOM 2623 O O . GLY B 1 51 ? 7.473 -17.922 -14.047 1 95.06 51 GLY B O 1
ATOM 2624 N N . ALA B 1 52 ? 7.129 -20.156 -14.195 1 95.25 52 ALA B N 1
ATOM 2625 C CA . ALA B 1 52 ? 8.492 -20.562 -13.852 1 95.25 52 ALA B CA 1
ATOM 2626 C C . ALA B 1 52 ? 8.836 -20.172 -12.422 1 95.25 52 ALA B C 1
ATOM 2628 O O . ALA B 1 52 ? 10.008 -20.156 -12.039 1 95.25 52 ALA B O 1
ATOM 2629 N N . ALA B 1 53 ? 7.855 -19.766 -11.68 1 97.69 53 ALA B N 1
ATOM 2630 C CA . ALA B 1 53 ? 8.023 -19.453 -10.266 1 97.69 53 ALA B CA 1
ATOM 2631 C C . ALA B 1 53 ? 7.531 -20.594 -9.383 1 97.69 53 ALA B C 1
ATOM 2633 O O . ALA B 1 53 ? 7.582 -21.766 -9.781 1 97.69 53 ALA B O 1
ATOM 2634 N N . HIS B 1 54 ? 7.281 -20.297 -8.125 1 98.69 54 HIS B N 1
ATOM 2635 C CA . HIS B 1 54 ? 6.801 -21.281 -7.156 1 98.69 54 HIS B CA 1
ATOM 2636 C C . HIS B 1 54 ? 6.332 -20.594 -5.875 1 98.69 54 HIS B C 1
ATOM 2638 O O . HIS B 1 54 ? 6.371 -19.375 -5.77 1 98.69 54 HIS B O 1
ATOM 2644 N N . SER B 1 55 ? 5.871 -21.406 -4.918 1 98.94 55 SER B N 1
ATOM 2645 C CA . SER B 1 55 ? 5.203 -20.875 -3.73 1 98.94 55 SER B CA 1
ATOM 2646 C C . SER B 1 55 ? 6.141 -20.016 -2.902 1 98.94 55 SER B C 1
ATOM 2648 O O . SER B 1 55 ? 5.699 -19.094 -2.219 1 98.94 55 SER B O 1
ATOM 2650 N N . ARG B 1 56 ? 7.457 -20.234 -2.945 1 98.81 56 ARG B N 1
ATOM 2651 C CA . ARG B 1 56 ? 8.391 -19.562 -2.057 1 98.81 56 ARG B CA 1
ATOM 2652 C C . ARG B 1 56 ? 8.672 -18.141 -2.543 1 98.81 56 ARG B C 1
ATOM 2654 O O . ARG B 1 56 ? 9.359 -17.375 -1.869 1 98.81 56 ARG B O 1
ATOM 2661 N N . TRP B 1 57 ? 8.094 -17.766 -3.732 1 98.81 57 TRP B N 1
ATOM 2662 C CA . TRP B 1 57 ? 8.109 -16.375 -4.16 1 98.81 57 TRP B CA 1
ATOM 2663 C C . TRP B 1 57 ? 7.262 -15.508 -3.229 1 98.81 57 TRP B C 1
ATOM 2665 O O . TRP B 1 57 ? 7.363 -14.281 -3.246 1 98.81 57 TRP B O 1
ATOM 2675 N N . TRP B 1 58 ? 6.473 -16.203 -2.348 1 98.94 58 TRP B N 1
ATOM 2676 C CA . TRP B 1 58 ? 5.547 -15.508 -1.462 1 98.94 58 TRP B CA 1
ATOM 2677 C C . TRP B 1 58 ? 6.023 -15.57 -0.015 1 98.94 58 TRP B C 1
ATOM 2679 O O . TRP B 1 58 ? 5.352 -15.062 0.89 1 98.94 58 TRP B O 1
ATOM 2689 N N . ASP B 1 59 ? 7.203 -16.047 0.32 1 98.81 59 ASP B N 1
ATOM 2690 C CA . ASP B 1 59 ? 7.664 -16.328 1.677 1 98.81 59 ASP B CA 1
ATOM 2691 C C . ASP B 1 59 ? 7.656 -15.07 2.533 1 98.81 59 ASP B C 1
ATOM 2693 O O . ASP B 1 59 ? 7.406 -15.133 3.738 1 98.81 59 ASP B O 1
ATOM 2697 N N . HIS B 1 60 ? 7.949 -13.961 1.938 1 98.75 60 HIS B N 1
ATOM 2698 C CA . HIS B 1 60 ? 8.078 -12.719 2.686 1 98.75 60 HIS B CA 1
ATOM 2699 C C . HIS B 1 60 ? 6.773 -11.93 2.674 1 98.75 60 HIS B C 1
ATOM 2701 O O . HIS B 1 60 ? 6.59 -11.008 3.471 1 98.75 60 HIS B O 1
ATOM 2707 N N . VAL B 1 61 ? 5.84 -12.281 1.79 1 98.88 61 VAL B N 1
ATOM 2708 C CA . VAL B 1 61 ? 4.562 -11.586 1.641 1 98.88 61 VAL B CA 1
ATOM 2709 C C . VAL B 1 61 ? 3.482 -12.312 2.438 1 98.88 61 VAL B C 1
ATOM 2711 O O . VAL B 1 61 ? 2.729 -11.695 3.188 1 98.88 61 VAL B O 1
ATOM 2714 N N . ALA B 1 62 ? 3.42 -13.633 2.371 1 98.94 62 ALA B N 1
ATOM 2715 C CA . ALA B 1 62 ? 2.332 -14.461 2.893 1 98.94 62 ALA B CA 1
ATOM 2716 C C . ALA B 1 62 ? 2.162 -14.258 4.395 1 98.94 62 ALA B C 1
ATOM 2718 O O . ALA B 1 62 ? 1.05 -14.016 4.875 1 98.94 62 ALA B O 1
ATOM 2719 N N . PRO B 1 63 ? 3.281 -14.297 5.195 1 98.75 63 PRO B N 1
ATOM 2720 C CA . PRO B 1 63 ? 3.098 -14.125 6.637 1 98.75 63 PRO B CA 1
ATOM 2721 C C . PRO B 1 63 ? 2.488 -12.766 6.996 1 98.75 63 PRO B C 1
ATOM 2723 O O . PRO B 1 63 ? 1.754 -12.656 7.98 1 98.75 63 PRO B O 1
ATOM 2726 N N . MET B 1 64 ? 2.762 -11.742 6.207 1 98.62 64 MET B N 1
ATOM 2727 C CA . MET B 1 64 ? 2.252 -10.398 6.492 1 98.62 64 MET B CA 1
ATOM 2728 C C . MET B 1 64 ? 0.753 -10.32 6.215 1 98.62 64 MET B C 1
ATOM 2730 O O . MET B 1 64 ? 0.084 -9.391 6.672 1 98.62 64 MET B O 1
ATOM 2734 N N . LEU B 1 65 ? 0.229 -11.227 5.461 1 98.75 65 LEU B N 1
ATOM 2735 C CA . LEU B 1 65 ? -1.192 -11.258 5.137 1 98.75 65 LEU B CA 1
ATOM 2736 C C . LEU B 1 65 ? -1.943 -12.195 6.078 1 98.75 65 LEU B C 1
ATOM 2738 O O . LEU B 1 65 ? -3.166 -12.32 5.992 1 98.75 65 LEU B O 1
ATOM 2742 N N . ALA B 1 66 ? -1.24 -12.789 7.035 1 98.44 66 ALA B N 1
ATOM 2743 C CA . ALA B 1 66 ? -1.798 -13.938 7.75 1 98.44 66 ALA B CA 1
ATOM 2744 C C . ALA B 1 66 ? -2.301 -13.523 9.133 1 98.44 66 ALA B C 1
ATOM 2746 O O . ALA B 1 66 ? -2.498 -14.375 10.008 1 98.44 66 ALA B O 1
ATOM 2747 N N . THR B 1 67 ? -2.471 -12.227 9.375 1 94.38 67 THR B N 1
ATOM 2748 C CA . THR B 1 67 ? -3.064 -11.789 10.633 1 94.38 67 THR B CA 1
ATOM 2749 C C . THR B 1 67 ? -4.574 -12.023 10.633 1 94.38 67 THR B C 1
ATOM 2751 O O . THR B 1 67 ? -5.32 -11.273 9.992 1 94.38 67 THR B O 1
ATOM 2754 N N . GLY B 1 68 ? -5.023 -13.094 11.312 1 94.88 68 GLY B N 1
ATOM 2755 C CA . GLY B 1 68 ? -6.438 -13.406 11.422 1 94.88 68 GLY B CA 1
ATOM 2756 C C . GLY B 1 68 ? -6.992 -14.094 10.188 1 94.88 68 GLY B C 1
ATOM 2757 O O . GLY B 1 68 ? -8.211 -14.172 10.008 1 94.88 68 GLY B O 1
ATOM 2758 N N . ARG B 1 69 ? -6.109 -14.508 9.336 1 97.81 69 ARG B N 1
ATOM 2759 C CA . ARG B 1 69 ? -6.5 -15.148 8.078 1 97.81 69 ARG B CA 1
ATOM 2760 C C . ARG B 1 69 ? -5.551 -16.297 7.734 1 97.81 69 ARG B C 1
ATOM 2762 O O . ARG B 1 69 ? -4.359 -16.234 8.047 1 97.81 69 ARG B O 1
ATOM 2769 N N . ARG B 1 70 ? -6.117 -17.281 7.129 1 98.81 70 ARG B N 1
ATOM 2770 C CA . ARG B 1 70 ? -5.277 -18.359 6.602 1 98.81 70 ARG B CA 1
ATOM 2771 C C . ARG B 1 70 ? -4.738 -18 5.219 1 98.81 70 ARG B C 1
ATOM 2773 O O . ARG B 1 70 ? -5.492 -17.578 4.34 1 98.81 70 ARG B O 1
ATOM 2780 N N . VAL B 1 71 ? -3.42 -18.078 5.059 1 98.94 71 VAL B N 1
ATOM 2781 C CA . VAL B 1 71 ? -2.793 -17.766 3.775 1 98.94 71 VAL B CA 1
ATOM 2782 C C . VAL B 1 71 ? -2.086 -19.016 3.236 1 98.94 71 VAL B C 1
ATOM 2784 O O . VAL B 1 71 ? -1.271 -19.625 3.936 1 98.94 71 VAL B O 1
ATOM 2787 N N . VAL B 1 72 ? -2.436 -19.375 1.991 1 99 72 VAL B N 1
ATOM 2788 C CA . VAL B 1 72 ? -1.889 -20.578 1.372 1 99 72 VAL B CA 1
ATOM 2789 C C . VAL B 1 72 ? -1.196 -20.219 0.06 1 99 72 VAL B C 1
ATOM 2791 O O . VAL B 1 72 ? -1.739 -19.469 -0.746 1 99 72 VAL B O 1
ATOM 2794 N N . ALA B 1 73 ? 0.009 -20.641 -0.1 1 99 73 ALA B N 1
ATOM 2795 C CA . ALA B 1 73 ? 0.72 -20.562 -1.373 1 99 73 ALA B CA 1
ATOM 2796 C C . ALA B 1 73 ? 0.995 -21.938 -1.946 1 99 73 ALA B C 1
ATOM 2798 O O . ALA B 1 73 ? 1.576 -22.797 -1.271 1 99 73 ALA B O 1
ATOM 2799 N N . LEU B 1 74 ? 0.639 -22.172 -3.178 1 98.94 74 LEU B N 1
ATOM 2800 C CA . LEU B 1 74 ? 0.855 -23.484 -3.752 1 98.94 74 LEU B CA 1
ATOM 2801 C C . LEU B 1 74 ? 1.925 -23.438 -4.84 1 98.94 74 LEU B C 1
ATOM 2803 O O . LEU B 1 74 ? 2.266 -22.359 -5.332 1 98.94 74 LEU B O 1
ATOM 2807 N N . ASP B 1 75 ? 2.467 -24.594 -5.125 1 98.94 75 ASP B N 1
ATOM 2808 C CA . ASP B 1 75 ? 3.186 -24.844 -6.371 1 98.94 75 ASP B CA 1
ATOM 2809 C C . ASP B 1 75 ? 2.26 -25.438 -7.43 1 98.94 75 ASP B C 1
ATOM 2811 O O . ASP B 1 75 ? 1.77 -26.562 -7.273 1 98.94 75 ASP B O 1
ATOM 2815 N N . LEU B 1 76 ? 1.981 -24.672 -8.469 1 98.75 76 LEU B N 1
ATOM 2816 C CA . LEU B 1 76 ? 1.224 -25.25 -9.57 1 98.75 76 LEU B CA 1
ATOM 2817 C C . LEU B 1 76 ? 1.962 -26.453 -10.172 1 98.75 76 LEU B C 1
ATOM 2819 O O . LEU B 1 76 ? 3.195 -26.484 -10.18 1 98.75 76 LEU B O 1
ATOM 2823 N N . SER B 1 77 ? 1.191 -27.453 -10.695 1 98.62 77 SER B N 1
ATOM 2824 C CA . SER B 1 77 ? 1.87 -28.562 -11.367 1 98.62 77 SER B CA 1
ATOM 2825 C C . SER B 1 77 ? 2.877 -28.047 -12.391 1 98.62 77 SER B C 1
ATOM 2827 O O . SER B 1 77 ? 2.625 -27.047 -13.07 1 98.62 77 SER B O 1
ATOM 2829 N N . GLY B 1 78 ? 4 -28.734 -12.422 1 97.69 78 GLY B N 1
ATOM 2830 C CA . GLY B 1 78 ? 5.07 -28.328 -13.32 1 97.69 78 GLY B CA 1
ATOM 2831 C C . GLY B 1 78 ? 5.98 -27.281 -12.711 1 97.69 78 GLY B C 1
ATOM 2832 O O . GLY B 1 78 ? 6.969 -26.875 -13.336 1 97.69 78 GLY B O 1
ATOM 2833 N N . HIS B 1 79 ? 5.688 -26.875 -11.492 1 98.12 79 HIS B N 1
ATOM 2834 C CA . HIS B 1 79 ? 6.473 -25.844 -10.812 1 98.12 79 HIS B CA 1
ATOM 2835 C C . HIS B 1 79 ? 6.812 -26.281 -9.383 1 98.12 79 HIS B C 1
ATOM 2837 O O . HIS B 1 79 ? 6.109 -27.094 -8.797 1 98.12 79 HIS B O 1
ATOM 2843 N N . GLY B 1 80 ? 7.867 -25.672 -8.844 1 98.31 80 GLY B N 1
ATOM 2844 C CA . GLY B 1 80 ? 8.227 -25.891 -7.449 1 98.31 80 GLY B CA 1
ATOM 2845 C C . GLY B 1 80 ? 8.422 -27.344 -7.105 1 98.31 80 GLY B C 1
ATOM 2846 O O . GLY B 1 80 ? 9.172 -28.062 -7.781 1 98.31 80 GLY B O 1
ATOM 2847 N N . ASP B 1 81 ? 7.707 -27.734 -6.094 1 98.38 81 ASP B N 1
ATOM 2848 C CA . ASP B 1 81 ? 7.902 -29.094 -5.598 1 98.38 81 ASP B CA 1
ATOM 2849 C C . ASP B 1 81 ? 6.684 -29.969 -5.895 1 98.38 81 ASP B C 1
ATOM 2851 O O . ASP B 1 81 ? 6.562 -31.078 -5.363 1 98.38 81 ASP B O 1
ATOM 2855 N N . SER B 1 82 ? 5.793 -29.438 -6.699 1 98.81 82 SER B N 1
ATOM 2856 C CA . SER B 1 82 ? 4.652 -30.219 -7.164 1 98.81 82 SER B CA 1
ATOM 2857 C C . SER B 1 82 ? 5.043 -31.141 -8.312 1 98.81 82 SER B C 1
ATOM 2859 O O . SER B 1 82 ? 6.094 -30.953 -8.938 1 98.81 82 SER B O 1
ATOM 2861 N N . ASP B 1 83 ? 4.164 -32.094 -8.578 1 98.38 83 ASP B N 1
ATOM 2862 C CA . ASP B 1 83 ? 4.387 -33.031 -9.68 1 98.38 83 ASP B CA 1
ATOM 2863 C C . ASP B 1 83 ? 4.293 -32.344 -11.031 1 98.38 83 ASP B C 1
ATOM 2865 O O . ASP B 1 83 ? 3.717 -31.25 -11.133 1 98.38 83 ASP B O 1
ATOM 2869 N N . SER B 1 84 ? 4.871 -32.938 -12.047 1 96.69 84 SER B N 1
ATOM 2870 C CA . SER B 1 84 ? 4.699 -32.5 -13.43 1 96.69 84 SER B CA 1
ATOM 2871 C C . SER B 1 84 ? 3.539 -33.25 -14.094 1 96.69 84 SER B C 1
ATOM 2873 O O . SER B 1 84 ? 3.033 -34.219 -13.562 1 96.69 84 SER B O 1
ATOM 2875 N N . ARG B 1 85 ? 3.064 -32.625 -15.164 1 95.44 85 ARG B N 1
ATOM 2876 C CA . ARG B 1 85 ? 2.031 -33.219 -16.016 1 95.44 85 ARG B CA 1
ATOM 2877 C C . ARG B 1 85 ? 2.496 -33.281 -17.469 1 95.44 85 ARG B C 1
ATOM 2879 O O . ARG B 1 85 ? 3.439 -32.594 -17.859 1 95.44 85 ARG B O 1
ATOM 2886 N N . GLU B 1 86 ? 1.766 -34.188 -18.188 1 92.81 86 GLU B N 1
ATOM 2887 C CA . GLU B 1 86 ? 2.043 -34.25 -19.609 1 92.81 86 GLU B CA 1
ATOM 2888 C C . GLU B 1 86 ? 1.565 -33 -20.328 1 92.81 86 GLU B C 1
ATOM 2890 O O . GLU B 1 86 ? 2.188 -32.531 -21.297 1 92.81 86 GLU B O 1
ATOM 2895 N N . HIS B 1 87 ? 0.498 -32.531 -19.859 1 92.38 87 HIS B N 1
ATOM 2896 C CA . HIS B 1 87 ? -0.1 -31.312 -20.422 1 92.38 87 HIS B CA 1
ATOM 2897 C C . HIS B 1 87 ? -0.509 -30.344 -19.328 1 92.38 87 HIS B C 1
ATOM 2899 O O . HIS B 1 87 ? -0.966 -30.766 -18.25 1 92.38 87 HIS B O 1
ATOM 2905 N N . TYR B 1 88 ? -0.31 -29.078 -19.688 1 94 88 TYR B N 1
ATOM 2906 C CA . TYR B 1 88 ? -0.667 -28.031 -18.734 1 94 88 TYR B CA 1
ATOM 2907 C C . TYR B 1 88 ? -1.765 -27.141 -19.297 1 94 88 TYR B C 1
ATOM 2909 O O . TYR B 1 88 ? -1.851 -26.938 -20.516 1 94 88 TYR B O 1
ATOM 2917 N N . GLY B 1 89 ? -2.613 -26.578 -18.391 1 93.75 89 GLY B N 1
ATOM 2918 C CA . GLY B 1 89 ? -3.656 -25.641 -18.781 1 93.75 89 GLY B CA 1
ATOM 2919 C C . GLY B 1 89 ? -4.117 -24.75 -17.641 1 93.75 89 GLY B C 1
ATOM 2920 O O . GLY B 1 89 ? -3.967 -25.109 -16.469 1 93.75 89 GLY B O 1
ATOM 2921 N N . LEU B 1 90 ? -4.691 -23.672 -18.062 1 94.38 90 LEU B N 1
ATOM 2922 C CA . LEU B 1 90 ? -5.137 -22.688 -17.078 1 94.38 90 LEU B CA 1
ATOM 2923 C C . LEU B 1 90 ? -6.277 -23.25 -16.234 1 94.38 90 LEU B C 1
ATOM 2925 O O . LEU B 1 90 ? -6.332 -23 -15.023 1 94.38 90 LEU B O 1
ATOM 2929 N N . GLU B 1 91 ? -7.164 -23.984 -16.828 1 95 91 GLU B N 1
ATOM 2930 C CA . GLU B 1 91 ? -8.297 -24.562 -16.109 1 95 91 GLU B CA 1
ATOM 2931 C C . GLU B 1 91 ? -7.836 -25.562 -15.062 1 95 91 GLU B C 1
ATOM 2933 O O . GLU B 1 91 ? -8.336 -25.578 -13.938 1 95 91 GLU B O 1
ATOM 2938 N N . GLN B 1 92 ? -6.895 -26.406 -15.484 1 96.31 92 GLN B N 1
ATOM 2939 C CA . GLN B 1 92 ? -6.336 -27.375 -14.562 1 96.31 92 GLN B CA 1
ATOM 2940 C C . GLN B 1 92 ? -5.633 -26.703 -13.391 1 96.31 92 GLN B C 1
ATOM 2942 O O . GLN B 1 92 ? -5.773 -27.125 -12.242 1 96.31 92 GLN B O 1
ATOM 2947 N N . TRP B 1 93 ? -4.883 -25.688 -13.648 1 97.88 93 TRP B N 1
ATOM 2948 C CA . TRP B 1 93 ? -4.191 -24.938 -12.609 1 97.88 93 TRP B CA 1
ATOM 2949 C C . TRP B 1 93 ? -5.184 -24.234 -11.688 1 97.88 93 TRP B C 1
ATOM 2951 O O . TRP B 1 93 ? -4.961 -24.141 -10.477 1 97.88 93 TRP B O 1
ATOM 2961 N N . ALA B 1 94 ? -6.27 -23.719 -12.25 1 97.75 94 ALA B N 1
ATOM 2962 C CA . ALA B 1 94 ? -7.324 -23.125 -11.438 1 97.75 94 ALA B CA 1
ATOM 2963 C C . ALA B 1 94 ? -7.91 -24.141 -10.469 1 97.75 94 ALA B C 1
ATOM 2965 O O . ALA B 1 94 ? -8.133 -23.828 -9.289 1 97.75 94 ALA B O 1
ATOM 2966 N N . GLU B 1 95 ? -8.125 -25.328 -10.938 1 98.19 95 GLU B N 1
ATOM 2967 C CA . GLU B 1 95 ? -8.648 -26.406 -10.102 1 98.19 95 GLU B CA 1
ATOM 2968 C C . GLU B 1 95 ? -7.664 -26.766 -9 1 98.19 95 GLU B C 1
ATOM 2970 O O . GLU B 1 95 ? -8.07 -27.078 -7.875 1 98.19 95 GLU B O 1
ATOM 2975 N N . GLU B 1 96 ? -6.41 -26.781 -9.336 1 98.81 96 GLU B N 1
ATOM 2976 C CA . GLU B 1 96 ? -5.387 -27.078 -8.336 1 98.81 96 GLU B CA 1
ATOM 2977 C C . GLU B 1 96 ? -5.395 -26.031 -7.219 1 98.81 96 GLU B C 1
ATOM 2979 O O . GLU B 1 96 ? -5.297 -26.375 -6.039 1 98.81 96 GLU B O 1
ATOM 2984 N N . ALA B 1 97 ? -5.559 -24.781 -7.598 1 98.88 97 ALA B N 1
ATOM 2985 C CA . ALA B 1 97 ? -5.59 -23.688 -6.625 1 98.88 97 ALA B CA 1
ATOM 2986 C C . ALA B 1 97 ? -6.793 -23.812 -5.695 1 98.88 97 ALA B C 1
ATOM 2988 O O . ALA B 1 97 ? -6.676 -23.594 -4.488 1 98.88 97 ALA B O 1
ATOM 2989 N N . LEU B 1 98 ? -7.918 -24.141 -6.258 1 98.81 98 LEU B N 1
ATOM 2990 C CA . LEU B 1 98 ? -9.094 -24.312 -5.418 1 98.81 98 LEU B CA 1
ATOM 2991 C C . LEU B 1 98 ? -8.938 -25.531 -4.504 1 98.81 98 LEU B C 1
ATOM 2993 O O . LEU B 1 98 ? -9.312 -25.484 -3.33 1 98.81 98 LEU B O 1
ATOM 2997 N N . ALA B 1 99 ? -8.328 -26.594 -4.988 1 98.75 99 ALA B N 1
ATOM 2998 C CA . ALA B 1 99 ? -8.258 -27.875 -4.301 1 98.75 99 ALA B CA 1
ATOM 2999 C C . ALA B 1 99 ? -7.395 -27.781 -3.045 1 98.75 99 ALA B C 1
ATOM 3001 O O . ALA B 1 99 ? -7.617 -28.516 -2.076 1 98.75 99 ALA B O 1
ATOM 3002 N N . VAL B 1 100 ? -6.453 -26.875 -2.99 1 98.81 100 VAL B N 1
ATOM 3003 C CA . VAL B 1 100 ? -5.551 -26.812 -1.842 1 98.81 100 VAL B CA 1
ATOM 3004 C C . VAL B 1 100 ? -6.227 -26.062 -0.697 1 98.81 100 VAL B C 1
ATOM 3006 O O . VAL B 1 100 ? -5.785 -26.141 0.452 1 98.81 100 VAL B O 1
ATOM 3009 N N . ALA B 1 101 ? -7.27 -25.328 -0.937 1 98.81 101 ALA B N 1
ATOM 3010 C CA . ALA B 1 101 ? -7.82 -24.359 0.019 1 98.81 101 ALA B CA 1
ATOM 3011 C C . ALA B 1 101 ? -8.305 -25.062 1.285 1 98.81 101 ALA B C 1
ATOM 3013 O O . ALA B 1 101 ? -7.797 -24.797 2.379 1 98.81 101 ALA B O 1
ATOM 3014 N N . LYS B 1 102 ? -9.219 -25.984 1.163 1 98.38 102 LYS B N 1
ATOM 3015 C CA . LYS B 1 102 ? -9.828 -26.625 2.324 1 98.38 102 LYS B CA 1
ATOM 3016 C C . LYS B 1 102 ? -8.812 -27.484 3.078 1 98.38 102 LYS B C 1
ATOM 3018 O O . LYS B 1 102 ? -8.656 -27.328 4.293 1 98.38 102 LYS B O 1
ATOM 3023 N N . PRO B 1 103 ? -8.016 -28.359 2.387 1 98.62 103 PRO B N 1
ATOM 3024 C CA . PRO B 1 103 ? -7.027 -29.156 3.105 1 98.62 103 PRO B CA 1
ATOM 3025 C C . PRO B 1 103 ? -5.977 -28.312 3.814 1 98.62 103 PRO B C 1
ATOM 3027 O O . PRO B 1 103 ? -5.441 -28.719 4.848 1 98.62 103 PRO B O 1
ATOM 3030 N N . ALA B 1 104 ? -5.75 -27.141 3.291 1 98.81 104 ALA B N 1
ATOM 3031 C CA . ALA B 1 104 ? -4.734 -26.281 3.887 1 98.81 104 ALA B CA 1
ATOM 3032 C C . ALA B 1 104 ? -5.312 -25.469 5.039 1 98.81 104 ALA B C 1
ATOM 3034 O O . ALA B 1 104 ? -4.59 -24.734 5.711 1 98.81 104 ALA B O 1
ATOM 3035 N N . GLY B 1 105 ? -6.578 -25.531 5.27 1 98.75 105 GLY B N 1
ATOM 3036 C CA . GLY B 1 105 ? -7.137 -25 6.504 1 98.75 105 GLY B CA 1
ATOM 3037 C C . GLY B 1 105 ? -7.957 -23.734 6.297 1 98.75 105 GLY B C 1
ATOM 3038 O O . GLY B 1 105 ? -8.352 -23.078 7.262 1 98.75 105 GLY B O 1
ATOM 3039 N N . ILE B 1 106 ? -8.258 -23.359 5.066 1 98.81 106 ILE B N 1
ATOM 3040 C CA . ILE B 1 106 ? -9.086 -22.188 4.809 1 98.81 106 ILE B CA 1
ATOM 3041 C C . ILE B 1 106 ? -10.555 -22.531 5.07 1 98.81 106 ILE B C 1
ATOM 3043 O O . ILE B 1 106 ? -11.055 -23.562 4.602 1 98.81 106 ILE B O 1
ATOM 3047 N N . SER B 1 107 ? -11.195 -21.719 5.836 1 98.31 107 SER B N 1
ATOM 3048 C CA . SER B 1 107 ? -12.633 -21.844 6.066 1 98.31 107 SER B CA 1
ATOM 3049 C C . SER B 1 107 ? -13.422 -21 5.074 1 98.31 107 SER B C 1
ATOM 3051 O O . SER B 1 107 ? -13.109 -19.812 4.867 1 98.31 107 SER B O 1
ATOM 3053 N N . GLY B 1 108 ? -14.445 -21.625 4.402 1 97.38 108 GLY B N 1
ATOM 3054 C CA . GLY B 1 108 ? -15.273 -20.875 3.469 1 97.38 108 GLY B CA 1
ATOM 3055 C C . GLY B 1 108 ? -14.617 -20.672 2.117 1 97.38 108 GLY B C 1
ATOM 3056 O O . GLY B 1 108 ? -13.609 -21.328 1.807 1 97.38 108 GLY B O 1
ATOM 3057 N N . PRO B 1 109 ? -15.273 -19.828 1.223 1 98 109 PRO B N 1
ATOM 3058 C CA . PRO B 1 109 ? -14.703 -19.547 -0.094 1 98 109 PRO B CA 1
ATOM 3059 C C . PRO B 1 109 ? -13.375 -18.797 -0.01 1 98 109 PRO B C 1
ATOM 3061 O O . PRO B 1 109 ? -13.305 -17.75 0.635 1 98 109 PRO B O 1
ATOM 3064 N N . PRO B 1 110 ? -12.367 -19.297 -0.606 1 98.75 110 PRO B N 1
ATOM 3065 C CA . PRO B 1 110 ? -11.086 -18.578 -0.608 1 98.75 110 PRO B CA 1
ATOM 3066 C C . PRO B 1 110 ? -11.07 -17.406 -1.585 1 98.75 110 PRO B C 1
ATOM 3068 O O . PRO B 1 110 ? -11.82 -17.391 -2.564 1 98.75 110 PRO B O 1
ATOM 3071 N N . ALA B 1 111 ? -10.289 -16.406 -1.308 1 98.88 111 ALA B N 1
ATOM 3072 C CA . ALA B 1 111 ? -9.883 -15.43 -2.322 1 98.88 111 ALA B CA 1
ATOM 3073 C C . ALA B 1 111 ? -8.586 -15.859 -3 1 98.88 111 ALA B C 1
ATOM 3075 O O . ALA B 1 111 ? -7.691 -16.422 -2.354 1 98.88 111 ALA B O 1
ATOM 3076 N N . PHE B 1 112 ? -8.492 -15.641 -4.281 1 98.94 112 PHE B N 1
ATOM 3077 C CA . PHE B 1 112 ? -7.242 -15.891 -4.988 1 98.94 112 PHE B CA 1
ATOM 3078 C C . PHE B 1 112 ? -6.469 -14.594 -5.191 1 98.94 112 PHE B C 1
ATOM 3080 O O . PHE B 1 112 ? -7.055 -13.555 -5.508 1 98.94 112 PHE B O 1
ATOM 3087 N N . VAL B 1 113 ? -5.219 -14.625 -4.945 1 98.94 113 VAL B N 1
ATOM 3088 C CA . VAL B 1 113 ? -4.277 -13.578 -5.328 1 98.94 113 VAL B CA 1
ATOM 3089 C C . VAL B 1 113 ? -3.215 -14.156 -6.262 1 98.94 113 VAL B C 1
ATOM 3091 O O . VAL B 1 113 ? -2.398 -14.984 -5.852 1 98.94 113 VAL B O 1
ATOM 3094 N N . GLY B 1 114 ? -3.211 -13.711 -7.516 1 98.88 114 GLY B N 1
ATOM 3095 C CA . GLY B 1 114 ? -2.352 -14.328 -8.516 1 98.88 114 GLY B CA 1
ATOM 3096 C C . GLY B 1 114 ? -1.471 -13.336 -9.242 1 98.88 114 GLY B C 1
ATOM 3097 O O . GLY B 1 114 ? -1.907 -12.227 -9.555 1 98.88 114 GLY B O 1
ATOM 3098 N N . HIS B 1 115 ? -0.259 -13.719 -9.555 1 98.62 115 HIS B N 1
ATOM 3099 C CA . HIS B 1 115 ? 0.712 -12.898 -10.266 1 98.62 115 HIS B CA 1
ATOM 3100 C C . HIS B 1 115 ? 1.011 -13.477 -11.648 1 98.62 115 HIS B C 1
ATOM 3102 O O . HIS B 1 115 ? 1.304 -14.664 -11.781 1 98.62 115 HIS B O 1
ATOM 3108 N N . SER B 1 116 ? 0.909 -12.555 -12.695 1 96.62 116 SER B N 1
ATOM 3109 C CA . SER B 1 116 ? 1.314 -12.953 -14.039 1 96.62 116 SER B CA 1
ATOM 3110 C C . SER B 1 116 ? 0.532 -14.172 -14.516 1 96.62 116 SER B C 1
ATOM 3112 O O . SER B 1 116 ? -0.701 -14.172 -14.508 1 96.62 116 SER B O 1
ATOM 3114 N N . MET B 1 117 ? 1.107 -15.32 -14.789 1 95 117 MET B N 1
ATOM 3115 C CA . MET B 1 117 ? 0.4 -16.547 -15.125 1 95 117 MET B CA 1
ATOM 3116 C C . MET B 1 117 ? -0.601 -16.922 -14.031 1 95 117 MET B C 1
ATOM 3118 O O . MET B 1 117 ? -1.714 -17.359 -14.328 1 95 117 MET B O 1
ATOM 3122 N N . GLY B 1 118 ? -0.201 -16.734 -12.766 1 97.62 118 GLY B N 1
ATOM 3123 C CA . GLY B 1 118 ? -1.104 -16.984 -11.648 1 97.62 118 GLY B CA 1
ATOM 3124 C C . GLY B 1 118 ? -2.316 -16.078 -11.648 1 97.62 118 GLY B C 1
ATOM 3125 O O . GLY B 1 118 ? -3.385 -16.453 -11.164 1 97.62 118 GLY B O 1
ATOM 3126 N N . GLY B 1 119 ? -2.127 -14.82 -12.133 1 97.12 119 GLY B N 1
ATOM 3127 C CA . GLY B 1 119 ? -3.27 -13.945 -12.336 1 97.12 119 GLY B CA 1
ATOM 3128 C C . GLY B 1 119 ? -4.23 -14.453 -13.398 1 97.12 119 GLY B C 1
ATOM 3129 O O . GLY B 1 119 ? -5.449 -14.383 -13.219 1 97.12 119 GLY B O 1
ATOM 3130 N N . MET B 1 120 ? -3.693 -14.977 -14.508 1 94.81 120 MET B N 1
ATOM 3131 C CA . MET B 1 120 ? -4.531 -15.594 -15.539 1 94.81 120 MET B CA 1
ATOM 3132 C C . MET B 1 120 ? -5.293 -16.781 -14.984 1 94.81 120 MET B C 1
ATOM 3134 O O . MET B 1 120 ? -6.484 -16.953 -15.242 1 94.81 120 MET B O 1
ATOM 3138 N N . VAL B 1 121 ? -4.582 -17.594 -14.219 1 96.38 121 VAL B N 1
ATOM 3139 C CA . VAL B 1 121 ? -5.191 -18.734 -13.562 1 96.38 121 VAL B CA 1
ATOM 3140 C C . VAL B 1 121 ? -6.344 -18.281 -12.672 1 96.38 121 VAL B C 1
ATOM 3142 O O . VAL B 1 121 ? -7.426 -18.875 -12.695 1 96.38 121 VAL B O 1
ATOM 3145 N N . SER B 1 122 ? -6.137 -17.234 -11.945 1 97.62 122 SER B N 1
ATOM 3146 C CA . SER B 1 122 ? -7.145 -16.703 -11.031 1 97.62 122 SER B CA 1
ATOM 3147 C C . SER B 1 122 ? -8.344 -16.156 -11.789 1 97.62 122 SER B C 1
ATOM 3149 O O . SER B 1 122 ? -9.492 -16.328 -11.367 1 97.62 122 SER B O 1
ATOM 3151 N N . TYR B 1 123 ? -8.086 -15.453 -12.891 1 95.69 123 TYR B N 1
ATOM 3152 C CA . TYR B 1 123 ? -9.18 -14.938 -13.695 1 95.69 123 TYR B CA 1
ATOM 3153 C C . TYR B 1 123 ? -10.016 -16.062 -14.281 1 95.69 123 TYR B C 1
ATOM 3155 O O . TYR B 1 123 ? -11.25 -16 -14.281 1 95.69 123 TYR B O 1
ATOM 3163 N N . VAL B 1 124 ? -9.359 -17.094 -14.797 1 94.88 124 VAL B N 1
ATOM 3164 C CA . VAL B 1 124 ? -10.062 -18.266 -15.32 1 94.88 124 VAL B CA 1
ATOM 3165 C C . VAL B 1 124 ? -10.891 -18.906 -14.211 1 94.88 124 VAL B C 1
ATOM 3167 O O . VAL B 1 124 ? -12.031 -19.312 -14.445 1 94.88 124 VAL B O 1
ATOM 3170 N N . ALA B 1 125 ? -10.336 -18.984 -13.008 1 96.94 125 ALA B N 1
ATOM 3171 C CA . ALA B 1 125 ? -11.078 -19.516 -11.867 1 96.94 125 ALA B CA 1
ATOM 3172 C C . ALA B 1 125 ? -12.344 -18.703 -11.617 1 96.94 125 ALA B C 1
ATOM 3174 O O . ALA B 1 125 ? -13.406 -19.266 -11.336 1 96.94 125 ALA B O 1
ATOM 3175 N N . ALA B 1 126 ? -12.25 -17.406 -11.727 1 96.12 126 ALA B N 1
ATOM 3176 C CA . ALA B 1 126 ? -13.391 -16.516 -11.531 1 96.12 126 ALA B CA 1
ATOM 3177 C C . ALA B 1 126 ? -14.5 -16.812 -12.531 1 96.12 126 ALA B C 1
ATOM 3179 O O . ALA B 1 126 ? -15.688 -16.641 -12.234 1 96.12 126 ALA B O 1
ATOM 3180 N N . GLN B 1 127 ? -14.117 -17.281 -13.68 1 92.94 127 GLN B N 1
ATOM 3181 C CA . GLN B 1 127 ? -15.086 -17.609 -14.719 1 92.94 127 GLN B CA 1
ATOM 3182 C C . GLN B 1 127 ? -15.68 -19 -14.484 1 92.94 127 GLN B C 1
ATOM 3184 O O . GLN B 1 127 ? -16.875 -19.219 -14.695 1 92.94 127 GLN B O 1
ATOM 3189 N N . LEU B 1 128 ? -14.867 -19.891 -14.078 1 93.5 128 LEU B N 1
ATOM 3190 C CA . LEU B 1 128 ? -15.25 -21.297 -13.961 1 93.5 128 LEU B CA 1
ATOM 3191 C C . LEU B 1 128 ? -16.125 -21.516 -12.734 1 93.5 128 LEU B C 1
ATOM 3193 O O . LEU B 1 128 ? -17.172 -22.156 -12.82 1 93.5 128 LEU B O 1
ATOM 3197 N N . PHE B 1 129 ? -15.656 -20.984 -11.586 1 95.25 129 PHE B N 1
ATOM 3198 C CA . PHE B 1 129 ? -16.328 -21.266 -10.328 1 95.25 129 PHE B CA 1
ATOM 3199 C C . PHE B 1 129 ? -16.266 -20.047 -9.398 1 95.25 129 PHE B C 1
ATOM 3201 O O . PHE B 1 129 ? -15.914 -20.188 -8.227 1 95.25 129 PHE B O 1
ATOM 3208 N N . GLY B 1 130 ? -16.578 -18.891 -9.992 1 96.12 130 GLY B N 1
ATOM 3209 C CA . GLY B 1 130 ? -16.531 -17.641 -9.242 1 96.12 130 GLY B CA 1
ATOM 3210 C C . GLY B 1 130 ? -17.453 -17.641 -8.031 1 96.12 130 GLY B C 1
ATOM 3211 O O . GLY B 1 130 ? -17.156 -16.984 -7.031 1 96.12 130 GLY B O 1
ATOM 3212 N N . GLU B 1 131 ? -18.469 -18.359 -8.047 1 95.44 131 GLU B N 1
ATOM 3213 C CA . GLU B 1 131 ? -19.422 -18.438 -6.941 1 95.44 131 GLU B CA 1
ATOM 3214 C C . GLU B 1 131 ? -18.812 -19.156 -5.742 1 95.44 131 GLU B C 1
ATOM 3216 O O . GLU B 1 131 ? -19.297 -19.016 -4.617 1 95.44 131 GLU B O 1
ATOM 3221 N N . ASP B 1 132 ? -17.781 -19.906 -6.004 1 97.19 132 ASP B N 1
ATOM 3222 C CA . ASP B 1 132 ? -17.094 -20.656 -4.945 1 97.19 132 ASP B CA 1
ATOM 3223 C C . ASP B 1 132 ? -15.891 -19.875 -4.418 1 97.19 132 ASP B C 1
ATOM 3225 O O . ASP B 1 132 ? -15.109 -20.391 -3.625 1 97.19 132 ASP B O 1
ATOM 3229 N N . LEU B 1 133 ? -15.742 -18.609 -4.883 1 98.31 133 LEU B N 1
ATOM 3230 C CA . LEU B 1 133 ? -14.625 -17.781 -4.469 1 98.31 133 LEU B CA 1
ATOM 3231 C C . LEU B 1 133 ? -15.117 -16.5 -3.785 1 98.31 133 LEU B C 1
ATOM 3233 O O . LEU B 1 133 ? -16.172 -15.977 -4.145 1 98.31 133 LEU B O 1
ATOM 3237 N N . ALA B 1 134 ? -14.336 -16.031 -2.812 1 98 134 ALA B N 1
ATOM 3238 C CA . ALA B 1 134 ? -14.625 -14.742 -2.195 1 98 134 ALA B CA 1
ATOM 3239 C C . ALA B 1 134 ? -14.258 -13.594 -3.131 1 98 134 ALA B C 1
ATOM 3241 O O . ALA B 1 134 ? -14.734 -12.469 -2.965 1 98 134 ALA B O 1
ATOM 3242 N N . GLY B 1 135 ? -13.445 -13.836 -4.09 1 98.19 135 GLY B N 1
ATOM 3243 C CA . GLY B 1 135 ? -12.953 -12.891 -5.078 1 98.19 135 GLY B CA 1
ATOM 3244 C C . GLY B 1 135 ? -11.555 -13.227 -5.578 1 98.19 135 GLY B C 1
ATOM 3245 O O . GLY B 1 135 ? -10.93 -14.172 -5.09 1 98.19 135 GLY B O 1
ATOM 3246 N N . VAL B 1 136 ? -11.133 -12.445 -6.609 1 98.5 136 VAL B N 1
ATOM 3247 C CA . VAL B 1 136 ? -9.773 -12.664 -7.113 1 98.5 136 VAL B CA 1
ATOM 3248 C C . VAL B 1 136 ? -9.047 -11.328 -7.23 1 98.5 136 VAL B C 1
ATOM 3250 O O . VAL B 1 136 ? -9.648 -10.32 -7.598 1 98.5 136 VAL B O 1
ATOM 3253 N N . GLN B 1 137 ? -7.82 -11.328 -6.828 1 98.88 137 GLN B N 1
ATOM 3254 C CA . GLN B 1 137 ? -6.914 -10.203 -7.039 1 98.88 137 GLN B CA 1
ATOM 3255 C C . GLN B 1 137 ? -5.805 -10.57 -8.023 1 98.88 137 GLN B C 1
ATOM 3257 O O . GLN B 1 137 ? -5.062 -11.523 -7.797 1 98.88 137 GLN B O 1
ATOM 3262 N N . LEU B 1 138 ? -5.727 -9.805 -9.109 1 98.38 138 LEU B N 1
ATOM 3263 C CA . LEU B 1 138 ? -4.754 -10.062 -10.164 1 98.38 138 LEU B CA 1
ATOM 3264 C C . LEU B 1 138 ? -3.604 -9.062 -10.094 1 98.38 138 LEU B C 1
ATOM 3266 O O . LEU B 1 138 ? -3.832 -7.852 -9.984 1 98.38 138 LEU B O 1
ATOM 3270 N N . ILE B 1 139 ? -2.381 -9.578 -10.148 1 98.75 139 ILE B N 1
ATOM 3271 C CA . ILE B 1 139 ? -1.199 -8.734 -10.055 1 98.75 139 ILE B CA 1
ATOM 3272 C C . ILE B 1 139 ? -0.469 -8.711 -11.398 1 98.75 139 ILE B C 1
ATOM 3274 O O . ILE B 1 139 ? 0.127 -9.711 -11.805 1 98.75 139 ILE B O 1
ATOM 3278 N N . ASP B 1 140 ? -0.513 -7.605 -12.086 1 97.88 140 ASP B N 1
ATOM 3279 C CA . ASP B 1 140 ? 0.178 -7.305 -13.336 1 97.88 140 ASP B CA 1
ATOM 3280 C C . ASP B 1 140 ? 0.074 -8.469 -14.312 1 97.88 140 ASP B C 1
ATOM 3282 O O . ASP B 1 140 ? 1.086 -8.93 -14.844 1 97.88 140 ASP B O 1
ATOM 3286 N N . SER B 1 141 ? -1.147 -8.922 -14.57 1 95.25 141 SER B N 1
ATOM 3287 C CA . SER B 1 141 ? -1.445 -10.109 -15.367 1 95.25 141 SER B CA 1
ATOM 3288 C C . SER B 1 141 ? -2.148 -9.742 -16.672 1 95.25 141 SER B C 1
ATOM 3290 O O . SER B 1 141 ? -3.238 -9.164 -16.656 1 95.25 141 SER B O 1
ATOM 3292 N N . PRO B 1 142 ? -1.53 -10.047 -17.781 1 85.31 142 PRO B N 1
ATOM 3293 C CA . PRO B 1 142 ? -2.211 -9.766 -19.047 1 85.31 142 PRO B CA 1
ATOM 3294 C C . PRO B 1 142 ? -3.316 -10.773 -19.359 1 85.31 142 PRO B C 1
ATOM 3296 O O . PRO B 1 142 ? -3.033 -11.953 -19.594 1 85.31 142 PRO B O 1
ATOM 3299 N N . VAL B 1 143 ? -4.602 -10.523 -19.188 1 74 143 VAL B N 1
ATOM 3300 C CA . VAL B 1 143 ? -5.699 -11.469 -19.359 1 74 143 VAL B CA 1
ATOM 3301 C C . VAL B 1 143 ? -6.02 -11.633 -20.844 1 74 143 VAL B C 1
ATOM 3303 O O . VAL B 1 143 ? -7.176 -11.828 -21.219 1 74 143 VAL B O 1
ATOM 3306 N N . ARG B 1 144 ? -5.152 -11.508 -21.766 1 66.94 144 ARG B N 1
ATOM 3307 C CA . ARG B 1 144 ? -5.441 -11.75 -23.188 1 66.94 144 ARG B CA 1
ATOM 3308 C C . ARG B 1 144 ? -4.199 -12.227 -23.922 1 66.94 144 ARG B C 1
ATOM 3310 O O . ARG B 1 144 ? -4.277 -12.625 -25.078 1 66.94 144 ARG B O 1
ATOM 3317 N N . ALA B 1 145 ? -3.082 -12.172 -23.312 1 65.19 145 ALA B N 1
ATOM 3318 C CA . ALA B 1 145 ? -1.842 -12.375 -24.047 1 65.19 145 ALA B CA 1
ATOM 3319 C C . ALA B 1 145 ? -0.994 -13.477 -23.422 1 65.19 145 ALA B C 1
ATOM 3321 O O . ALA B 1 145 ? -1.345 -14.008 -22.359 1 65.19 145 ALA B O 1
ATOM 3322 N N . GLN B 1 146 ? -0.079 -13.906 -24.297 1 69.25 146 GLN B N 1
ATOM 3323 C CA . GLN B 1 146 ? 1.013 -14.711 -23.75 1 69.25 146 GLN B CA 1
ATOM 3324 C C . GLN B 1 146 ? 1.838 -13.914 -22.75 1 69.25 146 GLN B C 1
ATOM 3326 O O . GLN B 1 146 ? 2.045 -12.711 -22.922 1 69.25 146 GLN B O 1
ATOM 3331 N N . THR B 1 147 ? 2.17 -14.617 -21.688 1 74.25 147 THR B N 1
ATOM 3332 C CA . THR B 1 147 ? 3.049 -13.992 -20.703 1 74.25 147 THR B CA 1
ATOM 3333 C C . THR B 1 147 ? 4.441 -13.773 -21.281 1 74.25 147 THR B C 1
ATOM 3335 O O . THR B 1 147 ? 4.805 -14.383 -22.281 1 74.25 147 THR B O 1
ATOM 3338 N N . PRO B 1 148 ? 5.188 -12.898 -20.656 1 74.12 148 PRO B N 1
ATOM 3339 C CA . PRO B 1 148 ? 6.566 -12.703 -21.109 1 74.12 148 PRO B CA 1
ATOM 3340 C C . PRO B 1 148 ? 7.395 -13.984 -21.078 1 74.12 148 PRO B C 1
ATOM 3342 O O . PRO B 1 148 ? 8.25 -14.195 -21.938 1 74.12 148 PRO B O 1
ATOM 3345 N N . GLU B 1 149 ? 7.16 -14.773 -20.094 1 78.62 149 GLU B N 1
ATOM 3346 C CA . GLU B 1 149 ? 7.879 -16.031 -20 1 78.62 149 GLU B CA 1
ATOM 3347 C C . GLU B 1 149 ? 7.562 -16.938 -21.188 1 78.62 149 GLU B C 1
ATOM 3349 O O . GLU B 1 149 ? 8.469 -17.547 -21.766 1 78.62 149 GLU B O 1
ATOM 3354 N N . GLU B 1 150 ? 6.312 -17.016 -21.516 1 72.44 150 GLU B N 1
ATOM 3355 C CA . GLU B 1 150 ? 5.879 -17.828 -22.656 1 72.44 150 GLU B CA 1
ATOM 3356 C C . GLU B 1 150 ? 6.438 -17.281 -23.969 1 72.44 150 GLU B C 1
ATOM 3358 O O . GLU B 1 150 ? 6.863 -18.047 -24.828 1 72.44 150 GLU B O 1
ATOM 3363 N N . GLU B 1 151 ? 6.387 -15.984 -24.016 1 72.75 151 GLU B N 1
ATOM 3364 C CA . GLU B 1 151 ? 6.945 -15.352 -25.219 1 72.75 151 GLU B CA 1
ATOM 3365 C C . GLU B 1 151 ? 8.445 -15.594 -25.312 1 72.75 151 GLU B C 1
ATOM 3367 O O . GLU B 1 151 ? 8.953 -15.891 -26.406 1 72.75 151 GLU B O 1
ATOM 3372 N N . ALA B 1 152 ? 9.102 -15.469 -24.219 1 70.31 152 ALA B N 1
ATOM 3373 C CA . ALA B 1 152 ? 10.547 -15.695 -24.219 1 70.31 152 ALA B CA 1
ATOM 3374 C C . ALA B 1 152 ? 10.883 -17.141 -24.578 1 70.31 152 ALA B C 1
ATOM 3376 O O . ALA B 1 152 ? 11.859 -17.391 -25.297 1 70.31 152 ALA B O 1
ATOM 3377 N N . ALA B 1 153 ? 10.172 -18.062 -24.125 1 70.44 153 ALA B N 1
ATOM 3378 C CA . ALA B 1 153 ? 10.359 -19.469 -24.438 1 70.44 153 ALA B CA 1
ATOM 3379 C C . ALA B 1 153 ? 10.117 -19.75 -25.922 1 70.44 153 ALA B C 1
ATOM 3381 O O . ALA B 1 153 ? 10.883 -20.469 -26.562 1 70.44 153 ALA B O 1
ATOM 3382 N N . ARG B 1 154 ? 9.086 -19.156 -26.484 1 70.88 154 ARG B N 1
ATOM 3383 C CA . ARG B 1 154 ? 8.75 -19.328 -27.906 1 70.88 154 ARG B CA 1
ATOM 3384 C C . ARG B 1 154 ? 9.867 -18.812 -28.797 1 70.88 154 ARG B C 1
ATOM 3386 O O . ARG B 1 154 ? 10.148 -19.406 -29.844 1 70.88 154 ARG B O 1
ATOM 3393 N N . GLN B 1 155 ? 10.438 -17.719 -28.281 1 68.31 155 GLN B N 1
ATOM 3394 C CA . GLN B 1 155 ? 11.492 -17.094 -29.062 1 68.31 155 GLN B CA 1
ATOM 3395 C C . GLN B 1 155 ? 12.852 -17.734 -28.766 1 68.31 155 GLN B C 1
ATOM 3397 O O . GLN B 1 155 ? 13.883 -17.266 -29.266 1 68.31 155 GLN B O 1
ATOM 3402 N N . GLN B 1 156 ? 12.805 -18.734 -27.984 1 66.69 156 GLN B N 1
ATOM 3403 C CA . GLN B 1 156 ? 14.008 -19.484 -27.625 1 66.69 156 GLN B CA 1
ATOM 3404 C C . GLN B 1 156 ? 15.031 -18.562 -26.953 1 66.69 156 GLN B C 1
ATOM 3406 O O . GLN B 1 156 ? 16.234 -18.719 -27.156 1 66.69 156 GLN B O 1
ATOM 3411 N N . ARG B 1 157 ? 14.469 -17.547 -26.453 1 57 157 ARG B N 1
ATOM 3412 C CA . ARG B 1 157 ? 15.336 -16.594 -25.766 1 57 157 ARG B CA 1
ATOM 3413 C C . ARG B 1 157 ? 15.562 -17 -24.312 1 57 157 ARG B C 1
ATOM 3415 O O . ARG B 1 157 ? 16.531 -16.578 -23.688 1 57 157 ARG B O 1
ATOM 3422 N N . ALA B 1 158 ? 14.688 -17.656 -23.828 1 56.22 158 ALA B N 1
ATOM 3423 C CA . ALA B 1 158 ? 14.758 -18.156 -22.453 1 56.22 158 ALA B CA 1
ATOM 3424 C C . ALA B 1 158 ? 14.109 -19.516 -22.328 1 56.22 158 ALA B C 1
ATOM 3426 O O . ALA B 1 158 ? 13.281 -19.906 -23.156 1 56.22 158 ALA B O 1
ATOM 3427 N N . PHE B 1 159 ? 14.508 -20.297 -21.422 1 62.94 159 PHE B N 1
ATOM 3428 C CA . PHE B 1 159 ? 13.898 -21.531 -20.953 1 62.94 159 PHE B CA 1
ATOM 3429 C C . PHE B 1 159 ? 14.047 -22.641 -21.984 1 62.94 159 PHE B C 1
ATOM 3431 O O . PHE B 1 159 ? 13.109 -23.406 -22.219 1 62.94 159 PHE B O 1
ATOM 3438 N N . GLY B 1 160 ? 15.172 -22.734 -22.719 1 59.97 160 GLY B N 1
ATOM 3439 C CA . GLY B 1 160 ? 15.469 -23.891 -23.547 1 59.97 160 GLY B CA 1
ATOM 3440 C C . GLY B 1 160 ? 15.32 -25.203 -22.812 1 59.97 160 GLY B C 1
ATOM 3441 O O . GLY B 1 160 ? 14.617 -25.281 -21.797 1 59.97 160 GLY B O 1
ATOM 3442 N N . PRO B 1 161 ? 15.766 -26.266 -23.344 1 67.56 161 PRO B N 1
ATOM 3443 C CA . PRO B 1 161 ? 15.773 -27.531 -22.609 1 67.56 161 PRO B CA 1
ATOM 3444 C C . PRO B 1 161 ? 16.25 -27.375 -21.172 1 67.56 161 PRO B C 1
ATOM 3446 O O . PRO B 1 161 ? 16.953 -26.422 -20.844 1 67.56 161 PRO B O 1
ATOM 3449 N N . LYS B 1 162 ? 15.625 -28.188 -20.406 1 78.56 162 LYS B N 1
ATOM 3450 C CA . LYS B 1 162 ? 15.992 -28.109 -19 1 78.56 162 LYS B CA 1
ATOM 3451 C C . LYS B 1 162 ? 17.516 -28.078 -18.828 1 78.56 162 LYS B C 1
ATOM 3453 O O . LYS B 1 162 ? 18.203 -29 -19.266 1 78.56 162 LYS B O 1
ATOM 3458 N N . LYS B 1 163 ? 17.969 -27.016 -18.266 1 85.94 163 LYS B N 1
ATOM 3459 C CA . LYS B 1 163 ? 19.406 -26.797 -18.078 1 85.94 163 LYS B CA 1
ATOM 3460 C C . LYS B 1 163 ? 19.875 -27.328 -16.734 1 85.94 163 LYS B C 1
ATOM 3462 O O . LYS B 1 163 ? 19.172 -27.203 -15.727 1 85.94 163 LYS B O 1
ATOM 3467 N N . VAL B 1 164 ? 21.031 -28.016 -16.75 1 93.88 164 VAL B N 1
ATOM 3468 C CA . VAL B 1 164 ? 21.688 -28.484 -15.523 1 93.88 164 VAL B CA 1
ATOM 3469 C C . VAL B 1 164 ? 23 -27.719 -15.336 1 93.88 164 VAL B C 1
ATOM 3471 O O . VAL B 1 164 ? 23.875 -27.75 -16.203 1 93.88 164 VAL B O 1
ATOM 3474 N N . TYR B 1 165 ? 23.094 -27.062 -14.258 1 95.81 165 TYR B N 1
ATOM 3475 C CA . TYR B 1 165 ? 24.281 -26.297 -13.906 1 95.81 165 TYR B CA 1
ATOM 3476 C C . TYR B 1 165 ? 25.219 -27.125 -13.039 1 95.81 165 TYR B C 1
ATOM 3478 O O . TYR B 1 165 ? 24.766 -27.906 -12.195 1 95.81 165 TYR B O 1
ATOM 3486 N N . SER B 1 166 ? 26.484 -26.922 -13.133 1 96 166 SER B N 1
ATOM 3487 C CA . SER B 1 166 ? 27.484 -27.766 -12.492 1 96 166 SER B CA 1
ATOM 3488 C C . SER B 1 166 ? 27.484 -27.578 -10.977 1 96 166 SER B C 1
ATOM 3490 O O . SER B 1 166 ? 27.875 -28.469 -10.234 1 96 166 SER B O 1
ATOM 3492 N N . SER B 1 167 ? 27.078 -26.328 -10.57 1 96.5 167 SER B N 1
ATOM 3493 C CA . SER B 1 167 ? 27.062 -26.016 -9.141 1 96.5 167 SER B CA 1
ATOM 3494 C C . SER B 1 167 ? 25.922 -25.062 -8.797 1 96.5 167 SER B C 1
ATOM 3496 O O . SER B 1 167 ? 25.328 -24.453 -9.688 1 96.5 167 SER B O 1
ATOM 3498 N N . LYS B 1 168 ? 25.688 -25.047 -7.543 1 96.12 168 LYS B N 1
ATOM 3499 C CA . LYS B 1 168 ? 24.688 -24.094 -7.07 1 96.12 168 LYS B CA 1
ATOM 3500 C C . LYS B 1 168 ? 25.062 -22.656 -7.41 1 96.12 168 LYS B C 1
ATOM 3502 O O . LYS B 1 168 ? 24.219 -21.875 -7.832 1 96.12 168 LYS B O 1
ATOM 3507 N N . ALA B 1 169 ? 26.281 -22.344 -7.207 1 97 169 ALA B N 1
ATOM 3508 C CA . ALA B 1 169 ? 26.781 -21 -7.492 1 97 169 ALA B CA 1
ATOM 3509 C C . ALA B 1 169 ? 26.625 -20.656 -8.969 1 97 169 ALA B C 1
ATOM 3511 O O . ALA B 1 169 ? 26.297 -19.516 -9.32 1 97 169 ALA B O 1
ATOM 3512 N N . ASP B 1 170 ? 26.906 -21.625 -9.75 1 96.25 170 ASP B N 1
ATOM 3513 C CA . ASP B 1 170 ? 26.75 -21.453 -11.188 1 96.25 170 ASP B CA 1
ATOM 3514 C C . ASP B 1 170 ? 25.281 -21.203 -11.547 1 96.25 170 ASP B C 1
ATOM 3516 O O . ASP B 1 170 ? 24.984 -20.312 -12.352 1 96.25 170 ASP B O 1
ATOM 3520 N N . ALA B 1 171 ? 24.438 -21.938 -11.016 1 95.94 171 ALA B N 1
ATOM 3521 C CA . ALA B 1 171 ? 23.016 -21.766 -11.25 1 95.94 171 ALA B CA 1
ATOM 3522 C C . ALA B 1 171 ? 22.547 -20.391 -10.789 1 95.94 171 ALA B C 1
ATOM 3524 O O . ALA B 1 171 ? 21.859 -19.672 -11.523 1 95.94 171 ALA B O 1
ATOM 3525 N N . LEU B 1 172 ? 22.969 -20.031 -9.633 1 96.75 172 LEU B N 1
ATOM 3526 C CA . LEU B 1 172 ? 22.578 -18.75 -9.047 1 96.75 172 LEU B CA 1
ATOM 3527 C C . LEU B 1 172 ? 23.031 -17.594 -9.93 1 96.75 172 LEU B C 1
ATOM 3529 O O . LEU B 1 172 ? 22.312 -16.594 -10.062 1 96.75 172 LEU B O 1
ATOM 3533 N N . ALA B 1 173 ? 24.156 -17.672 -10.539 1 95.88 173 ALA B N 1
ATOM 3534 C CA . ALA B 1 173 ? 24.703 -16.625 -11.398 1 95.88 173 ALA B CA 1
ATOM 3535 C C . ALA B 1 173 ? 23.844 -16.438 -12.641 1 95.88 173 ALA B C 1
ATOM 3537 O O . ALA B 1 173 ? 23.906 -15.391 -13.289 1 95.88 173 ALA B O 1
ATOM 3538 N N . HIS B 1 174 ? 23.094 -17.453 -12.961 1 94.06 174 HIS B N 1
ATOM 3539 C CA . HIS B 1 174 ? 22.281 -17.406 -14.172 1 94.06 174 HIS B CA 1
ATOM 3540 C C . HIS B 1 174 ? 20.828 -17.062 -13.859 1 94.06 174 HIS B C 1
ATOM 3542 O O . HIS B 1 174 ? 20 -16.984 -14.766 1 94.06 174 HIS B O 1
ATOM 3548 N N . PHE B 1 175 ? 20.484 -16.891 -12.594 1 94.69 175 PHE B N 1
ATOM 3549 C CA . PHE B 1 175 ? 19.125 -16.516 -12.242 1 94.69 175 PHE B CA 1
ATOM 3550 C C . PHE B 1 175 ? 18.766 -15.148 -12.82 1 94.69 175 PHE B C 1
ATOM 3552 O O . PHE B 1 175 ? 19.531 -14.188 -12.672 1 94.69 175 PHE B O 1
ATOM 3559 N N . ARG B 1 176 ? 17.656 -15.117 -13.57 1 93.31 176 ARG B N 1
ATOM 3560 C CA . ARG B 1 176 ? 17.156 -13.875 -14.141 1 93.31 176 ARG B CA 1
ATOM 3561 C C . ARG B 1 176 ? 15.633 -13.828 -14.078 1 93.31 176 ARG B C 1
ATOM 3563 O O . ARG B 1 176 ? 14.961 -14.852 -14.227 1 93.31 176 ARG B O 1
ATOM 3570 N N . PHE B 1 177 ? 15.172 -12.594 -13.875 1 94.19 177 PHE B N 1
ATOM 3571 C CA . PHE B 1 177 ? 13.734 -12.383 -14.016 1 94.19 177 PHE B CA 1
ATOM 3572 C C . PHE B 1 177 ? 13.344 -12.273 -15.484 1 94.19 177 PHE B C 1
ATOM 3574 O O . PHE B 1 177 ? 14.094 -11.719 -16.297 1 94.19 177 PHE B O 1
ATOM 3581 N N . VAL B 1 178 ? 12.188 -12.844 -15.766 1 91.44 178 VAL B N 1
ATOM 3582 C CA . VAL B 1 178 ? 11.586 -12.695 -17.094 1 91.44 178 VAL B CA 1
ATOM 3583 C C . VAL B 1 178 ? 10.164 -12.148 -16.953 1 91.44 178 VAL B C 1
ATOM 3585 O O . VAL B 1 178 ? 9.289 -12.805 -16.375 1 91.44 178 VAL B O 1
ATOM 3588 N N . PRO B 1 179 ? 9.953 -10.922 -17.438 1 92.56 179 PRO B N 1
ATOM 3589 C CA . PRO B 1 179 ? 10.914 -10.055 -18.125 1 92.56 179 PRO B CA 1
ATOM 3590 C C . PRO B 1 179 ? 12.016 -9.539 -17.203 1 92.56 179 PRO B C 1
ATOM 3592 O O . PRO B 1 179 ? 11.883 -9.609 -15.977 1 92.56 179 PRO B O 1
ATOM 3595 N N . PRO B 1 180 ? 13.133 -9.07 -17.891 1 93.06 180 PRO B N 1
ATOM 3596 C CA . PRO B 1 180 ? 14.211 -8.523 -17.062 1 93.06 180 PRO B CA 1
ATOM 3597 C C . PRO B 1 180 ? 13.75 -7.367 -16.188 1 93.06 180 PRO B C 1
ATOM 3599 O O . PRO B 1 180 ? 12.945 -6.539 -16.609 1 93.06 180 PRO B O 1
ATOM 3602 N N . GLN B 1 181 ? 14.148 -7.398 -14.93 1 94.62 181 GLN B N 1
ATOM 3603 C CA . GLN B 1 181 ? 13.828 -6.395 -13.922 1 94.62 181 GLN B CA 1
ATOM 3604 C C . GLN B 1 181 ? 15.023 -6.137 -13.008 1 94.62 181 GLN B C 1
ATOM 3606 O O . GLN B 1 181 ? 15.531 -7.059 -12.367 1 94.62 181 GLN B O 1
ATOM 3611 N N . GLU B 1 182 ? 15.445 -4.879 -12.945 1 92.12 182 GLU B N 1
ATOM 3612 C CA . GLU B 1 182 ? 16.594 -4.523 -12.125 1 92.12 182 GLU B CA 1
ATOM 3613 C C . GLU B 1 182 ? 16.172 -4.145 -10.711 1 92.12 182 GLU B C 1
ATOM 3615 O O . GLU B 1 182 ? 16.875 -4.438 -9.742 1 92.12 182 GLU B O 1
ATOM 3620 N N . SER B 1 183 ? 15.062 -3.502 -10.617 1 95.12 183 SER B N 1
ATOM 3621 C CA . SER B 1 183 ? 14.578 -3.092 -9.305 1 95.12 183 SER B CA 1
ATOM 3622 C C . SER B 1 183 ? 14.203 -4.301 -8.453 1 95.12 183 SER B C 1
ATOM 3624 O O . SER B 1 183 ? 13.438 -5.16 -8.883 1 95.12 183 SER B O 1
ATOM 3626 N N . ALA B 1 184 ? 14.805 -4.379 -7.238 1 97 184 ALA B N 1
ATOM 3627 C CA . ALA B 1 184 ? 14.539 -5.477 -6.312 1 97 184 ALA B CA 1
ATOM 3628 C C . ALA B 1 184 ? 15 -5.129 -4.902 1 97 184 ALA B C 1
ATOM 3630 O O . ALA B 1 184 ? 15.898 -4.301 -4.719 1 97 184 ALA B O 1
ATOM 3631 N N . VAL B 1 185 ? 14.242 -5.625 -3.908 1 97 185 VAL B N 1
ATOM 3632 C CA . VAL B 1 185 ? 14.852 -5.75 -2.588 1 97 185 VAL B CA 1
ATOM 3633 C C . VAL B 1 185 ? 15.891 -6.867 -2.6 1 97 185 VAL B C 1
ATOM 3635 O O . VAL B 1 185 ? 15.555 -8.039 -2.791 1 97 185 VAL B O 1
ATOM 3638 N N . PRO B 1 186 ? 17.125 -6.559 -2.375 1 96.94 186 PRO B N 1
ATOM 3639 C CA . PRO B 1 186 ? 18.188 -7.555 -2.576 1 96.94 186 PRO B CA 1
ATOM 3640 C C . PRO B 1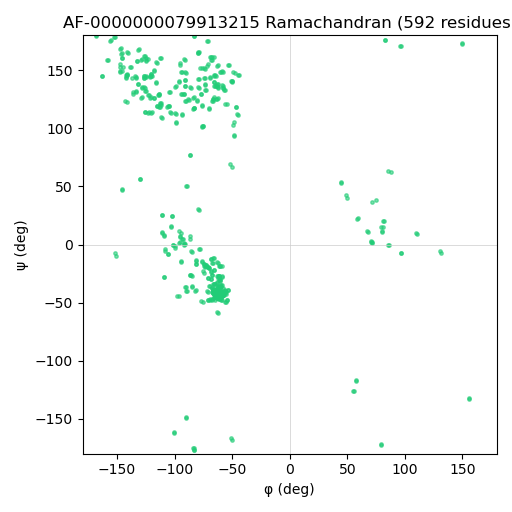 186 ? 17.938 -8.836 -1.779 1 96.94 186 PRO B C 1
ATOM 3642 O O . PRO B 1 186 ? 18.094 -9.938 -2.311 1 96.94 186 PRO B O 1
ATOM 3645 N N . ALA B 1 187 ? 17.516 -8.711 -0.563 1 97.81 187 ALA B N 1
ATOM 3646 C CA . ALA B 1 187 ? 17.281 -9.891 0.268 1 97.81 187 ALA B CA 1
ATOM 3647 C C . ALA B 1 187 ? 16.188 -10.773 -0.333 1 97.81 187 ALA B C 1
ATOM 3649 O O . ALA B 1 187 ? 16.281 -12 -0.275 1 97.81 187 ALA B O 1
ATOM 3650 N N . VAL B 1 188 ? 15.211 -10.141 -0.925 1 98.44 188 VAL B N 1
ATOM 3651 C CA . VAL B 1 188 ? 14.109 -10.875 -1.535 1 98.44 188 VAL B CA 1
ATOM 3652 C C . VAL B 1 188 ? 14.594 -11.578 -2.799 1 98.44 188 VAL B C 1
ATOM 3654 O O . VAL B 1 188 ? 14.336 -12.773 -2.99 1 98.44 188 VAL B O 1
ATOM 3657 N N . ARG B 1 189 ? 15.281 -10.828 -3.611 1 97.69 189 ARG B N 1
ATOM 3658 C CA . ARG B 1 189 ? 15.836 -11.391 -4.836 1 97.69 189 ARG B CA 1
ATOM 3659 C C . ARG B 1 189 ? 16.688 -12.617 -4.539 1 97.69 189 ARG B C 1
ATOM 3661 O O . ARG B 1 189 ? 16.531 -13.664 -5.176 1 97.69 189 ARG B O 1
ATOM 3668 N N . ASP B 1 190 ? 17.531 -12.477 -3.602 1 97.12 190 ASP B N 1
ATOM 3669 C CA . ASP B 1 190 ? 18.469 -13.547 -3.273 1 97.12 190 ASP B CA 1
ATOM 3670 C C . ASP B 1 190 ? 17.734 -14.773 -2.727 1 97.12 190 ASP B C 1
ATOM 3672 O O . ASP B 1 190 ? 18.062 -15.906 -3.072 1 97.12 190 ASP B O 1
ATOM 3676 N N . HIS B 1 191 ? 16.781 -14.57 -1.885 1 98.19 191 HIS B N 1
ATOM 3677 C CA . HIS B 1 191 ? 15.984 -15.656 -1.318 1 98.19 191 HIS B CA 1
ATOM 3678 C C . HIS B 1 191 ? 15.242 -16.422 -2.406 1 98.19 191 HIS B C 1
ATOM 3680 O O . HIS B 1 191 ? 15.242 -17.656 -2.418 1 98.19 191 HIS B O 1
ATOM 3686 N N . VAL B 1 192 ? 14.641 -15.68 -3.307 1 98.38 192 VAL B N 1
ATOM 3687 C CA . VAL B 1 192 ? 13.891 -16.297 -4.398 1 98.38 192 VAL B CA 1
ATOM 3688 C C . VAL B 1 192 ? 14.836 -17.078 -5.305 1 98.38 192 VAL B C 1
ATOM 3690 O O . VAL B 1 192 ? 14.539 -18.219 -5.684 1 98.38 192 VAL B O 1
ATOM 3693 N N . ALA B 1 193 ? 15.922 -16.547 -5.598 1 97.81 193 ALA B N 1
ATOM 3694 C CA . ALA B 1 193 ? 16.906 -17.234 -6.438 1 97.81 193 ALA B CA 1
ATOM 3695 C C . ALA B 1 193 ? 17.359 -18.547 -5.797 1 97.81 193 ALA B C 1
ATOM 3697 O O . ALA B 1 193 ? 17.359 -19.594 -6.449 1 97.81 193 ALA B O 1
ATOM 3698 N N . GLU B 1 194 ? 17.625 -18.453 -4.566 1 97.38 194 GLU B N 1
ATOM 3699 C CA . GLU B 1 194 ? 18.156 -19.609 -3.848 1 97.38 194 GLU B CA 1
ATOM 3700 C C . GLU B 1 194 ? 17.125 -20.734 -3.76 1 97.38 194 GLU B C 1
ATOM 3702 O O . GLU B 1 194 ? 17.469 -21.922 -3.783 1 97.38 194 GLU B O 1
ATOM 3707 N N . THR B 1 195 ? 15.938 -20.312 -3.664 1 98.25 195 THR B N 1
ATOM 3708 C CA . THR B 1 195 ? 14.891 -21.312 -3.445 1 98.25 195 THR B CA 1
ATOM 3709 C C . THR B 1 195 ? 14.305 -21.781 -4.773 1 98.25 195 THR B C 1
ATOM 3711 O O . THR B 1 195 ? 13.406 -22.625 -4.797 1 98.25 195 THR B O 1
ATOM 3714 N N . SER B 1 196 ? 14.75 -21.281 -5.875 1 97.94 196 SER B N 1
ATOM 3715 C CA . SER B 1 196 ? 14.18 -21.609 -7.184 1 97.94 196 SER B CA 1
ATOM 3716 C C . SER B 1 196 ? 14.914 -22.766 -7.836 1 97.94 196 SER B C 1
ATOM 3718 O O . SER B 1 196 ? 14.602 -23.156 -8.969 1 97.94 196 SER B O 1
ATOM 3720 N N . MET B 1 197 ? 15.844 -23.344 -7.117 1 97.06 197 MET B N 1
ATOM 3721 C CA . MET B 1 197 ? 16.656 -24.406 -7.691 1 97.06 197 MET B CA 1
ATOM 3722 C C . MET B 1 197 ? 16.594 -25.672 -6.84 1 97.06 197 MET B C 1
ATOM 3724 O O . MET B 1 197 ? 16.234 -25.609 -5.664 1 97.06 197 MET B O 1
ATOM 3728 N N . ARG B 1 198 ? 16.891 -26.766 -7.453 1 96.38 198 ARG B N 1
ATOM 3729 C CA . ARG B 1 198 ? 17.031 -28.047 -6.758 1 96.38 198 ARG B CA 1
ATOM 3730 C C . ARG B 1 198 ? 18.219 -28.828 -7.277 1 96.38 198 ARG B C 1
ATOM 3732 O O . ARG B 1 198 ? 18.641 -28.656 -8.422 1 96.38 198 ARG B O 1
ATOM 3739 N N . GLU B 1 199 ? 18.719 -29.625 -6.422 1 96.5 199 GLU B N 1
ATOM 3740 C CA . GLU B 1 199 ? 19.781 -30.547 -6.84 1 96.5 199 GLU B CA 1
ATOM 3741 C C . GLU B 1 199 ? 19.234 -31.672 -7.707 1 96.5 199 GLU B C 1
ATOM 3743 O O . GLU B 1 199 ? 18.172 -32.219 -7.41 1 96.5 199 GLU B O 1
ATOM 3748 N N . VAL B 1 200 ? 19.906 -31.906 -8.773 1 95.12 200 VAL B N 1
ATOM 3749 C CA . VAL B 1 200 ? 19.578 -33 -9.68 1 95.12 200 VAL B CA 1
ATOM 3750 C C . VAL B 1 200 ? 20.844 -33.781 -10.016 1 95.12 200 VAL B C 1
ATOM 3752 O O . VAL B 1 200 ? 21.938 -33.438 -9.562 1 95.12 200 VAL B O 1
ATOM 3755 N N . GLU B 1 201 ? 20.562 -34.938 -10.617 1 94.5 201 GLU B N 1
ATOM 3756 C CA . GLU B 1 201 ? 21.734 -35.656 -11.07 1 94.5 201 GLU B CA 1
ATOM 3757 C C . GLU B 1 201 ? 22.609 -34.812 -11.969 1 94.5 201 GLU B C 1
ATOM 3759 O O . GLU B 1 201 ? 22.141 -34.25 -12.961 1 94.5 201 GLU B O 1
ATOM 3764 N N . GLY B 1 202 ? 23.766 -34.656 -11.57 1 95.06 202 GLY B N 1
ATOM 3765 C CA . GLY B 1 202 ? 24.719 -33.906 -12.375 1 95.06 202 GLY B CA 1
ATOM 3766 C C . GLY B 1 202 ? 24.844 -32.469 -11.953 1 95.06 202 GLY B C 1
ATOM 3767 O O . GLY B 1 202 ? 25.672 -31.719 -12.5 1 95.06 202 GLY B O 1
ATOM 3768 N N . GLY B 1 203 ? 24.016 -32.062 -11.07 1 97.19 203 GLY B N 1
ATOM 3769 C CA . GLY B 1 203 ? 24.156 -30.672 -10.633 1 97.19 203 GLY B CA 1
ATOM 3770 C C . GLY B 1 203 ? 22.891 -30.078 -10.07 1 97.19 203 GLY B C 1
ATOM 3771 O O . GLY B 1 203 ? 22.25 -30.688 -9.203 1 97.19 203 GLY B O 1
ATOM 3772 N N . TRP B 1 204 ? 22.656 -28.828 -10.602 1 97 204 TRP B N 1
ATOM 3773 C CA . TRP B 1 204 ? 21.5 -28.078 -10.133 1 97 204 TRP B CA 1
ATOM 3774 C C . TRP B 1 204 ? 20.625 -27.625 -11.297 1 97 204 TRP B C 1
ATOM 3776 O O . TRP B 1 204 ? 21.125 -27.312 -12.375 1 97 204 TRP B O 1
ATOM 3786 N N . SER B 1 205 ? 19.344 -27.594 -11.086 1 96.12 205 SER B N 1
ATOM 3787 C CA . SER B 1 205 ? 18.422 -27.141 -12.117 1 96.12 205 SER B CA 1
ATOM 3788 C C . SER B 1 205 ? 17.297 -26.312 -11.516 1 96.12 205 SER B C 1
ATOM 3790 O O . SER B 1 205 ? 17.109 -26.281 -10.289 1 96.12 205 SER B O 1
ATOM 3792 N N . TRP B 1 206 ? 16.578 -25.609 -12.398 1 95.5 206 TRP B N 1
ATOM 3793 C CA . TRP B 1 206 ? 15.445 -24.797 -11.969 1 95.5 206 TRP B CA 1
ATOM 3794 C C . TRP B 1 206 ? 14.25 -25.688 -11.633 1 95.5 206 TRP B C 1
ATOM 3796 O O . TRP B 1 206 ? 14.055 -26.734 -12.25 1 95.5 206 TRP B O 1
ATOM 3806 N N . LYS B 1 207 ? 13.414 -25.203 -10.727 1 96.19 207 LYS B N 1
ATOM 3807 C CA . LYS B 1 207 ? 12.266 -25.969 -10.234 1 96.19 207 LYS B CA 1
ATOM 3808 C C . LYS B 1 207 ? 11.031 -25.719 -11.086 1 96.19 207 LYS B C 1
ATOM 3810 O O . LYS B 1 207 ? 9.953 -25.422 -10.562 1 96.19 207 LYS B O 1
ATOM 3815 N N . PHE B 1 208 ? 11.133 -25.828 -12.344 1 94.5 208 PHE B N 1
ATOM 3816 C CA . PHE B 1 208 ? 9.961 -25.812 -13.211 1 94.5 208 PHE B CA 1
ATOM 3817 C C . PHE B 1 208 ? 10.18 -26.703 -14.422 1 94.5 208 PHE B C 1
ATOM 3819 O O . PHE B 1 208 ? 11.32 -26.953 -14.82 1 94.5 208 PHE B O 1
ATOM 3826 N N . ASP B 1 209 ? 9.102 -27.281 -14.914 1 93.06 209 ASP B N 1
ATOM 3827 C CA . ASP B 1 209 ? 9.062 -28.062 -16.156 1 93.06 209 ASP B CA 1
ATOM 3828 C C . ASP B 1 209 ? 8.922 -27.141 -17.375 1 93.06 209 ASP B C 1
ATOM 3830 O O . ASP B 1 209 ? 7.914 -26.453 -17.516 1 93.06 209 ASP B O 1
ATOM 3834 N N . PRO B 1 210 ? 9.914 -27.125 -18.281 1 89.38 210 PRO B N 1
ATOM 3835 C CA . PRO B 1 210 ? 9.82 -26.266 -19.469 1 89.38 210 PRO B CA 1
ATOM 3836 C C . PRO B 1 210 ? 8.602 -26.578 -20.328 1 89.38 210 PRO B C 1
ATOM 3838 O O . PRO B 1 210 ? 8.211 -25.766 -21.172 1 89.38 210 PRO B O 1
ATOM 3841 N N . GLY B 1 211 ? 8.016 -27.734 -20.172 1 86.75 211 GLY B N 1
ATOM 3842 C CA . GLY B 1 211 ? 6.832 -28.109 -20.922 1 86.75 211 GLY B CA 1
ATOM 3843 C C . GLY B 1 211 ? 5.656 -27.188 -20.672 1 86.75 211 GLY B C 1
ATOM 3844 O O . GLY B 1 211 ? 4.727 -27.125 -21.484 1 86.75 211 GLY B O 1
ATOM 3845 N N . PHE B 1 212 ? 5.668 -26.422 -19.578 1 86.75 212 PHE B N 1
ATOM 3846 C CA . PHE B 1 212 ? 4.512 -25.594 -19.266 1 86.75 212 PHE B CA 1
ATOM 3847 C C . PHE B 1 212 ? 4.426 -24.406 -20.219 1 86.75 212 PHE B C 1
ATOM 3849 O O . PHE B 1 212 ? 3.377 -23.766 -20.344 1 86.75 212 PHE B O 1
ATOM 3856 N N . PHE B 1 213 ? 5.512 -24.047 -20.938 1 81.06 213 PHE B N 1
ATOM 3857 C CA . PHE B 1 213 ? 5.508 -22.938 -21.875 1 81.06 213 PHE B CA 1
ATOM 3858 C C . PHE B 1 213 ? 4.605 -23.234 -23.062 1 81.06 213 PHE B C 1
ATOM 3860 O O . PHE B 1 213 ? 4.238 -22.328 -23.812 1 81.06 213 PHE B O 1
ATOM 3867 N N . ALA B 1 214 ? 4.27 -24.469 -23.219 1 77.31 214 ALA B N 1
ATOM 3868 C CA . ALA B 1 214 ? 3.377 -24.891 -24.297 1 77.31 214 ALA B CA 1
ATOM 3869 C C . ALA B 1 214 ? 1.966 -25.141 -23.781 1 77.31 214 ALA B C 1
ATOM 3871 O O . ALA B 1 214 ? 1.188 -25.875 -24.391 1 77.31 214 ALA B O 1
ATOM 3872 N N . ARG B 1 215 ? 1.669 -24.547 -22.766 1 77 215 ARG B N 1
ATOM 3873 C CA . ARG B 1 215 ? 0.361 -24.75 -22.156 1 77 215 ARG B CA 1
ATOM 3874 C C . ARG B 1 215 ? -0.758 -24.297 -23.094 1 77 215 ARG B C 1
ATOM 3876 O O . ARG B 1 215 ? -0.547 -23.438 -23.953 1 77 215 ARG B O 1
ATOM 3883 N N . SER B 1 216 ? -1.881 -24.891 -22.906 1 74.69 216 SER B N 1
ATOM 3884 C CA . SER B 1 216 ? -3.043 -24.516 -23.703 1 74.69 216 SER B CA 1
ATOM 3885 C C . SER B 1 216 ? -3.607 -23.172 -23.266 1 74.69 216 SER B C 1
ATOM 3887 O O . SER B 1 216 ? -3.512 -22.812 -22.078 1 74.69 216 SER B O 1
ATOM 3889 N N . GLY B 1 217 ? -4.078 -22.375 -24.234 1 70.81 217 GLY B N 1
ATOM 3890 C CA . GLY B 1 217 ? -4.832 -21.172 -23.938 1 70.81 217 GLY B CA 1
ATOM 3891 C C . GLY B 1 217 ? -6.223 -21.453 -23.391 1 70.81 217 GLY B C 1
ATOM 3892 O O . GLY B 1 217 ? -6.523 -22.594 -23 1 70.81 217 GLY B O 1
ATOM 3893 N N . SER B 1 218 ? -6.859 -20.422 -23.031 1 75.5 218 SER B N 1
ATOM 3894 C CA . SER B 1 218 ? -8.25 -20.547 -22.594 1 75.5 218 SER B CA 1
ATOM 3895 C C . SER B 1 218 ? -9.117 -19.438 -23.203 1 75.5 218 SER B C 1
ATOM 3897 O O . SER B 1 218 ? -8.758 -18.266 -23.141 1 75.5 218 SER B O 1
ATOM 3899 N N . ASP B 1 219 ? -10.203 -19.859 -23.75 1 75.19 219 ASP B N 1
ATOM 3900 C CA . ASP B 1 219 ? -11.188 -18.906 -24.25 1 75.19 219 ASP B CA 1
ATOM 3901 C C . ASP B 1 219 ? -11.758 -18.062 -23.109 1 75.19 219 ASP B C 1
ATOM 3903 O O . ASP B 1 219 ? -12.344 -17.016 -23.344 1 75.19 219 ASP B O 1
ATOM 3907 N N . ARG B 1 220 ? -11.531 -18.516 -21.969 1 76.12 220 ARG B N 1
ATOM 3908 C CA . ARG B 1 220 ? -12.07 -17.828 -20.797 1 76.12 220 ARG B CA 1
ATOM 3909 C C . ARG B 1 220 ? -11.297 -16.547 -20.516 1 76.12 220 ARG B C 1
ATOM 3911 O O . ARG B 1 220 ? -11.789 -15.664 -19.797 1 76.12 220 ARG B O 1
ATOM 3918 N N . LEU B 1 221 ? -10.195 -16.453 -21.062 1 77.31 221 LEU B N 1
ATOM 3919 C CA . LEU B 1 221 ? -9.398 -15.25 -20.859 1 77.31 221 LEU B CA 1
ATOM 3920 C C . LEU B 1 221 ? -10.016 -14.055 -21.578 1 77.31 221 LEU B C 1
ATOM 3922 O O . LEU B 1 221 ? -9.734 -12.906 -21.234 1 77.31 221 LEU B O 1
ATOM 3926 N N . VAL B 1 222 ? -10.844 -14.383 -22.5 1 72.56 222 VAL B N 1
ATOM 3927 C CA . VAL B 1 222 ? -11.453 -13.281 -23.25 1 72.56 222 VAL B CA 1
ATOM 3928 C C . VAL B 1 222 ? -12.922 -13.141 -22.859 1 72.56 222 VAL B C 1
ATOM 3930 O O . VAL B 1 222 ? -13.609 -12.227 -23.312 1 72.56 222 VAL B O 1
ATOM 3933 N N . ALA B 1 223 ? -13.367 -14.07 -22.047 1 73.88 223 ALA B N 1
ATOM 3934 C CA . ALA B 1 223 ? -14.758 -14 -21.609 1 73.88 223 ALA B CA 1
ATOM 3935 C C . ALA B 1 223 ? -14.984 -12.82 -20.672 1 73.88 223 ALA B C 1
ATOM 3937 O O . ALA B 1 223 ? -14.086 -12.422 -19.938 1 73.88 223 ALA B O 1
ATOM 3938 N N . ALA B 1 224 ? -16.156 -12.305 -20.891 1 71.94 224 ALA B N 1
ATOM 3939 C CA . ALA B 1 224 ? -16.578 -11.219 -20 1 71.94 224 ALA B CA 1
ATOM 3940 C C . ALA B 1 224 ? -17.422 -11.75 -18.859 1 71.94 224 ALA B C 1
ATOM 3942 O O . ALA B 1 224 ? -17.703 -12.953 -18.781 1 71.94 224 ALA B O 1
ATOM 3943 N N . GLU B 1 225 ? -17.438 -11.055 -17.781 1 76.19 225 GLU B N 1
ATOM 3944 C CA . GLU B 1 225 ? -18.375 -11.195 -16.672 1 76.19 225 GLU B CA 1
ATOM 3945 C C . GLU B 1 225 ? -17.875 -12.219 -15.664 1 76.19 225 GLU B C 1
ATOM 3947 O O . GLU B 1 225 ? -18.516 -13.242 -15.438 1 76.19 225 GLU B O 1
ATOM 3952 N N . PRO B 1 226 ? -16.75 -11.898 -15.109 1 88.06 226 PRO B N 1
ATOM 3953 C CA . PRO B 1 226 ? -16.375 -12.742 -13.969 1 88.06 226 PRO B CA 1
ATOM 3954 C C . PRO B 1 226 ? -17.531 -12.93 -12.977 1 88.06 226 PRO B C 1
ATOM 3956 O O . PRO B 1 226 ? -18.375 -12.047 -12.844 1 88.06 226 PRO B O 1
ATOM 3959 N N . ARG B 1 227 ? -17.547 -14.125 -12.359 1 91.19 227 ARG B N 1
ATOM 3960 C CA . ARG B 1 227 ? -18.656 -14.492 -11.484 1 91.19 227 ARG B CA 1
ATOM 3961 C C . ARG B 1 227 ? -18.328 -14.172 -10.031 1 91.19 227 ARG B C 1
ATOM 3963 O O . ARG B 1 227 ? -18.984 -14.68 -9.117 1 91.19 227 ARG B O 1
ATOM 3970 N N . CYS B 1 228 ? -17.297 -13.484 -9.781 1 95 228 CYS B N 1
ATOM 3971 C CA . CYS B 1 228 ? -16.953 -12.977 -8.461 1 95 228 CYS B CA 1
ATOM 3972 C C . CYS B 1 228 ? -16.25 -11.625 -8.555 1 95 228 CYS B C 1
ATOM 3974 O O . CYS B 1 228 ? -15.969 -11.141 -9.648 1 95 228 CYS B O 1
ATOM 3976 N N . ARG B 1 229 ? -16.078 -10.953 -7.449 1 95.5 229 ARG B N 1
ATOM 3977 C CA . ARG B 1 229 ? -15.438 -9.641 -7.402 1 95.5 229 ARG B CA 1
ATOM 3978 C C . ARG B 1 229 ? -13.969 -9.734 -7.785 1 95.5 229 ARG B C 1
ATOM 3980 O O . ARG B 1 229 ? -13.297 -10.719 -7.469 1 95.5 229 ARG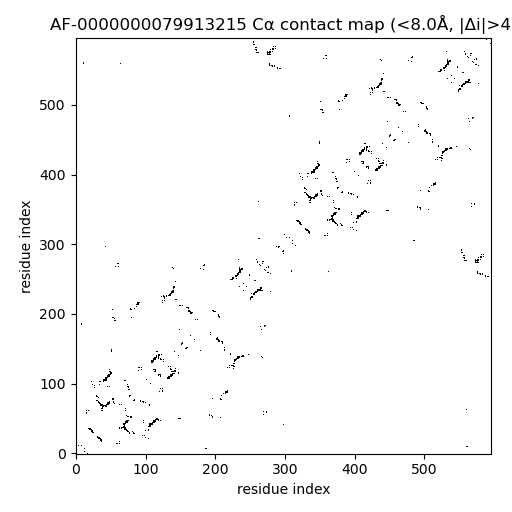 B O 1
ATOM 3987 N N . ILE B 1 230 ? -13.5 -8.633 -8.461 1 97.06 230 ILE B N 1
ATOM 3988 C CA . ILE B 1 230 ? -12.148 -8.602 -9.023 1 97.06 230 ILE B CA 1
ATOM 3989 C C . ILE B 1 230 ? -11.422 -7.348 -8.555 1 97.06 230 ILE B C 1
ATOM 3991 O O . ILE B 1 230 ? -12.008 -6.262 -8.516 1 97.06 230 ILE B O 1
ATOM 3995 N N . ALA B 1 231 ? -10.258 -7.52 -8.164 1 98.44 231 ALA B N 1
ATOM 3996 C CA . ALA B 1 231 ? -9.305 -6.418 -8.016 1 98.44 231 ALA B CA 1
ATOM 3997 C C . ALA B 1 231 ? -8.07 -6.641 -8.883 1 98.44 231 ALA B C 1
ATOM 3999 O O . ALA B 1 231 ? -7.676 -7.781 -9.133 1 98.44 231 ALA B O 1
ATOM 4000 N N . PHE B 1 232 ? -7.52 -5.582 -9.414 1 98.38 232 PHE B N 1
ATOM 4001 C CA . PHE B 1 232 ? -6.332 -5.637 -10.258 1 98.38 232 PHE B CA 1
ATOM 4002 C C . PHE B 1 232 ? -5.277 -4.648 -9.773 1 98.38 232 PHE B C 1
ATOM 4004 O O . PHE B 1 232 ? -5.574 -3.475 -9.547 1 98.38 232 PHE B O 1
ATOM 4011 N N . PHE B 1 233 ? -4.102 -5.152 -9.547 1 98.75 233 PHE B N 1
ATOM 4012 C CA . PHE B 1 233 ? -2.939 -4.32 -9.258 1 98.75 233 PHE B CA 1
ATOM 4013 C C . PHE B 1 233 ? -2.033 -4.215 -10.484 1 98.75 233 PHE B C 1
ATOM 4015 O O . PHE B 1 233 ? -1.428 -5.203 -10.898 1 98.75 233 PHE B O 1
ATOM 4022 N N . ARG B 1 234 ? -1.948 -3.057 -11.016 1 98.25 234 ARG B N 1
ATOM 4023 C CA . ARG B 1 234 ? -1.061 -2.805 -12.148 1 98.25 234 ARG B CA 1
ATOM 4024 C C . ARG B 1 234 ? 0.294 -2.287 -11.672 1 98.25 234 ARG B C 1
ATOM 4026 O O . ARG B 1 234 ? 0.362 -1.365 -10.859 1 98.25 234 ARG B O 1
ATOM 4033 N N . ALA B 1 235 ? 1.346 -2.902 -12.148 1 98.31 235 ALA B N 1
ATOM 4034 C CA . ALA B 1 235 ? 2.689 -2.377 -11.914 1 98.31 235 ALA B CA 1
ATOM 4035 C C . ALA B 1 235 ? 3.014 -1.245 -12.883 1 98.31 235 ALA B C 1
ATOM 4037 O O . ALA B 1 235 ? 2.98 -1.436 -14.102 1 98.31 235 ALA B O 1
ATOM 4038 N N . GLU B 1 236 ? 3.354 -0.15 -12.328 1 97 236 GLU B N 1
ATOM 4039 C CA . GLU B 1 236 ? 3.586 1.031 -13.148 1 97 236 GLU B CA 1
ATOM 4040 C C . GLU B 1 236 ? 4.602 0.744 -14.25 1 97 236 GLU B C 1
ATOM 4042 O O . GLU B 1 236 ? 4.461 1.229 -15.375 1 97 236 GLU B O 1
ATOM 4047 N N . ASN B 1 237 ? 5.605 0.001 -13.961 1 96.75 237 ASN B N 1
ATOM 4048 C CA . ASN B 1 237 ? 6.66 -0.344 -14.906 1 96.75 237 ASN B CA 1
ATOM 4049 C C . ASN B 1 237 ? 6.609 -1.82 -15.289 1 96.75 237 ASN B C 1
ATOM 4051 O O . ASN B 1 237 ? 7.645 -2.439 -15.539 1 96.75 237 ASN B O 1
ATOM 4055 N N . GLY B 1 238 ? 5.367 -2.369 -15.156 1 97 238 GLY B N 1
ATOM 4056 C CA . GLY B 1 238 ? 5.203 -3.785 -15.445 1 97 238 GLY B CA 1
ATOM 4057 C C . GLY B 1 238 ? 4.867 -4.062 -16.891 1 97 238 GLY B C 1
ATOM 4058 O O . GLY B 1 238 ? 5.359 -3.375 -17.797 1 97 238 GLY B O 1
ATOM 4059 N N . ILE B 1 239 ? 4.098 -5.133 -17.188 1 95.12 239 ILE B N 1
ATOM 4060 C CA . ILE B 1 239 ? 3.916 -5.613 -18.547 1 95.12 239 ILE B CA 1
ATOM 4061 C C . ILE B 1 239 ? 2.52 -5.238 -19.047 1 95.12 239 ILE B C 1
ATOM 4063 O O . ILE B 1 239 ? 2.197 -5.438 -20.219 1 95.12 239 ILE B O 1
ATOM 4067 N N . VAL B 1 240 ? 1.67 -4.711 -18.141 1 95.31 240 VAL B N 1
ATOM 4068 C CA . VAL B 1 240 ? 0.345 -4.238 -18.531 1 95.31 240 VAL B CA 1
ATOM 4069 C C . VAL B 1 240 ? 0.37 -2.721 -18.703 1 95.31 240 VAL B C 1
ATOM 4071 O O . VAL B 1 240 ? 0.364 -1.974 -17.734 1 95.31 240 VAL B O 1
ATOM 4074 N N . ASP B 1 241 ? 0.354 -2.291 -19.938 1 92.25 241 ASP B N 1
ATOM 4075 C CA . ASP B 1 241 ? 0.354 -0.849 -20.156 1 92.25 241 ASP B CA 1
ATOM 4076 C C . ASP B 1 241 ? -1.058 -0.276 -20.047 1 92.25 241 ASP B C 1
ATOM 4078 O O . ASP B 1 241 ? -2.012 -1.009 -19.781 1 92.25 241 ASP B O 1
ATOM 4082 N N . GLU B 1 242 ? -1.184 0.997 -20.219 1 90.5 242 GLU B N 1
ATOM 4083 C CA . GLU B 1 242 ? -2.449 1.688 -19.984 1 90.5 242 GLU B CA 1
ATOM 4084 C C . GLU B 1 242 ? -3.521 1.225 -20.969 1 90.5 242 GLU B C 1
ATOM 4086 O O . GLU B 1 242 ? -4.691 1.1 -20.594 1 90.5 242 GLU B O 1
ATOM 4091 N N . GLU B 1 243 ? -3.158 1.025 -22.156 1 90.38 243 GLU B N 1
ATOM 4092 C CA . GLU B 1 243 ? -4.113 0.586 -23.172 1 90.38 243 GLU B CA 1
ATOM 4093 C C . GLU B 1 243 ? -4.645 -0.812 -22.859 1 90.38 243 GLU B C 1
ATOM 4095 O O . GLU B 1 243 ? -5.848 -1.058 -22.938 1 90.38 243 GLU B O 1
ATOM 4100 N N . MET B 1 244 ? -3.75 -1.686 -22.562 1 90.25 244 MET B N 1
ATOM 4101 C CA . MET B 1 244 ? -4.156 -3.033 -22.172 1 90.25 244 MET B CA 1
ATOM 4102 C C . MET B 1 244 ? -5.066 -3 -20.953 1 90.25 244 MET B C 1
ATOM 4104 O O . MET B 1 244 ? -6.066 -3.717 -20.891 1 90.25 244 MET B O 1
ATOM 4108 N N . MET B 1 245 ? -4.723 -2.168 -20 1 91.94 245 MET B N 1
ATOM 4109 C CA . MET B 1 245 ? -5.523 -2.051 -18.781 1 91.94 245 MET B CA 1
ATOM 4110 C C . MET B 1 245 ? -6.938 -1.573 -19.109 1 91.94 245 MET B C 1
ATOM 4112 O O . MET B 1 245 ? -7.91 -2.066 -18.531 1 91.94 245 MET B O 1
ATOM 4116 N N . ARG B 1 246 ? -7.094 -0.637 -20.016 1 89.31 246 ARG B N 1
ATOM 4117 C CA . ARG B 1 246 ? -8.406 -0.133 -20.406 1 89.31 246 ARG B CA 1
ATOM 4118 C C . ARG B 1 246 ? -9.273 -1.249 -20.984 1 89.31 246 ARG B C 1
ATOM 4120 O O . ARG B 1 246 ? -10.445 -1.375 -20.641 1 89.31 246 ARG B O 1
ATOM 4127 N N . THR B 1 247 ? -8.617 -2.031 -21.812 1 86.5 247 THR B N 1
ATOM 4128 C CA . THR B 1 247 ? -9.32 -3.145 -22.438 1 86.5 247 THR B CA 1
ATOM 4129 C C . THR B 1 247 ? -9.75 -4.172 -21.391 1 86.5 247 THR B C 1
ATOM 4131 O O . THR B 1 247 ? -10.891 -4.645 -21.406 1 86.5 247 THR B O 1
ATOM 4134 N N . MET B 1 248 ? -8.875 -4.469 -20.531 1 89.88 248 MET B N 1
ATOM 4135 C CA . MET B 1 248 ? -9.164 -5.453 -19.5 1 89.88 248 MET B CA 1
ATOM 4136 C C . MET B 1 248 ? -10.234 -4.934 -18.531 1 89.88 248 MET B C 1
ATOM 4138 O O . MET B 1 248 ? -11.117 -5.688 -18.125 1 89.88 248 MET B O 1
ATOM 4142 N N . ARG B 1 249 ? -10.109 -3.693 -18.203 1 89.94 249 ARG B N 1
ATOM 4143 C CA . ARG B 1 249 ? -11.062 -3.104 -17.266 1 89.94 249 ARG B CA 1
ATOM 4144 C C . ARG B 1 249 ? -12.492 -3.256 -17.781 1 89.94 249 ARG B C 1
ATOM 4146 O O . ARG B 1 249 ? -13.414 -3.502 -16.984 1 89.94 249 ARG B O 1
ATOM 4153 N N . ALA B 1 250 ? -12.695 -3.094 -19 1 86.88 250 ALA B N 1
ATOM 4154 C CA . ALA B 1 250 ? -14.023 -3.213 -19.594 1 86.88 250 ALA B CA 1
ATOM 4155 C C . ALA B 1 250 ? -14.586 -4.613 -19.391 1 86.88 250 ALA B C 1
ATOM 4157 O O . ALA B 1 250 ? -15.805 -4.785 -19.281 1 86.88 250 ALA B O 1
ATOM 4158 N N . ARG B 1 251 ? -13.695 -5.578 -19.266 1 86.19 251 ARG B N 1
ATOM 4159 C CA . ARG B 1 251 ? -14.117 -6.969 -19.125 1 86.19 251 ARG B CA 1
ATOM 4160 C C . ARG B 1 251 ? -14.391 -7.309 -17.656 1 86.19 251 ARG B C 1
ATOM 4162 O O . ARG B 1 251 ? -15.164 -8.219 -17.359 1 86.19 251 ARG B O 1
ATOM 4169 N N . PHE B 1 252 ? -13.758 -6.605 -16.688 1 90.81 252 PHE B N 1
ATOM 4170 C CA . PHE B 1 252 ? -13.859 -6.914 -15.266 1 90.81 252 PHE B CA 1
ATOM 4171 C C . PHE B 1 252 ? -15.211 -6.477 -14.711 1 90.81 252 PHE B C 1
ATOM 4173 O O . PHE B 1 252 ? -15.695 -7.035 -13.719 1 90.81 252 PHE B O 1
ATOM 4180 N N . GLY B 1 253 ? -15.805 -5.504 -15.383 1 83.94 253 GLY B N 1
ATOM 4181 C CA . GLY B 1 253 ? -17.047 -4.938 -14.883 1 83.94 253 GLY B CA 1
ATOM 4182 C C . GLY B 1 253 ? -16.844 -3.666 -14.078 1 83.94 253 GLY B C 1
ATOM 4183 O O . GLY B 1 253 ? -15.719 -3.324 -13.727 1 83.94 253 GLY B O 1
ATOM 4184 N N . PRO B 1 254 ? -17.875 -2.957 -13.719 1 83.81 254 PRO B N 1
ATOM 4185 C CA . PRO B 1 254 ? -17.797 -1.609 -13.148 1 83.81 254 PRO B CA 1
ATOM 4186 C C . PRO B 1 254 ? -17.359 -1.61 -11.688 1 83.81 254 PRO B C 1
ATOM 4188 O O . PRO B 1 254 ? -16.922 -0.583 -11.164 1 83.81 254 PRO B O 1
ATOM 4191 N N . THR B 1 255 ? -17.391 -2.729 -11.062 1 89.88 255 THR B N 1
ATOM 4192 C CA . THR B 1 255 ? -17.094 -2.734 -9.633 1 89.88 255 THR B CA 1
ATOM 4193 C C . THR B 1 255 ? -15.672 -3.217 -9.375 1 89.88 255 THR B C 1
ATOM 4195 O O . THR B 1 255 ? -15.219 -3.256 -8.227 1 89.88 255 THR B O 1
ATOM 4198 N N . ALA B 1 256 ? -15.008 -3.533 -10.438 1 94.88 256 ALA B N 1
ATOM 4199 C CA . ALA B 1 256 ? -13.633 -4.008 -10.281 1 94.88 256 ALA B CA 1
ATOM 4200 C C . ALA B 1 256 ? -12.734 -2.908 -9.727 1 94.88 256 ALA B C 1
ATOM 4202 O O . ALA B 1 256 ? -12.844 -1.747 -10.125 1 94.88 256 ALA B O 1
ATOM 4203 N N . LEU B 1 257 ? -11.922 -3.305 -8.789 1 97.38 257 LEU B N 1
ATOM 4204 C CA . LEU B 1 257 ? -10.953 -2.373 -8.227 1 97.38 257 LEU B CA 1
ATOM 4205 C C . LEU B 1 257 ? -9.633 -2.426 -9 1 97.38 257 LEU B C 1
ATOM 4207 O O . LEU B 1 257 ? -9.055 -3.502 -9.18 1 97.38 257 LEU B O 1
ATOM 4211 N N . VAL B 1 258 ? -9.219 -1.314 -9.484 1 97.38 258 VAL B N 1
ATOM 4212 C CA . VAL B 1 258 ? -7.938 -1.241 -10.18 1 97.38 258 VAL B CA 1
ATOM 4213 C C . VAL B 1 258 ? -7.023 -0.239 -9.477 1 97.38 258 VAL B C 1
ATOM 4215 O O . VAL B 1 258 ? -7.414 0.906 -9.242 1 97.38 258 VAL B O 1
ATOM 4218 N N . THR B 1 259 ? -5.848 -0.664 -9.133 1 98.31 259 THR B N 1
ATOM 4219 C CA . THR B 1 259 ? -4.883 0.18 -8.438 1 98.31 259 THR B CA 1
ATOM 4220 C C . THR B 1 259 ? -3.502 0.059 -9.07 1 98.31 259 THR B C 1
ATOM 4222 O O . THR B 1 259 ? -2.998 -1.048 -9.273 1 98.31 259 THR B O 1
ATOM 4225 N N . ASP B 1 260 ? -2.879 1.181 -9.336 1 98.12 260 ASP B N 1
ATOM 4226 C CA . ASP B 1 260 ? -1.492 1.2 -9.789 1 98.12 260 ASP B CA 1
ATOM 4227 C C . ASP B 1 260 ? -0.527 1.189 -8.602 1 98.12 260 ASP B C 1
ATOM 4229 O O . ASP B 1 260 ? -0.731 1.908 -7.621 1 98.12 260 ASP B O 1
ATOM 4233 N N . ILE B 1 261 ? 0.437 0.391 -8.703 1 98.69 261 ILE B N 1
ATOM 4234 C CA . ILE B 1 261 ? 1.529 0.401 -7.742 1 98.69 261 ILE B CA 1
ATOM 4235 C C . ILE B 1 261 ? 2.713 1.18 -8.312 1 98.69 261 ILE B C 1
ATOM 4237 O O . ILE B 1 261 ? 3.375 0.722 -9.242 1 98.69 261 ILE B O 1
ATOM 4241 N N . PRO B 1 262 ? 3.012 2.326 -7.711 1 98.12 262 PRO B N 1
ATOM 4242 C CA . PRO B 1 262 ? 4.062 3.178 -8.273 1 98.12 262 PRO B CA 1
ATOM 4243 C C . PRO B 1 262 ? 5.445 2.531 -8.203 1 98.12 262 PRO B C 1
ATOM 4245 O O . PRO B 1 262 ? 5.762 1.848 -7.23 1 98.12 262 PRO B O 1
ATOM 4248 N N . ASP B 1 263 ? 6.215 2.684 -9.234 1 97.38 263 ASP B N 1
ATOM 4249 C CA . ASP B 1 263 ? 7.625 2.32 -9.352 1 97.38 263 ASP B CA 1
ATOM 4250 C C . ASP B 1 263 ? 7.797 0.804 -9.398 1 97.38 263 ASP B C 1
ATOM 4252 O O . ASP B 1 263 ? 8.922 0.303 -9.43 1 97.38 263 ASP B O 1
ATOM 4256 N N . ALA B 1 264 ? 6.738 0.064 -9.398 1 98.31 264 ALA B N 1
ATOM 4257 C CA . ALA B 1 264 ? 6.824 -1.395 -9.406 1 98.31 264 ALA B CA 1
ATOM 4258 C C . ALA B 1 264 ? 7.113 -1.916 -10.812 1 98.31 264 ALA B C 1
ATOM 4260 O O . ALA B 1 264 ? 6.547 -1.424 -11.797 1 98.31 264 ALA B O 1
ATOM 4261 N N . GLY B 1 265 ? 8.047 -2.863 -10.883 1 98 265 GLY B N 1
ATOM 4262 C CA . GLY B 1 265 ? 8.18 -3.691 -12.07 1 98 265 GLY B CA 1
ATOM 4263 C C . GLY B 1 265 ? 7.234 -4.879 -12.078 1 98 265 GLY B C 1
ATOM 4264 O O . GLY B 1 265 ? 6.375 -5 -11.203 1 98 265 GLY B O 1
ATOM 4265 N N . HIS B 1 266 ? 7.363 -5.727 -13.078 1 97.75 266 HIS B N 1
ATOM 4266 C CA . HIS B 1 266 ? 6.453 -6.852 -13.273 1 97.75 266 HIS B CA 1
ATOM 4267 C C . HIS B 1 266 ? 6.43 -7.762 -12.055 1 97.75 266 HIS B C 1
ATOM 4269 O O . HIS B 1 266 ? 5.379 -8.281 -11.68 1 97.75 266 HIS B O 1
ATOM 4275 N N . HIS B 1 267 ? 7.625 -7.988 -11.547 1 98.44 267 HIS B N 1
ATOM 4276 C CA . HIS B 1 267 ? 7.715 -8.82 -10.352 1 98.44 267 HIS B CA 1
ATOM 4277 C C . HIS B 1 267 ? 7.547 -7.992 -9.086 1 98.44 267 HIS B C 1
ATOM 4279 O O . HIS B 1 267 ? 8.492 -7.832 -8.312 1 98.44 267 HIS B O 1
ATOM 4285 N N . VAL B 1 268 ? 6.309 -7.645 -8.82 1 98.75 268 VAL B N 1
ATOM 4286 C CA . VAL B 1 268 ? 5.941 -6.645 -7.82 1 98.75 268 VAL B CA 1
ATOM 4287 C C . VAL B 1 268 ? 6.387 -7.109 -6.434 1 98.75 268 VAL B C 1
ATOM 4289 O O . VAL B 1 268 ? 6.887 -6.312 -5.637 1 98.75 268 VAL B O 1
ATOM 4292 N N . MET B 1 269 ? 6.254 -8.406 -6.055 1 98.75 269 MET B N 1
ATOM 4293 C CA . MET B 1 269 ? 6.594 -8.914 -4.73 1 98.75 269 MET B CA 1
ATOM 4294 C C . MET B 1 269 ? 8.102 -8.859 -4.496 1 98.75 269 MET B C 1
ATOM 4296 O O . MET B 1 269 ? 8.562 -8.969 -3.359 1 98.75 269 MET B O 1
ATOM 4300 N N . ILE B 1 270 ? 8.828 -8.625 -5.602 1 98.56 270 ILE B N 1
ATOM 4301 C CA . ILE B 1 270 ? 10.281 -8.594 -5.496 1 98.56 270 ILE B CA 1
ATOM 4302 C C . ILE B 1 270 ? 10.75 -7.176 -5.184 1 98.56 270 ILE B C 1
ATOM 4304 O O . ILE B 1 270 ? 11.648 -6.977 -4.359 1 98.56 270 ILE B O 1
ATOM 4308 N N . ASP B 1 271 ? 10.109 -6.207 -5.812 1 98 271 ASP B N 1
ATOM 4309 C CA . ASP B 1 271 ? 10.672 -4.867 -5.684 1 98 271 ASP B CA 1
ATOM 4310 C C . ASP B 1 271 ? 9.789 -3.977 -4.812 1 98 271 ASP B C 1
ATOM 4312 O O . ASP B 1 271 ? 10.281 -3.033 -4.184 1 98 271 ASP B O 1
ATOM 4316 N N . GLN B 1 272 ? 8.523 -4.234 -4.777 1 98.38 272 GLN B N 1
ATOM 4317 C CA . GLN B 1 272 ? 7.613 -3.434 -3.965 1 98.38 272 GLN B CA 1
ATOM 4318 C C . GLN B 1 272 ? 6.719 -4.32 -3.104 1 98.38 272 GLN B C 1
ATOM 4320 O O . GLN B 1 272 ? 5.492 -4.176 -3.117 1 98.38 272 GLN B O 1
ATOM 4325 N N . PRO B 1 273 ? 7.332 -5.18 -2.281 1 98.75 273 PRO B N 1
ATOM 4326 C CA . PRO B 1 273 ? 6.527 -6.145 -1.523 1 98.75 273 PRO B CA 1
ATOM 4327 C C . PRO B 1 273 ? 5.59 -5.473 -0.521 1 98.75 273 PRO B C 1
ATOM 4329 O O . PRO B 1 273 ? 4.441 -5.887 -0.371 1 98.75 273 PRO B O 1
ATOM 4332 N N . LEU B 1 274 ? 6.023 -4.438 0.164 1 98.81 274 LEU B N 1
ATOM 4333 C CA . LEU B 1 274 ? 5.195 -3.82 1.195 1 98.81 274 LEU B CA 1
ATOM 4334 C C . LEU B 1 274 ? 4.027 -3.059 0.573 1 98.81 274 LEU B C 1
ATOM 4336 O O . LEU B 1 274 ? 2.914 -3.086 1.098 1 98.81 274 LEU B O 1
ATOM 4340 N N . ALA B 1 275 ? 4.297 -2.336 -0.541 1 98.88 275 ALA B N 1
ATOM 4341 C CA . ALA B 1 275 ? 3.207 -1.683 -1.26 1 98.88 275 ALA B CA 1
ATOM 4342 C C . ALA B 1 275 ? 2.164 -2.699 -1.72 1 98.88 275 ALA B C 1
ATOM 4344 O O . ALA B 1 275 ? 0.961 -2.447 -1.627 1 98.88 275 ALA B O 1
ATOM 4345 N N . LEU B 1 276 ? 2.635 -3.842 -2.189 1 98.94 276 LEU B N 1
ATOM 4346 C CA . LEU B 1 276 ? 1.739 -4.91 -2.621 1 98.94 276 LEU B CA 1
ATOM 4347 C C . LEU B 1 276 ? 0.902 -5.422 -1.452 1 98.94 276 LEU B C 1
ATOM 4349 O O . LEU B 1 276 ? -0.312 -5.59 -1.581 1 98.94 276 LEU B O 1
ATOM 4353 N N . VAL B 1 277 ? 1.535 -5.656 -0.323 1 98.94 277 VAL B N 1
ATOM 4354 C CA . VAL B 1 277 ? 0.842 -6.148 0.864 1 98.94 277 VAL B CA 1
ATOM 4355 C C . VAL B 1 277 ? -0.262 -5.172 1.259 1 98.94 277 VAL B C 1
ATOM 4357 O O . VAL B 1 277 ? -1.389 -5.582 1.548 1 98.94 277 VAL B O 1
ATOM 4360 N N . VAL B 1 278 ? 0.038 -3.895 1.222 1 98.94 278 VAL B N 1
ATOM 4361 C CA . VAL B 1 278 ? -0.943 -2.887 1.61 1 98.94 278 VAL B CA 1
ATOM 4362 C C . VAL B 1 278 ? -2.115 -2.9 0.631 1 98.94 278 VAL B C 1
ATOM 4364 O O . VAL B 1 278 ? -3.273 -2.801 1.039 1 98.94 278 VAL B O 1
ATOM 4367 N N . GLY B 1 279 ? -1.797 -2.973 -0.651 1 98.94 279 GLY B N 1
ATOM 4368 C CA . GLY B 1 279 ? -2.857 -3.088 -1.64 1 98.94 279 GLY B CA 1
ATOM 4369 C C . GLY B 1 279 ? -3.777 -4.27 -1.395 1 98.94 279 GLY B C 1
ATOM 4370 O O . GLY B 1 279 ? -5 -4.109 -1.339 1 98.94 279 GLY B O 1
ATOM 4371 N N . ILE B 1 280 ? -3.193 -5.445 -1.193 1 98.94 280 ILE B N 1
ATOM 4372 C CA . ILE B 1 280 ? -3.961 -6.668 -0.979 1 98.94 280 ILE B CA 1
ATOM 4373 C C . ILE B 1 280 ? -4.812 -6.531 0.282 1 98.94 280 ILE B C 1
ATOM 4375 O O . ILE B 1 280 ? -6.004 -6.844 0.271 1 98.94 280 ILE B O 1
ATOM 4379 N N . ARG B 1 281 ? -4.219 -6.047 1.373 1 98.81 281 ARG B N 1
ATOM 4380 C CA . ARG B 1 281 ? -4.934 -5.859 2.631 1 98.81 281 ARG B CA 1
ATOM 4381 C C . ARG B 1 281 ? -6.117 -4.918 2.453 1 98.81 281 ARG B C 1
ATOM 4383 O O . ARG B 1 281 ? -7.191 -5.152 3.012 1 98.81 281 ARG B O 1
ATOM 4390 N N . THR B 1 282 ? -5.875 -3.824 1.727 1 98.88 282 THR B N 1
ATOM 4391 C CA . THR B 1 282 ? -6.914 -2.816 1.573 1 98.88 282 THR B CA 1
ATOM 4392 C C . THR B 1 282 ? -8.094 -3.371 0.775 1 98.88 282 THR B C 1
ATOM 4394 O O . THR B 1 282 ? -9.25 -3.117 1.11 1 98.88 282 THR B O 1
ATOM 4397 N N . VAL B 1 283 ? -7.844 -4.156 -0.301 1 98.81 283 VAL B N 1
ATOM 4398 C CA . VAL B 1 283 ? -8.906 -4.805 -1.066 1 98.81 283 VAL B CA 1
ATOM 4399 C C . VAL B 1 283 ? -9.68 -5.758 -0.163 1 98.81 283 VAL B C 1
ATOM 4401 O O . VAL B 1 283 ? -10.914 -5.766 -0.175 1 98.81 283 VAL B O 1
ATOM 4404 N N . LEU B 1 284 ? -8.961 -6.547 0.628 1 98.38 284 LEU B N 1
ATOM 4405 C CA . LEU B 1 284 ? -9.617 -7.5 1.518 1 98.38 284 LEU B CA 1
ATOM 4406 C C . LEU B 1 284 ? -10.484 -6.773 2.547 1 98.38 284 LEU B C 1
ATOM 4408 O O . LEU B 1 284 ? -11.578 -7.23 2.875 1 98.38 284 LEU B O 1
ATOM 4412 N N . ALA B 1 285 ? -9.977 -5.648 3.074 1 97.31 285 ALA B N 1
ATOM 4413 C CA . ALA B 1 285 ? -10.766 -4.852 4.012 1 97.31 285 ALA B CA 1
ATOM 4414 C C . ALA B 1 285 ? -12.062 -4.363 3.361 1 97.31 285 ALA B C 1
ATOM 4416 O O . ALA B 1 285 ? -13.117 -4.371 3.992 1 97.31 285 ALA B O 1
ATOM 4417 N N . SER B 1 286 ? -11.938 -3.91 2.148 1 97.31 286 SER B N 1
ATOM 4418 C CA . SER B 1 286 ? -13.109 -3.447 1.409 1 97.31 286 SER B CA 1
ATOM 4419 C C . SER B 1 286 ? -14.125 -4.57 1.217 1 97.31 286 SER B C 1
ATOM 4421 O O . SER B 1 286 ? -15.32 -4.371 1.41 1 97.31 286 SER B O 1
ATOM 4423 N N . TRP B 1 287 ? -13.641 -5.742 0.828 1 96.69 287 TRP B N 1
ATOM 4424 C CA . TRP B 1 287 ? -14.523 -6.879 0.603 1 96.69 287 TRP B CA 1
ATOM 4425 C C . TRP B 1 287 ? -15.172 -7.332 1.907 1 96.69 287 TRP B C 1
ATOM 4427 O O . TRP B 1 287 ? -16.359 -7.684 1.932 1 96.69 287 TRP B O 1
ATOM 4437 N N . ASP B 1 288 ? -14.414 -7.312 2.992 1 94.62 288 ASP B N 1
ATOM 4438 C CA . ASP B 1 288 ? -14.969 -7.652 4.301 1 94.62 288 ASP B CA 1
ATOM 4439 C C . ASP B 1 288 ? -16.078 -6.691 4.695 1 94.62 288 ASP B C 1
ATOM 4441 O O . ASP B 1 288 ? -17.094 -7.105 5.254 1 94.62 288 ASP B O 1
ATOM 4445 N N . ALA B 1 289 ? -15.852 -5.41 4.449 1 93.62 289 ALA B N 1
ATOM 4446 C CA . ALA B 1 289 ? -16.859 -4.398 4.758 1 93.62 289 ALA B CA 1
ATOM 4447 C C . ALA B 1 289 ? -18.141 -4.637 3.953 1 93.62 289 ALA B C 1
ATOM 4449 O O . ALA B 1 289 ? -19.25 -4.527 4.488 1 93.62 289 ALA B O 1
ATOM 4450 N N . GLU B 1 290 ? -17.969 -4.926 2.688 1 91.81 290 GLU B N 1
ATOM 4451 C CA . GLU B 1 290 ? -19.109 -5.223 1.831 1 91.81 290 GLU B CA 1
ATOM 4452 C C . GLU B 1 290 ? -19.891 -6.422 2.357 1 91.81 290 GLU B C 1
ATOM 4454 O O . GLU B 1 290 ? -21.125 -6.398 2.387 1 91.81 290 GLU B O 1
ATOM 4459 N N . ASP B 1 291 ? -19.156 -7.434 2.746 1 91.94 291 ASP B N 1
ATOM 4460 C CA . ASP B 1 291 ? -19.781 -8.656 3.238 1 91.94 291 ASP B CA 1
ATOM 4461 C C . ASP B 1 291 ? -20.547 -8.391 4.543 1 91.94 291 ASP B C 1
ATOM 4463 O O . ASP B 1 291 ? -21.578 -9.016 4.805 1 91.94 291 ASP B O 1
ATOM 4467 N N . SER B 1 292 ? -20.047 -7.512 5.336 1 86.75 292 SER B N 1
ATOM 4468 C CA . SER B 1 292 ? -20.672 -7.203 6.613 1 86.75 292 SER B CA 1
ATOM 4469 C C . SER B 1 292 ? -22.016 -6.496 6.41 1 86.75 292 SER B C 1
ATOM 4471 O O . SER B 1 292 ? -22.922 -6.621 7.238 1 86.75 292 SER B O 1
ATOM 4473 N N . VAL B 1 293 ? -22.141 -5.777 5.371 1 83.38 293 VAL B N 1
ATOM 4474 C CA . VAL B 1 293 ? -23.375 -5.031 5.09 1 83.38 293 VAL B CA 1
ATOM 4475 C C . VAL B 1 293 ? -24.375 -5.941 4.391 1 83.38 293 VAL B C 1
ATOM 4477 O O . VAL B 1 293 ? -25.578 -5.848 4.641 1 83.38 293 VAL B O 1
ATOM 4480 N N . THR B 1 294 ? -23.938 -6.82 3.539 1 77 294 THR B N 1
ATOM 4481 C CA . THR B 1 294 ? -24.828 -7.641 2.73 1 77 294 THR B CA 1
ATOM 4482 C C . THR B 1 294 ? -25.156 -8.953 3.445 1 77 294 THR B C 1
ATOM 4484 O O . THR B 1 294 ? -26.047 -9.688 3.025 1 77 294 THR B O 1
ATOM 4487 N N . GLY B 1 295 ? -24.641 -9.141 4.582 1 70.75 295 GLY B N 1
ATOM 4488 C CA . GLY B 1 295 ? -24.891 -10.375 5.309 1 70.75 295 GLY B CA 1
ATOM 4489 C C . GLY B 1 295 ? -24.188 -11.578 4.691 1 70.75 295 GLY B C 1
ATOM 4490 O O . GLY B 1 295 ? -24.578 -12.719 4.945 1 70.75 295 GLY B O 1
ATOM 4491 N N . MET B 1 296 ? -23.516 -11.312 3.723 1 53.41 296 MET B N 1
ATOM 4492 C CA . MET B 1 296 ? -22.75 -12.422 3.156 1 53.41 296 MET B CA 1
ATOM 4493 C C . MET B 1 296 ? -21.656 -12.875 4.117 1 53.41 296 MET B C 1
ATOM 4495 O O . MET B 1 296 ? -21.016 -12.055 4.762 1 53.41 296 MET B O 1
ATOM 4499 N N . PRO B 1 297 ? -21.594 -14.188 4.543 1 51.09 297 PRO B N 1
ATOM 4500 C CA . PRO B 1 297 ? -20.562 -14.609 5.508 1 51.09 297 PRO B CA 1
ATOM 4501 C C . PRO B 1 297 ? -19.156 -14.297 5.039 1 51.09 297 PRO B C 1
ATOM 4503 O O . PRO B 1 297 ? -18.859 -14.367 3.842 1 51.09 297 PRO B O 1
ATOM 4506 N N . ALA B 1 298 ? -18.406 -13.758 5.875 1 46.66 298 ALA B N 1
ATOM 4507 C CA . ALA B 1 298 ? -16.969 -13.617 5.664 1 46.66 298 ALA B CA 1
ATOM 4508 C C . ALA B 1 298 ? -16.281 -14.977 5.59 1 46.66 298 ALA B C 1
ATOM 4510 O O . ALA B 1 298 ? -16.688 -15.922 6.273 1 46.66 298 ALA B O 1
#

pLDDT: mean 91.92, std 12.01, range [27.94, 99.0]

Solvent-accessible surface area (backbone atoms only — not comparable to full-atom values): 30708 Å² total; per-residue (Å²): 127,82,79,72,59,94,82,53,54,66,66,50,52,53,21,62,66,47,75,71,47,76,51,69,43,79,50,96,91,28,51,33,28,33,38,31,24,52,51,67,70,21,39,25,38,38,40,33,41,33,74,83,37,26,34,66,70,37,46,57,53,44,48,74,63,13,78,86,15,14,26,34,24,32,14,53,70,27,14,42,83,16,34,67,64,97,71,46,40,44,68,60,46,24,51,49,59,58,61,45,39,57,85,68,25,29,29,73,50,39,24,34,38,10,30,33,53,15,12,40,19,36,52,39,31,22,60,73,48,10,82,59,31,64,22,32,35,28,33,34,39,62,55,81,54,80,49,59,53,38,48,31,36,73,66,65,72,36,73,60,75,89,58,73,24,79,33,65,69,56,41,55,74,65,61,75,56,70,64,81,67,84,74,52,38,64,62,50,48,51,52,40,52,64,67,42,48,42,81,47,93,80,24,22,27,63,32,44,46,62,69,53,61,69,36,50,83,60,76,56,46,72,50,65,62,51,51,38,56,43,34,38,37,37,20,66,59,32,79,49,48,72,69,58,47,54,59,49,46,69,35,58,44,80,65,37,30,64,31,63,36,78,84,13,37,58,61,34,69,38,46,31,38,60,27,49,50,19,33,54,45,40,54,51,30,49,52,51,23,52,23,67,72,70,67,43,83,114,127,82,78,71,58,93,82,53,53,65,66,49,52,54,21,61,65,48,77,71,46,76,51,70,43,80,52,96,89,28,51,33,29,34,38,31,26,52,50,68,70,22,40,26,37,37,40,33,43,33,76,82,37,27,33,66,69,35,47,57,53,43,49,73,62,13,79,87,15,13,26,32,24,32,14,52,70,28,13,42,84,16,34,68,64,97,72,46,39,44,68,59,47,24,50,49,57,58,62,46,38,56,85,67,25,30,30,73,50,39,23,36,39,10,29,33,53,15,12,40,20,37,52,38,31,24,60,74,48,10,82,60,31,64,23,31,36,29,33,33,38,62,55,82,57,79,50,58,51,37,49,30,37,76,66,63,72,35,72,57,74,87,58,72,24,77,33,65,68,56,41,55,74,64,63,73,57,70,62,81,67,83,74,54,38,64,62,50,49,51,52,39,50,64,68,41,47,42,80,47,94,79,26,21,28,63,31,43,47,63,69,52,62,67,37,50,81,61,76,56,46,73,50,65,61,52,52,36,54,45,35,38,38,36,18,66,59,31,80,49,49,72,69,57,45,54,58,50,46,69,36,58,42,82,66,38,30,61,32,64,36,79,81,12,37,59,60,34,68,38,47,32,40,60,27,48,51,21,35,54,45,38,52,50,29,49,51,50,23,53,23,67,73,69,67,43,83,114

InterPro domains:
  IPR000073 Alpha/beta hydrolase fold-1 [PF12697] (45-278)
  IPR029058 Alpha/Beta hydrolase fold [G3DSA:3.40.50.1820] (21-284)
  IPR029058 Alpha/Beta hydrolase fold [SSF53474] (19-285)
  IPR050266 AB hydrolase superfamily [PTHR43798] (32-156)

Radius of gyration: 24.92 Å; Cα contacts (8 Å, |Δi|>4): 1353; chains: 2; bounding box: 53×76×58 Å

Foldseek 3Di:
DPPQDDPADPLQVVLLPADKDKDWDDDPNKIKIKIKHADFQAAEEEEAEAPLAFQCLCSSQQNLLHDRYMYMYIGFAQFAPIHHDPAAALQSSLVSRQRVQVVSRHHFAHEYEYAASGLLSNLLNLAPCVVRHLEYEYEAYQLPDQTLVLVCVVVVNDDPPWDFDQELVRQLVPDADRVGDDAFSVSSSSSRSSSQWDADVNYITGGGHSNCSVHDYDPSSQAADGNHEYEYEHEPAEDQDPVSCVNVVVRRDDRYHYYYDPPAYSSRCGRPVVSVSVVVVVVVVVSVVVCVVVVNDD/DPPQDDPADPLQVVLLPADKDKDWDDDPNKTKIKIKHADFQAAEEEEAEAPLAFQCLCSSQQNLLRDRYMYMYIGFAQFAPIHHDPAAALQSSLVSRQRVQVVSRHHFAHEYEYAASGLLSNLLNLAVCVVRHLEYEYEAYQLPDQTLVLVCVVVVNDDPPWDFDQELVRQLVPDADRVGDDAFSVSSSSSRSNSQWDADVNHITGGGHSNCSVHDYDPSSQAADGNHEYEYEHEPAEDQDPVSCVNVVVRRDDRYHYYYDPPAYSSRCGRPVVSVSVVVVVVVVVSVVVCVVVVNDD

Organism: NCBI:txid1990687

Nearest PDB structures (foldseek):
  8b6s-assembly2_B  TM=6.558E-01  e=1.447E-13  Rhodococcus sp. (in: high G+C Gram-positive bacteria)
  4kyv-assembly2_B  TM=6.818E-01  e=5.567E-13  synthetic construct
  4kaa-assembly1_A  TM=6.622E-01  e=3.017E-13  Rhodococcus sp. (in: high G+C Gram-positive bacteria)
  3fbw-assembly1_A  TM=6.505E-01  e=4.633E-13  Rhodococcus rhodochrous
  8b6s-assembly1_A  TM=6.056E-01  e=3.017E-13  Rhodococcus sp. (in: high G+C Gram-positive bacteria)

Sequence (596 aa):
MSNVQSGAPHWFASALACPVEVGQVDVAAAQIRYRAWGPTGTPGIVLVHGGAAHSRWWDHVAPMLATGRRVVALDLSGHGDSDSREHYGLEQWAEEALAVAKPAGISGPPAFVGHSMGGMVSYVAAQLFGEDLAGVQLIDSPVRAQTPEEEAARQQRAFGPKKVYSSKADALAHFRFVPPQESAVPAVRDHVAETSMREVEGGWSWKFDPGFFARSGSDRLVAAEPRCRIAFFRAENGIVDEEMMRTMRARFGPTALVTDIPDAGHHVMIDQPLALVVGIRTVLASWDAEDSVTGMPAMSNVQSGAPHWFASALACPVEVGQVDVAAAQIRYRAWGPTGTPGIVLVHGGAAHSRWWDHVAPMLATGRRVVALDLSGHGDSDSREHYGLEQWAEEALAVAKPAGISGPPAFVGHSMGGMVSYVAAQLFGEDLAGVQLIDSPVRAQTPEEEAARQQRAFGPKKVYSSKADALAHFRFVPPQESAVPAVRDHVAETSMREVEGGWSWKFDPGFFARSGSDRLVAAEPRCRIAFFRAENGIVDEEMMRTMRARFGPTALVTDIPDAGHHVMIDQPLALVVGIRTVLASWDAEDSVTGMPA

Secondary structure (DSSP, 8-state):
-----TT--HHHHHHHHS--EEEEEEETTEEEEEEEES-TTB-EEEEE--TT--GGGGTTTGGGG-TTSEEEEE--TTBTTSPP-SS-BHHHHHHHHHHTTTTTTB-SSPEEEEETHHHHHHHHHHHHHGGG-SEEEEES--TTS--HHHHHHHTTSS--S---BSSHHHHHHT---SS------HHHHHHHHHHTEEEETTEEEESB-GGGGG-B--GGGS----SS-EEEEEEEESS--HHHHHHHHHHH-TT-EEEEEEEEESSHHHH-HHHHHHHHHHHHHHHHHHHHHHT---/-----TT--HHHHHHHHS--EEEEEEETTEEEEEEEES-TTB-EEEEE--TT--GGGGTTTGGGG-TTSEEEEE--TTBTTSPP-SS-BHHHHHHHHHHTTTTTTB-SSPEEEEETHHHHHHHHHHHHHGGG-SEEEEES--TTS--HHHHHHHTTSS--S---BSSHHHHHHT---SS------HHHHHHHHHHTEEEETTEEEESB-GGGGG-B--GGGS----SS-EEEEEEEESS--HHHHHHHHHHH-TT-EEEEEEEEES-HHHH-HHHHHHHHHHHHHHHHHHHHHHT---